Protein AF-A0A956FL55-F1 (afdb_monomer)

Solvent-accessible surface area (backbone atoms only — not comparable to full-atom values): 23606 Å² total; per-residue (Å²): 140,82,86,86,84,88,84,86,84,89,80,84,86,85,80,85,82,82,86,77,86,80,83,80,81,82,84,85,80,86,80,83,82,84,86,81,90,84,83,84,88,90,87,81,90,89,89,84,82,85,76,96,71,81,88,73,95,62,83,77,70,69,85,80,50,41,34,65,52,33,62,75,60,60,53,67,90,47,55,72,36,37,50,67,50,66,44,96,80,28,47,36,42,35,44,28,47,48,60,52,35,78,44,81,48,50,79,48,66,78,70,57,71,43,79,39,96,61,43,23,36,32,40,37,54,93,33,40,32,59,56,39,32,40,78,42,83,47,23,45,70,81,72,46,61,78,86,50,51,61,56,41,44,75,73,69,44,70,44,76,56,69,40,72,27,46,40,32,31,31,72,63,43,96,59,60,35,36,38,38,64,52,89,44,78,80,54,34,32,40,36,42,38,57,100,51,66,24,43,36,39,28,44,55,35,60,72,59,55,39,25,22,37,43,65,36,35,40,36,44,29,31,84,50,74,37,73,36,40,42,34,63,47,61,69,53,50,79,76,43,63,38,71,79,60,56,97,58,23,44,56,28,40,26,24,54,87,26,46,29,29,33,71,86,79,68,47,78,37,71,50,42,38,39,27,28,36,35,66,70,78,89,81,55,48,65,60,11,36,63,42,47,8,90,48,35,61,66,50,48,51,50,51,24,60,30,52,55,48,50,74,70,55,36,51,55,51,43,68,65,48,36,76,58,45,44,72,29,62,13,35,41,38,30,71,50,52,59,69,66,46,38,71,39,48,35,74,46,54,40,69,76,59,72,24,79,45,60,53,36,37,39,32,38,78,31,90,57,93,60,91,50,53,52,59,84,76,68,77,50,77,89,44,72,27,30,36,41,34,40,30,29,30,47,75,81,42,58,59,63,83,81,73,82,80,128

Secondary structure (DSSP, 8-state):
------------PPPPPPPPPPPPPPPPPPPPPPPP--PPPP-----------------------HHHHHHHS--HHHHTTEEEEE-TTS--EEEEESSPBSSPPEEESSSEEEE-TTSSEEEE-TTSSEEEEEEEEE-HHHHS-HHHHHHHHHTT--SS--EEEEEEEETT-SSPEEEEE-S-TTS-EEEEESSSEEEEE--PBPPPPEEEEEEEEEEEE-SS-EEEEEEEEESS-EEEEESPPBTTEEEEEE-TTS-EEETTT--EES-EEEEEEEE-----GGG-EEEEGGGHHHHHHHHHHHTT--HHHHHHHHHHHHHHHTTSSEEEEEEEPHHHHHHHEEEEEESPPSEEEEEEEEEEEESS------PPPP-----SSEEEEEEEEETT--S-------

Structure (mmCIF, N/CA/C/O backbone):
data_AF-A0A956FL55-F1
#
_entry.id   AF-A0A956FL55-F1
#
loop_
_atom_site.group_PDB
_atom_site.id
_atom_site.type_symbol
_atom_site.label_atom_id
_atom_site.label_alt_id
_atom_site.label_comp_id
_atom_site.label_asym_id
_atom_site.label_entity_id
_atom_site.label_seq_id
_atom_site.pdbx_PDB_ins_code
_atom_site.Cartn_x
_atom_site.Cartn_y
_atom_site.Cartn_z
_atom_site.occupancy
_atom_site.B_iso_or_equiv
_atom_site.auth_seq_id
_atom_site.auth_comp_id
_atom_site.auth_asym_id
_atom_site.auth_atom_id
_atom_site.pdbx_PDB_model_num
ATOM 1 N N . MET A 1 1 ? 39.648 -5.355 63.586 1.00 34.94 1 MET A N 1
ATOM 2 C CA . MET A 1 1 ? 40.966 -4.748 63.287 1.00 34.94 1 MET A CA 1
ATOM 3 C C . MET A 1 1 ? 41.116 -4.759 61.779 1.00 34.94 1 MET A C 1
ATOM 5 O O . MET A 1 1 ? 40.908 -5.817 61.215 1.00 34.94 1 MET A O 1
ATOM 9 N N . SER A 1 2 ? 41.409 -3.703 61.036 1.00 33.69 2 SER A N 1
ATOM 10 C CA . SER A 1 2 ? 41.629 -2.281 61.298 1.00 33.69 2 SER A CA 1
ATOM 11 C C . SER A 1 2 ? 41.605 -1.617 59.910 1.00 33.69 2 SER A C 1
ATOM 13 O O . SER A 1 2 ? 42.183 -2.160 58.980 1.00 33.69 2 SER A O 1
ATOM 15 N N . ILE A 1 3 ? 40.785 -0.582 59.729 1.00 32.50 3 ILE A N 1
ATOM 16 C CA . ILE A 1 3 ? 41.193 0.819 59.504 1.00 32.50 3 ILE A CA 1
ATOM 17 C C . ILE A 1 3 ? 41.177 1.246 58.025 1.00 32.50 3 ILE A C 1
ATOM 19 O O . ILE A 1 3 ? 41.835 0.683 57.159 1.00 32.50 3 ILE A O 1
ATOM 23 N N . SER A 1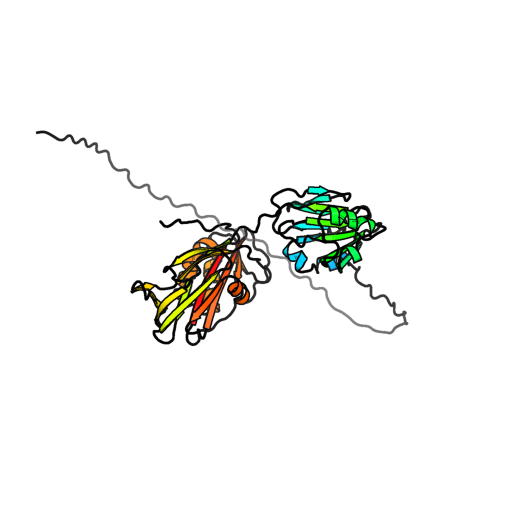 4 ? 40.387 2.298 57.823 1.00 30.92 4 SER A N 1
ATOM 24 C CA . SER A 1 4 ? 40.220 3.190 56.683 1.00 30.92 4 SER A CA 1
ATOM 25 C C . SER A 1 4 ? 41.518 3.787 56.131 1.00 30.92 4 SER A C 1
ATOM 27 O O . SER A 1 4 ? 42.441 4.060 56.894 1.00 30.92 4 SER A O 1
ATOM 29 N N . LEU A 1 5 ? 41.501 4.214 54.863 1.00 29.09 5 LEU A N 1
ATOM 30 C CA . LEU A 1 5 ? 42.124 5.491 54.515 1.00 29.09 5 LEU A CA 1
ATOM 31 C C . LEU A 1 5 ? 41.337 6.229 53.426 1.00 29.09 5 LEU A C 1
ATOM 33 O O . LEU A 1 5 ? 41.197 5.780 52.293 1.00 29.09 5 LEU A O 1
ATOM 37 N N . VAL A 1 6 ? 40.826 7.379 53.849 1.00 31.23 6 VAL A N 1
ATOM 38 C CA . VAL A 1 6 ? 40.290 8.488 53.066 1.00 31.23 6 VAL A CA 1
ATOM 39 C C . VAL A 1 6 ? 41.473 9.294 52.529 1.00 31.23 6 VAL A C 1
ATOM 41 O O . VAL A 1 6 ? 42.372 9.612 53.304 1.00 31.23 6 VAL A O 1
ATOM 44 N N . LEU A 1 7 ? 41.437 9.718 51.264 1.00 31.08 7 LEU A N 1
ATOM 45 C CA . LEU A 1 7 ? 42.131 10.936 50.849 1.00 31.08 7 LEU A CA 1
ATOM 46 C C . LEU A 1 7 ? 41.216 11.774 49.953 1.00 31.08 7 LEU A C 1
ATOM 48 O O . LEU A 1 7 ? 40.886 11.400 48.831 1.00 31.08 7 LEU A O 1
ATOM 52 N N . ALA A 1 8 ? 40.802 12.908 50.508 1.00 30.00 8 ALA A N 1
ATOM 53 C CA . ALA A 1 8 ? 40.180 14.015 49.812 1.00 30.00 8 ALA A CA 1
ATOM 54 C C . ALA A 1 8 ? 41.276 14.953 49.287 1.00 30.00 8 ALA A C 1
ATOM 56 O O . ALA A 1 8 ? 42.213 15.273 50.018 1.00 30.00 8 ALA A O 1
ATOM 57 N N . LEU A 1 9 ? 41.118 15.452 48.062 1.00 33.16 9 LEU A N 1
ATOM 58 C CA . LEU A 1 9 ? 41.725 16.708 47.630 1.00 33.16 9 LEU A CA 1
ATOM 59 C C . LEU A 1 9 ? 40.622 17.586 47.041 1.00 33.16 9 LEU A C 1
ATOM 61 O O . LEU A 1 9 ? 40.010 17.263 46.027 1.00 33.16 9 LEU A O 1
ATOM 65 N N . ALA A 1 10 ? 40.357 18.678 47.752 1.00 33.31 10 ALA A N 1
ATOM 66 C CA . ALA A 1 10 ? 39.517 19.782 47.333 1.00 33.31 10 ALA A CA 1
ATOM 67 C C . ALA A 1 10 ? 40.308 20.721 46.408 1.00 33.31 10 ALA A C 1
ATOM 69 O O . ALA A 1 10 ? 41.489 20.975 46.643 1.00 33.31 10 ALA A O 1
ATOM 70 N N . GLY A 1 11 ? 39.637 21.277 45.399 1.00 31.02 11 GLY A N 1
ATOM 71 C CA . GLY A 1 11 ? 40.193 22.290 44.504 1.00 31.02 11 GLY A CA 1
ATOM 72 C C . GLY A 1 11 ? 39.103 23.005 43.703 1.00 31.02 11 GLY A C 1
ATOM 73 O O . GLY A 1 11 ? 38.802 22.588 42.598 1.00 31.02 11 GLY A O 1
ATOM 74 N N . CYS A 1 12 ? 38.525 24.029 44.340 1.00 33.00 12 CYS A N 1
ATOM 75 C CA . CYS A 1 12 ? 37.770 25.215 43.895 1.00 33.00 12 CYS A CA 1
ATOM 76 C C . CYS A 1 12 ? 36.942 25.292 42.580 1.00 33.00 12 CYS A C 1
ATOM 78 O O . CYS A 1 12 ? 37.299 24.734 41.549 1.00 33.00 12 CYS A O 1
ATOM 80 N N . PRO A 1 13 ? 35.854 26.099 42.603 1.00 37.03 13 PRO A N 1
ATOM 81 C CA . PRO A 1 13 ? 34.821 26.151 41.573 1.00 37.03 13 PRO A CA 1
ATOM 82 C C . PRO A 1 13 ? 35.165 27.133 40.443 1.00 37.03 13 PRO A C 1
ATOM 84 O O . PRO A 1 13 ? 35.635 28.244 40.688 1.00 37.03 13 PRO A O 1
ATOM 87 N N . SER A 1 14 ? 34.864 26.764 39.199 1.00 36.97 14 SER A N 1
ATOM 88 C CA . SER A 1 14 ? 34.886 27.691 38.064 1.00 36.97 14 SER A CA 1
ATOM 89 C C . SER A 1 14 ? 33.508 28.339 37.900 1.00 36.97 14 SER A C 1
ATOM 91 O O . SER A 1 14 ? 32.499 27.655 37.749 1.00 36.97 14 SER A O 1
ATOM 93 N N . GLN A 1 15 ? 33.482 29.669 37.987 1.00 44.12 15 GLN A N 1
ATOM 94 C CA . GLN A 1 15 ? 32.314 30.534 37.806 1.00 44.12 15 GLN A CA 1
ATOM 95 C C . GLN A 1 15 ? 31.731 30.486 36.375 1.00 44.12 15 GLN A C 1
ATOM 97 O O . GLN A 1 15 ? 32.441 30.127 35.433 1.00 44.12 15 GLN A O 1
ATOM 102 N N . PRO A 1 16 ? 30.452 30.881 36.194 1.00 39.72 16 PRO A N 1
ATOM 103 C CA . PRO A 1 16 ? 29.776 30.882 34.898 1.00 39.72 16 PRO A CA 1
ATOM 104 C C . PRO A 1 16 ? 30.326 31.980 33.976 1.00 39.72 16 PRO A C 1
ATOM 106 O O . PRO A 1 16 ? 30.462 33.135 34.381 1.00 39.72 16 PRO A O 1
ATOM 109 N N . SER A 1 17 ? 30.619 31.628 32.721 1.00 39.25 17 SER A N 1
ATOM 110 C CA . SER A 1 17 ? 30.943 32.609 31.680 1.00 39.25 17 SER A CA 1
ATOM 111 C C . SER A 1 17 ? 29.705 33.417 31.303 1.00 39.25 17 SER A C 1
ATOM 113 O O . SER A 1 17 ? 28.647 32.864 31.011 1.00 39.25 17 SER A O 1
ATOM 115 N N . ALA A 1 18 ? 29.870 34.737 31.318 1.00 39.81 18 ALA A N 1
ATOM 116 C CA . ALA A 1 18 ? 28.885 35.713 30.898 1.00 39.81 18 ALA A CA 1
ATOM 117 C C . ALA A 1 18 ? 28.607 35.615 29.389 1.00 39.81 18 ALA A C 1
ATOM 119 O O . ALA A 1 18 ? 29.523 35.600 28.567 1.00 39.81 18 ALA A O 1
ATOM 120 N N . THR A 1 19 ? 27.324 35.586 29.042 1.00 41.94 19 THR A N 1
ATOM 121 C CA . THR A 1 19 ? 26.799 35.692 27.681 1.00 41.94 19 THR A CA 1
ATOM 122 C C . THR A 1 19 ? 27.084 37.086 27.116 1.00 41.94 19 THR A C 1
ATOM 124 O O . THR A 1 19 ? 26.600 38.082 27.652 1.00 41.94 19 THR A O 1
ATOM 127 N N . ALA A 1 20 ? 27.845 37.166 26.025 1.00 48.34 20 ALA A N 1
ATOM 128 C CA . ALA A 1 20 ? 27.937 38.365 25.193 1.00 48.34 20 ALA A CA 1
ATOM 129 C C . ALA A 1 20 ? 26.808 38.349 24.136 1.00 48.34 20 ALA A C 1
ATOM 131 O O . ALA A 1 20 ? 26.531 37.284 23.581 1.00 48.34 20 ALA A O 1
ATOM 132 N N . PRO A 1 21 ? 26.142 39.482 23.842 1.00 49.34 21 PRO A N 1
ATOM 133 C CA . PRO A 1 21 ? 25.090 39.535 22.830 1.00 49.34 21 PRO A CA 1
ATOM 134 C C . PRO A 1 21 ? 25.675 39.458 21.410 1.00 49.34 21 PRO A C 1
ATOM 136 O O . PRO A 1 21 ? 26.649 40.139 21.088 1.00 49.34 21 PRO A O 1
ATOM 139 N N . SER A 1 22 ? 25.071 38.629 20.555 1.00 53.06 22 SER A N 1
ATOM 140 C CA . SER A 1 22 ? 25.399 38.535 19.127 1.00 53.06 22 SER A CA 1
ATOM 141 C C . SER A 1 22 ? 24.970 39.798 18.359 1.00 53.06 22 SER A C 1
ATOM 143 O O . SER A 1 22 ? 23.937 40.384 18.690 1.00 53.06 22 SER A O 1
ATOM 145 N N . PRO A 1 23 ? 25.721 40.222 17.324 1.00 52.84 23 PRO A N 1
ATOM 146 C CA . PRO A 1 23 ? 25.391 41.402 16.530 1.00 52.84 23 PRO A CA 1
ATOM 147 C C . PRO A 1 23 ? 24.227 41.142 15.560 1.00 52.84 23 PRO A C 1
ATOM 149 O O . PRO A 1 23 ? 24.196 40.140 14.847 1.00 52.84 23 PRO A O 1
ATOM 152 N N . THR A 1 24 ? 23.280 42.078 15.531 1.00 60.59 24 THR A N 1
ATOM 153 C CA . THR A 1 24 ? 22.138 42.149 14.608 1.00 60.59 24 THR A CA 1
ATOM 154 C C . THR A 1 24 ? 22.601 42.271 13.145 1.00 60.59 24 THR A C 1
ATOM 156 O O . THR A 1 24 ? 23.508 43.064 12.878 1.00 60.59 24 THR A O 1
ATOM 159 N N . PRO A 1 25 ? 21.993 41.557 12.177 1.00 62.59 25 PRO A N 1
ATOM 160 C CA . PRO A 1 25 ? 22.295 41.749 10.759 1.00 62.59 25 PRO A CA 1
ATOM 161 C C . PRO A 1 25 ? 21.701 43.070 10.217 1.00 62.59 25 PRO A C 1
ATOM 163 O O . PRO A 1 25 ? 20.658 43.515 10.704 1.00 62.59 25 PRO A O 1
ATOM 166 N N . PRO A 1 26 ? 22.339 43.711 9.217 1.00 62.62 26 PRO A N 1
ATOM 167 C CA . PRO A 1 26 ? 21.828 44.931 8.589 1.00 62.62 26 PRO A CA 1
ATOM 168 C C . PRO A 1 26 ? 20.607 44.660 7.682 1.00 62.62 26 PRO A C 1
ATOM 170 O O . PRO A 1 26 ? 20.430 43.534 7.213 1.00 62.62 26 PRO A O 1
ATOM 173 N N . PRO A 1 27 ? 19.759 45.677 7.422 1.00 61.59 27 PRO A N 1
ATOM 174 C CA . PRO A 1 27 ? 18.544 45.531 6.619 1.00 61.59 27 PRO A CA 1
ATOM 175 C C . PRO A 1 27 ? 18.842 45.343 5.117 1.00 61.59 27 PRO A C 1
ATOM 177 O O . PRO A 1 27 ? 19.873 45.821 4.634 1.00 61.59 27 PRO A O 1
ATOM 180 N N . PRO A 1 28 ? 17.940 44.688 4.359 1.00 59.44 28 PRO A N 1
ATOM 181 C CA . PRO A 1 28 ? 18.111 44.476 2.924 1.00 59.44 28 PRO A CA 1
ATOM 182 C C . PRO A 1 28 ? 17.942 45.772 2.115 1.00 59.44 28 PRO A C 1
ATOM 184 O O . PRO A 1 28 ? 17.114 46.629 2.424 1.00 59.44 28 PRO A O 1
ATOM 187 N N . THR A 1 29 ? 18.749 45.900 1.062 1.00 57.22 29 THR A N 1
ATOM 188 C CA . THR A 1 29 ? 18.696 46.964 0.045 1.00 57.22 29 THR A CA 1
ATOM 189 C C . THR A 1 29 ? 17.460 46.787 -0.855 1.00 57.22 29 THR A C 1
ATOM 191 O O . THR A 1 29 ? 17.144 45.646 -1.188 1.00 57.22 29 THR A O 1
ATOM 194 N N . PRO A 1 30 ? 16.754 47.862 -1.263 1.00 52.03 30 PRO A N 1
ATOM 195 C CA . PRO A 1 30 ? 15.553 47.740 -2.090 1.00 52.03 30 PRO A CA 1
ATOM 196 C C . PRO A 1 30 ? 15.883 47.378 -3.547 1.00 52.03 30 PRO A C 1
ATOM 198 O O . PRO A 1 30 ? 16.779 47.958 -4.161 1.00 52.03 30 PRO A O 1
ATOM 201 N N . GLU A 1 31 ? 15.123 46.428 -4.085 1.00 53.75 31 GLU A N 1
ATOM 202 C CA . GLU A 1 31 ? 15.131 45.977 -5.480 1.00 53.75 31 GLU A CA 1
ATOM 203 C C . GLU A 1 31 ? 14.396 46.992 -6.390 1.00 53.75 31 GLU A C 1
ATOM 205 O O . GLU A 1 31 ? 13.408 47.592 -5.951 1.00 53.75 31 GLU A O 1
ATOM 210 N N . PRO A 1 32 ? 14.860 47.246 -7.631 1.00 47.44 32 PRO A N 1
ATOM 211 C CA . PRO A 1 32 ? 14.226 48.209 -8.528 1.00 47.44 32 PRO A CA 1
ATOM 212 C C . PRO A 1 32 ? 12.950 47.652 -9.186 1.00 47.44 32 PRO A C 1
ATOM 214 O O . PRO A 1 32 ? 12.855 46.473 -9.511 1.00 47.44 32 PRO A O 1
ATOM 217 N N . ALA A 1 33 ? 11.974 48.540 -9.392 1.00 52.22 33 ALA A N 1
ATOM 218 C CA . ALA A 1 33 ? 10.652 48.259 -9.955 1.00 52.22 33 ALA A CA 1
ATOM 219 C C . ALA A 1 33 ? 10.682 47.755 -11.420 1.00 52.22 33 ALA A C 1
ATOM 221 O O . ALA A 1 33 ? 11.584 48.130 -12.174 1.00 52.22 33 ALA A O 1
ATOM 222 N N . PRO A 1 34 ? 9.676 46.966 -11.854 1.00 53.75 34 PRO A N 1
ATOM 223 C CA . PRO A 1 34 ? 9.579 46.476 -13.228 1.00 53.75 34 PRO A CA 1
ATOM 224 C C . PRO A 1 34 ? 9.109 47.577 -14.202 1.00 53.75 34 PRO A C 1
ATOM 226 O O . PRO A 1 34 ? 8.334 48.452 -13.804 1.00 53.75 34 PRO A O 1
ATOM 229 N N . PRO A 1 35 ? 9.533 47.548 -15.481 1.00 48.41 35 PRO A N 1
ATOM 230 C CA . PRO A 1 35 ? 9.012 48.456 -16.493 1.00 48.41 35 PRO A CA 1
ATOM 231 C C . PRO A 1 35 ? 7.588 48.079 -16.927 1.00 48.41 35 PRO A C 1
ATOM 233 O O . PRO A 1 35 ? 7.207 46.912 -16.992 1.00 48.41 35 PRO A O 1
ATOM 236 N N . THR A 1 36 ? 6.828 49.131 -17.204 1.00 38.22 36 THR A N 1
ATOM 237 C CA . THR A 1 36 ? 5.418 49.191 -17.590 1.00 38.22 36 THR A CA 1
ATOM 238 C C . THR A 1 36 ? 5.105 48.623 -18.974 1.00 38.22 36 THR A C 1
ATOM 240 O O . THR A 1 36 ? 5.869 48.784 -19.920 1.00 38.22 36 THR A O 1
ATOM 243 N N . ASP A 1 37 ? 3.908 48.046 -19.024 1.00 39.38 37 ASP A N 1
ATOM 244 C CA . ASP A 1 37 ? 3.055 47.646 -20.145 1.00 39.38 37 ASP A CA 1
ATOM 245 C C . ASP A 1 37 ? 3.066 48.636 -21.335 1.00 39.38 37 ASP A C 1
ATOM 247 O O . ASP A 1 37 ? 2.790 49.826 -21.158 1.00 39.38 37 ASP A O 1
ATOM 251 N N . GLU A 1 38 ? 3.336 48.147 -22.551 1.00 36.97 38 GLU A N 1
ATOM 252 C CA . GLU A 1 38 ? 3.084 48.869 -23.807 1.00 36.97 38 GLU A CA 1
ATOM 253 C C . GLU A 1 38 ? 1.971 48.156 -24.587 1.00 36.97 38 GLU A C 1
ATOM 255 O O . GLU A 1 38 ? 2.149 47.093 -25.180 1.00 36.97 38 GLU A O 1
ATOM 260 N N . THR A 1 39 ? 0.794 48.779 -24.587 1.00 42.66 39 THR A N 1
ATOM 261 C CA . THR A 1 39 ? -0.351 48.439 -25.437 1.00 42.66 39 THR A CA 1
ATOM 262 C C . THR A 1 39 ? -0.171 49.054 -26.833 1.00 42.66 39 THR A C 1
ATOM 264 O O . THR A 1 39 ? 0.094 50.256 -26.913 1.00 42.66 39 THR A O 1
ATOM 267 N N . PRO A 1 40 ? -0.390 48.329 -27.948 1.00 46.47 40 PRO A N 1
ATOM 268 C CA . PRO A 1 40 ? -0.540 48.955 -29.260 1.00 46.47 40 PRO A CA 1
ATOM 269 C C . PRO A 1 40 ? -2.018 49.313 -29.563 1.00 46.47 40 PRO A C 1
ATOM 271 O O . PRO A 1 40 ? -2.932 48.670 -29.041 1.00 46.47 40 PRO A O 1
ATOM 274 N N . PRO A 1 41 ? -2.280 50.348 -30.388 1.00 44.53 41 PRO A N 1
ATOM 275 C CA . PRO A 1 41 ? -3.616 50.922 -30.587 1.00 44.53 41 PRO A CA 1
ATOM 276 C C . PRO A 1 41 ? -4.479 50.151 -31.613 1.00 44.53 41 PRO A C 1
ATOM 278 O O . PRO A 1 41 ? -3.939 49.404 -32.430 1.00 44.53 41 PRO A O 1
ATOM 281 N N . PRO A 1 42 ? -5.815 50.361 -31.627 1.00 52.84 42 PRO A N 1
ATOM 282 C CA . PRO A 1 42 ? -6.739 49.731 -32.571 1.00 52.84 42 PRO A CA 1
ATOM 283 C C . PRO A 1 42 ? -7.061 50.635 -33.774 1.00 52.84 42 PRO A C 1
ATOM 285 O O . PRO A 1 42 ? -6.914 51.853 -33.668 1.00 52.84 42 PRO A O 1
ATOM 288 N N . SER A 1 43 ? -7.565 50.032 -34.865 1.00 37.06 43 SER A N 1
ATOM 289 C CA . SER A 1 43 ? -8.421 50.563 -35.968 1.00 37.06 43 SER A CA 1
ATOM 290 C C . SER A 1 43 ? -7.984 49.940 -37.304 1.00 37.06 43 SER A C 1
ATOM 292 O O . SER A 1 43 ? -6.792 49.771 -37.514 1.00 37.06 43 SER A O 1
ATOM 294 N N . ALA A 1 44 ? -8.814 49.640 -38.299 1.00 35.34 44 ALA A N 1
ATOM 295 C CA . ALA A 1 44 ? -10.257 49.530 -38.464 1.00 35.34 44 ALA A CA 1
ATOM 296 C C . ALA A 1 44 ? -10.488 48.835 -39.829 1.00 35.34 44 ALA A C 1
ATOM 298 O O . ALA A 1 44 ? -9.568 48.690 -40.632 1.00 35.34 44 ALA A O 1
ATOM 299 N N . ASP A 1 45 ? -11.729 48.408 -40.001 1.00 40.06 45 ASP A N 1
ATOM 300 C CA . ASP A 1 45 ? -12.411 47.733 -41.108 1.00 40.06 45 ASP A CA 1
ATOM 301 C C . ASP A 1 45 ? -12.155 48.279 -42.533 1.00 40.06 45 ASP A C 1
ATOM 303 O O . ASP A 1 45 ? -11.951 49.479 -42.697 1.00 40.06 45 ASP A O 1
ATOM 307 N N . ASP A 1 46 ? -12.245 47.401 -43.544 1.00 34.28 46 ASP A N 1
ATOM 308 C CA . ASP A 1 46 ? -12.964 47.657 -44.810 1.00 34.28 46 ASP A CA 1
ATOM 309 C C . ASP A 1 46 ? -12.963 46.403 -45.714 1.00 34.28 46 ASP A C 1
ATOM 311 O O . ASP A 1 46 ? -11.921 45.849 -46.073 1.00 34.28 46 ASP A O 1
ATOM 315 N N . GLY A 1 47 ? -14.162 45.939 -46.084 1.00 34.09 47 GLY A N 1
ATOM 316 C CA . GLY A 1 47 ? -14.389 44.749 -46.909 1.00 34.09 47 GLY A CA 1
ATOM 317 C C . GLY A 1 47 ? -14.548 45.013 -48.413 1.00 34.09 47 GLY A C 1
ATOM 318 O O . GLY A 1 47 ? -14.979 46.087 -48.818 1.00 34.09 47 GLY A O 1
ATOM 319 N N . ALA A 1 48 ? -14.265 43.988 -49.233 1.00 33.66 48 ALA A N 1
ATOM 320 C CA . ALA A 1 48 ? -14.891 43.664 -50.534 1.00 33.66 48 ALA A CA 1
ATOM 321 C C . ALA A 1 48 ? -14.293 42.345 -51.114 1.00 33.66 48 ALA A C 1
ATOM 323 O O . ALA A 1 48 ? -13.206 41.953 -50.694 1.00 33.66 48 ALA A O 1
ATOM 324 N N . PRO A 1 49 ? -14.989 41.620 -52.024 1.00 41.59 49 PRO A N 1
ATOM 325 C CA . PRO A 1 49 ? -14.978 40.151 -52.076 1.00 41.59 49 PRO A CA 1
ATOM 326 C C . PRO A 1 49 ? -14.013 39.491 -53.089 1.00 41.59 49 PRO A C 1
ATOM 328 O O . PRO A 1 49 ? -13.440 40.141 -53.957 1.00 41.59 49 PRO A O 1
ATOM 331 N N . ALA A 1 50 ? -13.908 38.165 -52.922 1.00 39.34 50 ALA A N 1
ATOM 332 C CA . ALA A 1 50 ? -13.123 37.109 -53.583 1.00 39.34 50 ALA A CA 1
ATOM 333 C C . ALA A 1 50 ? -12.700 37.259 -55.063 1.00 39.34 50 ALA A C 1
ATOM 335 O O . ALA A 1 50 ? -13.395 37.860 -55.885 1.00 39.34 50 ALA A O 1
ATOM 336 N N . PRO A 1 51 ? -11.657 36.494 -55.441 1.00 36.25 51 PRO A N 1
ATOM 337 C CA . PRO A 1 51 ? -11.908 35.427 -56.408 1.00 36.25 51 PRO A CA 1
ATOM 338 C C . PRO A 1 51 ? -11.466 34.046 -55.898 1.00 36.25 51 PRO A C 1
ATOM 340 O O . PRO A 1 51 ? -10.487 33.907 -55.165 1.00 36.25 51 PRO A O 1
ATOM 343 N N . ASP A 1 52 ? -12.228 33.037 -56.317 1.00 47.84 52 ASP A N 1
ATOM 344 C CA . ASP A 1 52 ? -12.021 31.609 -56.082 1.00 47.84 52 ASP A CA 1
ATOM 345 C C . ASP A 1 52 ? -10.549 31.185 -56.180 1.00 47.84 52 ASP A C 1
ATOM 347 O O . ASP A 1 52 ? -9.902 31.340 -57.217 1.00 47.84 52 ASP A O 1
ATOM 351 N N . THR A 1 53 ? -10.039 30.592 -55.100 1.00 34.62 53 THR A N 1
ATOM 352 C CA . THR A 1 53 ? -8.805 29.798 -55.104 1.00 34.62 53 THR A CA 1
ATOM 353 C C . THR A 1 53 ? -9.184 28.371 -54.694 1.00 34.62 53 THR A C 1
ATOM 355 O O . THR A 1 53 ? -9.981 28.226 -53.766 1.00 34.62 53 THR A O 1
ATOM 358 N N . PRO A 1 54 ? -8.703 27.323 -55.388 1.00 38.81 54 PRO A N 1
ATOM 359 C CA . PRO A 1 54 ? -9.198 25.961 -55.204 1.00 38.81 54 PRO A CA 1
ATOM 360 C C . PRO A 1 54 ? -8.917 25.454 -53.789 1.00 38.81 54 PRO A C 1
ATOM 362 O O . PRO A 1 54 ? -7.831 25.693 -53.263 1.00 38.81 54 PRO A O 1
ATOM 365 N N . GLU A 1 55 ? -9.873 24.728 -53.204 1.00 36.50 55 GLU A N 1
ATOM 366 C CA . GLU A 1 55 ? -9.647 23.901 -52.017 1.00 36.50 55 GLU A CA 1
ATOM 367 C C . GLU A 1 55 ? -8.424 23.002 -52.246 1.00 36.50 55 GLU A C 1
ATOM 369 O O . GLU A 1 55 ? -8.425 22.137 -53.123 1.00 36.50 55 GLU A O 1
ATOM 374 N N . ASP A 1 56 ? -7.380 23.226 -51.453 1.00 34.50 56 ASP A N 1
ATOM 375 C CA . ASP A 1 56 ? -6.244 22.326 -51.308 1.00 34.50 56 ASP A CA 1
ATOM 376 C C . ASP A 1 56 ? -6.675 21.160 -50.396 1.00 34.50 56 ASP A C 1
ATOM 378 O O . ASP A 1 56 ? -6.947 21.384 -49.210 1.00 34.50 56 ASP A O 1
ATOM 382 N N . PRO A 1 57 ? -6.791 19.909 -50.886 1.00 43.53 57 PRO A N 1
ATOM 383 C CA . PRO A 1 57 ? -7.116 18.770 -50.048 1.00 43.53 57 PRO A CA 1
ATOM 384 C C . PRO A 1 57 ? -5.822 18.260 -49.411 1.00 43.53 57 PRO A C 1
ATOM 386 O O . PRO A 1 57 ? -5.338 17.172 -49.712 1.00 43.53 57 PRO A O 1
ATOM 389 N N . ALA A 1 58 ? -5.241 19.061 -48.530 1.00 39.25 58 ALA A N 1
ATOM 390 C CA . ALA A 1 58 ? -4.101 18.655 -47.730 1.00 39.25 58 ALA A CA 1
ATOM 391 C C . ALA A 1 58 ? -4.152 19.378 -46.386 1.00 39.25 58 ALA A C 1
ATOM 393 O O . ALA A 1 58 ? -3.324 20.227 -46.064 1.00 39.25 58 ALA A O 1
ATOM 394 N N . ALA A 1 59 ? -5.122 18.987 -45.554 1.00 36.72 59 ALA A N 1
ATOM 395 C CA . ALA A 1 59 ? -4.898 19.019 -44.119 1.00 36.72 59 ALA A CA 1
ATOM 396 C C . ALA A 1 59 ? -3.589 18.258 -43.871 1.00 36.72 59 ALA A C 1
ATOM 398 O O . ALA A 1 59 ? -3.544 17.034 -44.005 1.00 36.72 59 ALA A O 1
ATOM 399 N N . ALA A 1 60 ? -2.511 18.999 -43.617 1.00 39.06 60 ALA A N 1
ATOM 400 C CA . ALA A 1 60 ? -1.220 18.448 -43.265 1.00 39.06 60 ALA A CA 1
ATOM 401 C C . ALA A 1 60 ? -1.423 17.577 -42.024 1.00 39.06 60 ALA A C 1
ATOM 403 O O . ALA A 1 60 ? -1.569 18.077 -40.908 1.00 39.06 60 ALA A O 1
ATOM 404 N N . ALA A 1 61 ? -1.500 16.263 -42.235 1.00 40.22 61 ALA A N 1
ATOM 405 C CA . ALA A 1 61 ? -1.380 15.303 -41.161 1.00 40.22 61 ALA A CA 1
ATOM 406 C C . ALA A 1 61 ? -0.069 15.628 -40.440 1.00 40.22 61 ALA A C 1
ATOM 408 O O . ALA A 1 61 ? 0.976 15.755 -41.087 1.00 40.22 61 ALA A O 1
ATOM 409 N N . ALA A 1 62 ? -0.136 15.808 -39.119 1.00 40.75 62 ALA A N 1
ATOM 410 C CA . ALA A 1 62 ? 1.051 15.881 -38.278 1.00 40.75 62 ALA A CA 1
ATOM 411 C C . ALA A 1 62 ? 2.030 14.776 -38.712 1.00 40.75 62 ALA A C 1
ATOM 413 O O . ALA A 1 62 ? 1.558 13.685 -39.059 1.00 40.75 62 ALA A O 1
ATOM 414 N N . PRO A 1 63 ? 3.353 15.030 -38.742 1.00 48.22 63 PRO A N 1
ATOM 415 C CA . PRO A 1 63 ? 4.309 13.999 -39.117 1.00 48.22 63 PRO A CA 1
ATOM 416 C C . PRO A 1 63 ? 4.025 12.777 -38.250 1.00 48.22 63 PRO A C 1
ATOM 418 O O . PRO A 1 63 ? 4.110 12.846 -37.025 1.00 48.22 63 PRO A O 1
ATOM 421 N N . SER A 1 64 ? 3.579 11.691 -38.884 1.00 58.53 64 SER A N 1
ATOM 422 C CA . SER A 1 64 ? 3.270 10.467 -38.166 1.00 58.53 64 SER A CA 1
ATOM 423 C C . SER A 1 64 ? 4.552 10.040 -37.467 1.00 58.53 64 SER A C 1
ATOM 425 O O . SER A 1 64 ? 5.571 9.880 -38.142 1.00 58.53 64 SER A O 1
ATOM 427 N N . ASP A 1 65 ? 4.500 9.871 -36.148 1.00 70.25 65 ASP A N 1
ATOM 428 C CA . ASP A 1 65 ? 5.562 9.257 -35.353 1.00 70.25 65 ASP A CA 1
ATOM 429 C C . ASP A 1 65 ? 5.070 7.895 -34.854 1.00 70.25 65 ASP A C 1
ATOM 431 O O . ASP A 1 65 ? 4.618 7.777 -33.711 1.00 70.25 65 ASP A O 1
ATOM 435 N N . PRO A 1 66 ? 5.049 6.858 -35.710 1.00 81.25 66 PRO A N 1
ATOM 436 C CA . PRO A 1 66 ? 4.432 5.589 -35.360 1.00 81.25 66 PRO A CA 1
ATOM 437 C C . PRO A 1 66 ? 5.208 4.887 -34.247 1.00 81.25 66 PRO A C 1
ATOM 439 O O . PRO A 1 66 ? 4.596 4.307 -33.358 1.00 81.25 66 PRO A O 1
ATOM 442 N N . ILE A 1 67 ? 6.545 4.982 -34.253 1.00 82.56 67 ILE A N 1
ATOM 443 C CA . ILE A 1 67 ? 7.375 4.402 -33.194 1.00 82.56 67 ILE A CA 1
ATOM 444 C C . ILE A 1 67 ? 7.214 5.159 -31.875 1.00 82.56 67 ILE A C 1
ATOM 446 O O . ILE A 1 67 ? 6.978 4.516 -30.856 1.00 82.56 67 ILE A O 1
ATOM 450 N N . GLY A 1 68 ? 7.245 6.496 -31.878 1.00 82.06 68 GLY A N 1
ATOM 451 C CA . GLY A 1 68 ? 6.992 7.287 -30.672 1.00 82.06 68 GLY A CA 1
ATOM 452 C C . GLY A 1 68 ? 5.604 7.007 -30.092 1.00 82.06 68 GLY A C 1
ATOM 453 O O . GLY A 1 68 ? 5.464 6.772 -28.894 1.00 82.06 68 GLY A O 1
ATOM 454 N N . THR A 1 69 ? 4.591 6.907 -30.957 1.00 82.50 69 THR A N 1
ATOM 455 C CA . THR A 1 69 ? 3.215 6.553 -30.571 1.00 82.50 69 THR A CA 1
ATOM 456 C C . THR A 1 69 ? 3.133 5.138 -29.988 1.00 82.50 69 THR A C 1
ATOM 458 O O . THR A 1 69 ? 2.501 4.931 -28.953 1.00 82.50 69 THR A O 1
ATOM 461 N N . ALA A 1 70 ? 3.803 4.155 -30.598 1.00 85.50 70 ALA A N 1
ATOM 462 C CA . ALA A 1 70 ? 3.857 2.790 -30.076 1.00 85.50 70 ALA A CA 1
ATOM 463 C C . ALA A 1 70 ? 4.527 2.736 -28.693 1.00 85.50 70 ALA A C 1
ATOM 465 O O . ALA A 1 70 ? 4.058 2.018 -27.811 1.00 85.50 70 ALA A O 1
ATOM 466 N N . LEU A 1 71 ? 5.583 3.521 -28.464 1.00 84.50 71 LEU A N 1
ATOM 467 C CA . LEU A 1 71 ? 6.261 3.590 -27.166 1.00 84.50 71 LEU A CA 1
ATOM 468 C C . LEU A 1 71 ? 5.478 4.373 -26.099 1.00 84.50 71 LEU A C 1
ATOM 470 O O . LEU A 1 71 ? 5.759 4.213 -24.917 1.00 84.50 71 LEU A O 1
ATOM 474 N N . GLN A 1 72 ? 4.459 5.148 -26.474 1.00 79.38 72 GLN A N 1
ATOM 475 C CA . GLN A 1 72 ? 3.475 5.694 -25.526 1.00 79.38 72 GLN A CA 1
ATOM 476 C C . GLN A 1 72 ? 2.393 4.670 -25.143 1.00 79.38 72 GLN A C 1
ATOM 478 O O . GLN A 1 72 ? 1.701 4.841 -24.144 1.00 79.38 72 GLN A O 1
ATOM 483 N N . GLN A 1 73 ? 2.247 3.592 -25.917 1.00 83.38 73 GLN A N 1
ATOM 484 C CA . GLN A 1 73 ? 1.210 2.567 -25.761 1.00 83.38 73 GLN A CA 1
ATOM 485 C C . GLN A 1 73 ? 1.813 1.191 -25.445 1.00 83.38 73 GLN A C 1
ATOM 487 O O . GLN A 1 73 ? 1.397 0.171 -25.997 1.00 83.38 73 GLN A O 1
ATOM 492 N N . VAL A 1 74 ? 2.821 1.153 -24.569 1.00 81.94 74 VAL A N 1
ATOM 493 C CA . VAL A 1 74 ? 3.475 -0.098 -24.159 1.00 81.94 74 VAL A CA 1
ATOM 494 C C . VAL A 1 74 ? 2.470 -1.003 -23.427 1.00 81.94 74 VAL A C 1
ATOM 496 O O . VAL A 1 74 ? 1.868 -0.563 -22.447 1.00 81.94 74 VAL A O 1
ATOM 499 N N . PRO A 1 75 ? 2.288 -2.270 -23.848 1.00 82.94 75 PRO A N 1
ATOM 500 C CA . PRO A 1 75 ? 1.411 -3.213 -23.164 1.00 82.94 75 PRO A CA 1
ATOM 501 C C . PRO A 1 75 ? 1.810 -3.418 -21.700 1.00 82.94 75 PRO A C 1
ATOM 503 O O . PRO A 1 75 ? 2.999 -3.500 -21.391 1.00 82.94 75 PRO A O 1
ATOM 506 N N . ALA A 1 76 ? 0.819 -3.597 -20.819 1.00 73.44 76 ALA A N 1
ATOM 507 C CA . ALA A 1 76 ? 1.033 -3.794 -19.379 1.00 73.44 76 ALA A CA 1
ATOM 508 C C . ALA A 1 76 ? 2.031 -4.928 -19.071 1.00 73.44 76 ALA A C 1
ATOM 510 O O . ALA A 1 76 ? 2.931 -4.772 -18.249 1.00 73.44 76 ALA A O 1
ATOM 511 N N . SER A 1 77 ? 1.942 -6.029 -19.824 1.00 74.50 77 SER A N 1
ATOM 512 C CA . SER A 1 77 ? 2.847 -7.186 -19.754 1.00 74.50 77 SER A CA 1
ATOM 513 C C . SER A 1 77 ? 4.330 -6.832 -19.938 1.00 74.50 77 SER A C 1
ATOM 515 O O . SER A 1 77 ? 5.202 -7.551 -19.450 1.00 74.50 77 SER A O 1
ATOM 517 N N . ILE A 1 78 ? 4.617 -5.738 -20.648 1.00 81.50 78 ILE A N 1
ATOM 518 C CA . ILE A 1 78 ? 5.960 -5.227 -20.913 1.00 81.50 78 ILE A CA 1
ATOM 519 C C . ILE A 1 78 ? 6.291 -4.084 -19.957 1.00 81.50 78 ILE A C 1
ATOM 521 O O . ILE A 1 78 ? 7.363 -4.088 -19.351 1.00 81.50 78 ILE A O 1
ATOM 525 N N . SER A 1 79 ? 5.376 -3.129 -19.770 1.00 79.19 79 SER A N 1
ATOM 526 C CA . SER A 1 79 ? 5.599 -1.963 -18.911 1.00 79.19 79 SER A CA 1
ATOM 527 C C . SER A 1 79 ? 5.697 -2.316 -17.425 1.00 79.19 79 SER A C 1
ATOM 529 O O . SER A 1 79 ? 6.200 -1.522 -16.646 1.00 79.19 79 SER A O 1
ATOM 531 N N . GLU A 1 80 ? 5.271 -3.497 -16.987 1.00 73.38 80 GLU A N 1
ATOM 532 C CA . GLU A 1 80 ? 5.549 -3.968 -15.623 1.00 73.38 80 GLU A CA 1
ATOM 533 C C . GLU A 1 80 ? 7.039 -4.268 -15.387 1.00 73.38 80 GLU A C 1
ATOM 535 O O . GLU A 1 80 ? 7.511 -4.212 -14.253 1.00 73.38 80 GLU A O 1
ATOM 540 N N . ARG A 1 81 ? 7.789 -4.588 -16.451 1.00 72.50 81 ARG A N 1
ATOM 541 C CA . ARG A 1 81 ? 9.148 -5.150 -16.360 1.00 72.50 81 ARG A CA 1
ATOM 542 C C . ARG A 1 81 ? 10.196 -4.401 -17.156 1.00 72.50 81 ARG A C 1
ATOM 544 O O . ARG A 1 81 ? 11.378 -4.691 -17.011 1.00 72.50 81 ARG A O 1
ATOM 551 N N . TYR A 1 82 ? 9.789 -3.468 -18.003 1.00 79.69 82 TYR A N 1
ATOM 552 C CA . TYR A 1 82 ? 10.695 -2.720 -18.858 1.00 79.69 82 TYR A CA 1
ATOM 553 C C . TYR A 1 82 ? 10.252 -1.263 -18.954 1.00 79.69 82 TYR A C 1
ATOM 555 O O . TYR A 1 82 ? 9.060 -0.949 -18.892 1.00 79.69 82 TYR A O 1
ATOM 563 N N . LEU A 1 83 ? 11.219 -0.362 -19.052 1.00 82.06 83 LEU A N 1
ATOM 564 C CA . LEU A 1 83 ? 11.036 1.019 -19.472 1.00 82.06 83 LEU A CA 1
ATOM 565 C C . LEU A 1 83 ? 11.646 1.151 -20.867 1.00 82.06 83 LEU A C 1
ATOM 567 O O . LEU A 1 83 ? 12.780 0.728 -21.083 1.00 82.06 83 LEU A O 1
ATOM 571 N N . LEU A 1 84 ? 10.871 1.675 -21.812 1.00 84.38 84 LEU A N 1
ATOM 572 C CA . LEU A 1 84 ? 11.311 1.875 -23.186 1.00 84.38 84 LEU A CA 1
ATOM 573 C C . LEU A 1 84 ? 11.317 3.371 -23.484 1.00 84.38 84 LEU A C 1
ATOM 575 O O . LEU A 1 84 ? 10.361 4.068 -23.148 1.00 84.38 84 LEU A O 1
ATOM 579 N N . SER A 1 85 ? 12.368 3.852 -24.134 1.00 83.12 85 SER A N 1
ATOM 580 C CA . SER A 1 85 ? 12.454 5.228 -24.624 1.00 83.12 85 SER A CA 1
ATOM 581 C C . SER A 1 85 ? 13.209 5.282 -25.944 1.00 83.12 85 SER A C 1
ATOM 583 O O . SER A 1 85 ? 13.996 4.392 -26.260 1.00 83.12 85 SER A O 1
ATOM 585 N N . ILE A 1 86 ? 12.955 6.319 -26.733 1.00 84.94 86 ILE A N 1
ATOM 586 C CA . ILE A 1 86 ? 13.613 6.545 -28.019 1.00 84.94 86 ILE A CA 1
ATOM 587 C C . ILE A 1 86 ? 14.257 7.931 -28.023 1.00 84.94 86 ILE A C 1
ATOM 589 O O . ILE A 1 86 ? 13.698 8.860 -27.441 1.00 84.94 86 ILE A O 1
ATOM 593 N N . SER A 1 87 ? 15.436 8.064 -28.632 1.00 79.44 87 SER A N 1
ATOM 594 C CA . SER A 1 87 ? 16.106 9.357 -28.802 1.00 79.44 87 SER A CA 1
ATOM 595 C C . SER A 1 87 ? 15.320 10.290 -29.733 1.00 79.44 87 SER A C 1
ATOM 597 O O . SER A 1 87 ? 14.575 9.831 -30.600 1.00 79.44 87 SER A O 1
ATOM 599 N N . ASP A 1 88 ? 15.517 11.605 -29.596 1.00 75.88 88 ASP A N 1
ATOM 600 C CA . ASP A 1 88 ? 14.809 12.626 -30.392 1.00 75.88 88 ASP A CA 1
ATOM 601 C C . ASP A 1 88 ? 15.024 12.461 -31.908 1.00 75.88 88 ASP A C 1
ATOM 603 O O . ASP A 1 88 ? 14.116 12.665 -32.716 1.00 75.88 88 ASP A O 1
ATOM 607 N N . ASP A 1 89 ? 16.232 12.053 -32.301 1.00 80.69 89 ASP A N 1
ATOM 608 C CA . ASP A 1 89 ? 16.605 11.756 -33.688 1.00 80.69 89 ASP A CA 1
ATOM 609 C C . ASP A 1 89 ? 16.189 10.345 -34.142 1.00 80.69 89 ASP A C 1
ATOM 611 O O . ASP A 1 89 ? 16.443 9.958 -35.283 1.00 80.69 89 ASP A O 1
ATOM 615 N N . ARG A 1 90 ? 15.553 9.575 -33.249 1.00 83.56 90 ARG A N 1
ATOM 616 C CA . ARG A 1 90 ? 15.126 8.184 -33.424 1.00 83.56 90 ARG A CA 1
ATOM 617 C C . ARG A 1 90 ? 16.258 7.226 -33.792 1.00 83.56 90 ARG A C 1
ATOM 619 O O . ARG A 1 90 ? 15.990 6.179 -34.370 1.00 83.56 90 ARG A O 1
ATOM 626 N N . SER A 1 91 ? 17.514 7.544 -33.498 1.00 82.44 91 SER A N 1
ATOM 627 C CA . SER A 1 91 ? 18.650 6.659 -33.789 1.00 82.44 91 SER A CA 1
ATOM 628 C C . SER A 1 91 ? 18.896 5.596 -32.709 1.00 82.44 91 SER A C 1
ATOM 630 O O . SER A 1 91 ? 19.532 4.573 -32.983 1.00 82.44 91 SER A O 1
ATOM 632 N N . GLU A 1 92 ? 18.364 5.798 -31.501 1.00 84.56 92 GLU A N 1
ATOM 633 C CA . GLU A 1 92 ? 18.604 4.942 -30.342 1.00 84.56 92 GLU A CA 1
ATOM 634 C C . GLU A 1 92 ? 17.301 4.563 -29.623 1.00 84.56 92 GLU A C 1
ATOM 636 O O . GLU A 1 92 ? 16.550 5.424 -29.170 1.00 84.56 92 GLU A O 1
ATOM 641 N N . LEU A 1 93 ? 17.058 3.257 -29.473 1.00 86.06 93 LEU A N 1
ATOM 642 C CA . LEU A 1 93 ? 16.000 2.691 -28.634 1.00 86.06 93 LEU A CA 1
ATOM 643 C C . LEU A 1 93 ? 16.627 2.181 -27.338 1.00 86.06 93 LEU A C 1
ATOM 645 O O . LEU A 1 93 ? 17.416 1.235 -27.353 1.00 86.06 93 LEU A O 1
ATOM 649 N N . THR A 1 94 ? 16.261 2.784 -26.215 1.00 82.44 94 THR A N 1
ATOM 650 C CA . THR A 1 94 ? 16.681 2.349 -24.883 1.00 82.44 94 THR A CA 1
ATOM 651 C C . THR A 1 94 ? 15.637 1.415 -24.294 1.00 82.44 94 THR A C 1
ATOM 653 O O . THR A 1 94 ? 14.442 1.709 -24.317 1.00 82.44 94 THR A O 1
ATOM 656 N N . ILE A 1 95 ? 16.090 0.283 -23.761 1.00 85.94 95 ILE A N 1
ATOM 657 C CA . ILE A 1 95 ? 15.260 -0.696 -23.070 1.00 85.94 95 ILE A CA 1
ATOM 658 C C . ILE A 1 95 ? 15.911 -1.040 -21.732 1.00 85.94 95 ILE A C 1
ATOM 660 O O . ILE A 1 95 ? 16.921 -1.750 -21.677 1.00 85.94 95 ILE A O 1
ATOM 664 N N . ASP A 1 96 ? 15.294 -0.568 -20.655 1.00 77.94 96 ASP A N 1
ATOM 665 C CA . ASP A 1 96 ? 15.771 -0.740 -19.287 1.00 77.94 96 ASP A CA 1
ATOM 666 C C . ASP A 1 96 ? 14.891 -1.727 -18.515 1.00 77.94 96 ASP A C 1
ATOM 668 O O . ASP A 1 96 ? 13.673 -1.545 -18.465 1.00 77.94 96 ASP A O 1
ATOM 672 N N . PRO A 1 97 ? 15.453 -2.788 -17.909 1.00 73.50 97 PRO A N 1
ATOM 673 C CA . PRO A 1 97 ? 14.673 -3.726 -17.116 1.00 73.50 97 PRO A CA 1
ATOM 674 C C . PRO A 1 97 ? 14.259 -3.112 -15.771 1.00 73.50 97 PRO A C 1
ATOM 676 O O . PRO A 1 97 ? 14.950 -2.282 -15.180 1.00 73.50 97 PRO A O 1
ATOM 679 N N . ARG A 1 98 ? 13.117 -3.572 -15.268 1.00 67.00 98 ARG A N 1
ATOM 680 C CA . ARG A 1 98 ? 12.549 -3.256 -13.961 1.00 67.00 98 ARG A CA 1
ATOM 681 C C . ARG A 1 98 ? 12.231 -4.569 -13.231 1.00 67.00 98 ARG A C 1
ATOM 683 O O . ARG A 1 98 ? 11.421 -5.347 -13.735 1.00 67.00 98 ARG A O 1
ATOM 690 N N . PRO A 1 99 ? 12.839 -4.832 -12.059 1.00 58.56 99 PRO A N 1
ATOM 691 C CA . PRO A 1 99 ? 13.865 -4.021 -11.393 1.00 58.56 99 PRO A CA 1
ATOM 692 C C . PRO A 1 99 ? 15.211 -4.030 -12.143 1.00 58.56 99 PRO A C 1
ATOM 694 O O . PRO A 1 99 ? 15.451 -4.888 -12.994 1.00 58.56 99 PRO A O 1
ATOM 697 N N . LEU A 1 100 ? 16.084 -3.070 -11.811 1.00 63.78 100 LEU A N 1
ATOM 698 C CA . LEU A 1 100 ? 17.416 -2.945 -12.413 1.00 63.78 100 LEU A CA 1
ATOM 699 C C . LEU A 1 100 ? 18.232 -4.235 -12.200 1.00 63.78 100 LEU A C 1
ATOM 701 O O . LEU A 1 100 ? 18.117 -4.879 -11.148 1.00 63.78 100 LEU A O 1
ATOM 705 N N . PRO A 1 101 ? 19.074 -4.629 -13.166 1.00 60.19 101 PRO A N 1
ATOM 706 C CA . PRO A 1 101 ? 19.793 -5.884 -13.084 1.00 60.19 101 PRO A CA 1
ATOM 707 C C . PRO A 1 101 ? 20.998 -5.760 -12.144 1.00 60.19 101 PRO A C 1
ATOM 709 O O . PRO A 1 101 ? 21.684 -4.741 -12.102 1.00 60.19 101 PRO A O 1
ATOM 712 N N . THR A 1 102 ? 21.297 -6.827 -11.400 1.00 53.91 102 THR A N 1
ATOM 713 C CA . THR A 1 102 ? 22.427 -6.866 -10.444 1.00 53.91 102 THR A CA 1
ATOM 714 C C . THR A 1 102 ? 23.785 -7.081 -11.114 1.00 53.91 102 THR A C 1
ATOM 716 O O . THR A 1 102 ? 24.834 -6.898 -10.496 1.00 53.91 102 THR A O 1
ATOM 719 N N . ARG A 1 103 ? 23.783 -7.476 -12.390 1.00 61.97 103 ARG A N 1
ATOM 720 C CA . ARG A 1 103 ? 24.975 -7.686 -13.213 1.00 61.97 103 ARG A CA 1
ATOM 721 C C . ARG A 1 103 ? 24.744 -7.131 -14.613 1.00 61.97 103 ARG A C 1
ATOM 723 O O . ARG A 1 103 ? 23.610 -7.048 -15.070 1.00 61.97 103 ARG A O 1
ATOM 730 N N . ARG A 1 104 ? 25.827 -6.795 -15.318 1.00 63.06 104 ARG A N 1
ATOM 731 C CA . ARG A 1 104 ? 25.734 -6.353 -16.717 1.00 63.06 104 ARG A CA 1
ATOM 732 C C . ARG A 1 104 ? 25.117 -7.446 -17.586 1.00 63.06 104 ARG A C 1
ATOM 734 O O . ARG A 1 104 ? 25.494 -8.614 -17.464 1.00 63.06 104 ARG A O 1
ATOM 741 N N . ALA A 1 105 ? 24.209 -7.045 -18.474 1.00 62.22 105 ALA A N 1
ATOM 742 C CA . ALA A 1 105 ? 23.576 -7.981 -19.392 1.00 62.22 105 ALA A CA 1
ATOM 743 C C . ALA A 1 105 ? 24.607 -8.612 -20.337 1.00 62.22 105 ALA A C 1
ATOM 745 O O . ALA A 1 105 ? 25.458 -7.908 -20.886 1.00 62.22 105 ALA A O 1
ATOM 746 N N . ALA A 1 106 ? 24.495 -9.917 -20.565 1.00 62.72 106 ALA A N 1
ATOM 747 C CA . ALA A 1 106 ? 25.274 -10.599 -21.587 1.00 62.72 106 ALA A CA 1
ATOM 748 C C . ALA A 1 106 ? 24.578 -10.447 -22.945 1.00 62.72 106 ALA A C 1
ATOM 750 O O . ALA A 1 106 ? 23.372 -10.668 -23.052 1.00 62.72 106 ALA A O 1
ATOM 751 N N . VAL A 1 107 ? 25.343 -10.098 -23.980 1.00 67.81 107 VAL A N 1
ATOM 752 C CA . VAL A 1 107 ? 24.847 -9.971 -25.356 1.00 67.81 107 VAL A CA 1
ATOM 753 C C . VAL A 1 107 ? 25.398 -11.121 -26.193 1.00 67.81 107 VAL A C 1
ATOM 755 O O . VAL A 1 107 ? 26.594 -11.415 -26.150 1.00 67.81 107 VAL A O 1
ATOM 758 N N . ARG A 1 108 ? 24.526 -11.780 -26.956 1.00 62.94 108 ARG A N 1
ATOM 759 C CA . ARG A 1 108 ? 24.886 -12.766 -27.983 1.00 62.94 108 ARG A CA 1
ATOM 760 C C . ARG A 1 108 ? 24.153 -12.401 -29.272 1.00 62.94 108 ARG A C 1
ATOM 762 O O . ARG A 1 108 ? 22.930 -12.449 -29.262 1.00 62.94 108 ARG A O 1
ATOM 769 N N . GLY A 1 109 ? 24.864 -12.034 -30.339 1.00 63.28 109 GLY A N 1
ATOM 770 C CA . GLY A 1 109 ? 24.269 -11.652 -31.632 1.00 63.28 109 GLY A CA 1
ATOM 771 C C . GLY A 1 109 ? 24.887 -10.389 -32.247 1.00 63.28 109 GLY A C 1
ATOM 772 O O . GLY A 1 109 ? 25.969 -9.979 -31.827 1.00 63.28 109 GLY A O 1
ATOM 773 N N . GLY A 1 110 ? 24.206 -9.804 -33.244 1.00 55.97 110 GLY A N 1
ATOM 774 C CA . GLY A 1 110 ? 24.809 -8.913 -34.248 1.00 55.97 110 GLY A CA 1
ATOM 775 C C . GLY A 1 110 ? 24.384 -7.433 -34.281 1.00 55.97 110 GLY A C 1
ATOM 776 O O . GLY A 1 110 ? 24.922 -6.694 -35.103 1.00 55.97 110 GLY A O 1
ATOM 777 N N . PHE A 1 111 ? 23.459 -6.950 -33.438 1.00 63.06 111 PHE A N 1
ATOM 778 C CA . PHE A 1 111 ? 23.151 -5.504 -33.396 1.00 63.06 111 PHE A CA 1
ATOM 779 C C . PHE A 1 111 ? 24.193 -4.698 -32.607 1.00 63.06 111 PHE A C 1
ATOM 781 O O . PHE A 1 111 ? 24.801 -5.204 -31.662 1.00 63.06 111 PHE A O 1
ATOM 788 N N . SER A 1 112 ? 24.345 -3.410 -32.947 1.00 61.62 112 SER A N 1
ATOM 789 C CA . SER A 1 112 ? 25.098 -2.464 -32.117 1.00 61.62 112 SER A CA 1
ATOM 790 C C . SER A 1 112 ? 24.314 -2.194 -30.838 1.00 61.62 112 SER A C 1
ATOM 792 O O . SER A 1 112 ? 23.245 -1.583 -30.859 1.00 61.62 112 SER A O 1
ATOM 794 N N . VAL A 1 113 ? 24.848 -2.693 -29.730 1.00 72.81 113 VAL A N 1
ATOM 795 C CA . VAL A 1 113 ? 24.206 -2.671 -28.423 1.00 72.81 113 VAL A CA 1
ATOM 796 C C . VAL A 1 113 ? 25.195 -2.077 -27.427 1.00 72.81 113 VAL A C 1
ATOM 798 O O . VAL A 1 113 ? 26.277 -2.629 -27.223 1.00 72.81 113 VAL A O 1
ATOM 801 N N . ARG A 1 114 ? 24.824 -0.958 -26.800 1.00 78.44 114 ARG A N 1
ATOM 802 C CA . ARG A 1 114 ? 25.599 -0.340 -25.713 1.00 78.44 114 ARG A CA 1
ATOM 803 C C . ARG A 1 114 ? 24.834 -0.404 -24.395 1.00 78.44 114 ARG A C 1
ATOM 805 O O . ARG A 1 114 ? 23.608 -0.509 -24.377 1.00 78.44 114 ARG A O 1
ATOM 812 N N . ASP A 1 115 ? 25.567 -0.376 -23.290 1.00 74.88 115 ASP A N 1
ATOM 813 C CA . ASP A 1 115 ? 24.976 -0.343 -21.952 1.00 74.88 115 ASP A CA 1
ATOM 814 C C . ASP A 1 115 ? 24.300 1.019 -21.707 1.00 74.88 115 ASP A C 1
ATOM 816 O O . ASP A 1 115 ? 24.881 2.063 -22.023 1.00 74.88 115 ASP A O 1
ATOM 820 N N . SER A 1 116 ? 23.086 1.007 -21.148 1.00 73.00 116 SER A N 1
ATOM 821 C CA . SER A 1 116 ? 22.480 2.201 -20.544 1.00 73.00 116 SER A CA 1
ATOM 822 C C . SER A 1 116 ? 22.987 2.378 -19.108 1.00 73.00 116 SER A C 1
ATOM 824 O O . SER A 1 116 ? 23.480 1.434 -18.482 1.00 73.00 116 SER A O 1
ATOM 826 N N . GLU A 1 117 ? 22.834 3.578 -18.546 1.00 64.56 117 GLU A N 1
ATOM 827 C CA . GLU A 1 117 ? 23.192 3.848 -17.145 1.00 64.56 117 GLU A CA 1
ATOM 828 C C . GLU A 1 117 ? 22.321 3.060 -16.149 1.00 64.56 117 GLU A C 1
ATOM 830 O O . GLU A 1 117 ? 22.780 2.708 -15.064 1.00 64.56 117 GLU A O 1
ATOM 835 N N . ALA A 1 118 ? 21.100 2.697 -16.550 1.00 61.25 118 ALA A N 1
ATOM 836 C CA . ALA A 1 118 ? 20.156 1.890 -15.780 1.00 61.25 118 ALA A CA 1
ATOM 837 C C . ALA A 1 118 ? 20.392 0.366 -15.927 1.00 61.25 118 ALA A C 1
ATOM 839 O O . ALA A 1 118 ? 19.553 -0.454 -15.559 1.00 61.25 118 ALA A O 1
ATOM 840 N N . GLY A 1 119 ? 21.530 -0.058 -16.484 1.00 65.94 119 GLY A N 1
ATOM 841 C CA . GLY A 1 119 ? 21.859 -1.480 -16.649 1.00 65.94 119 GLY A CA 1
ATOM 842 C C . GLY A 1 119 ? 21.054 -2.196 -17.743 1.00 65.94 119 GLY A C 1
ATOM 843 O O . GLY A 1 119 ? 21.221 -3.405 -17.940 1.00 65.94 119 GLY A O 1
ATOM 844 N N . GLY A 1 120 ? 20.222 -1.457 -18.476 1.00 74.44 120 GLY A N 1
ATOM 845 C CA . GLY A 1 120 ? 19.532 -1.889 -19.679 1.00 74.44 120 GLY A CA 1
ATOM 846 C C . GLY A 1 120 ? 20.422 -1.874 -20.913 1.00 74.44 120 GLY A C 1
ATOM 847 O O . GLY A 1 120 ? 21.641 -2.072 -20.824 1.00 74.44 120 GLY A O 1
ATOM 848 N N . LYS A 1 121 ? 19.806 -1.694 -22.083 1.00 82.19 121 LYS A N 1
ATOM 849 C CA . LYS A 1 121 ? 20.498 -1.630 -23.375 1.00 82.19 121 LYS A CA 1
ATOM 850 C C . LYS A 1 121 ? 19.961 -0.535 -24.268 1.00 82.19 121 LYS A C 1
ATOM 852 O O . LYS A 1 121 ? 18.761 -0.311 -24.330 1.00 82.19 121 LYS A O 1
ATOM 857 N N . ILE A 1 122 ? 20.878 0.080 -24.998 1.00 80.50 122 ILE A N 1
ATOM 858 C CA . ILE A 1 122 ? 20.595 1.073 -26.023 1.00 80.50 122 ILE A CA 1
ATOM 859 C C . ILE A 1 122 ? 20.944 0.437 -27.360 1.00 80.50 12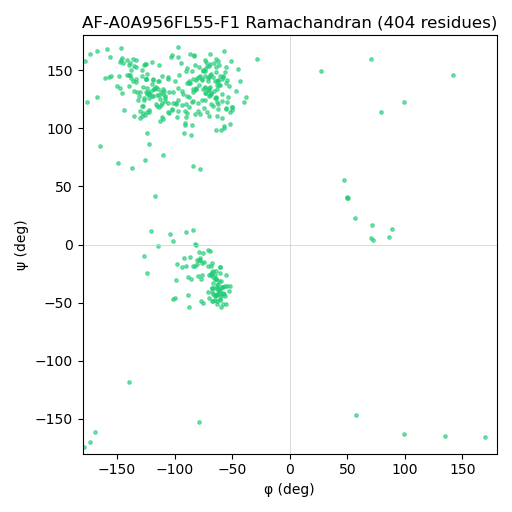2 ILE A C 1
ATOM 861 O O . ILE A 1 122 ? 22.060 -0.055 -27.556 1.00 80.50 122 ILE A O 1
ATOM 865 N N . ILE A 1 123 ? 19.946 0.382 -28.232 1.00 83.25 123 ILE A N 1
ATOM 866 C CA . ILE A 1 123 ? 19.965 -0.356 -29.486 1.00 83.25 123 ILE A CA 1
ATOM 867 C C . ILE A 1 123 ? 19.908 0.642 -30.634 1.00 83.25 123 ILE A C 1
ATOM 869 O O . ILE A 1 123 ? 19.002 1.473 -30.693 1.00 83.25 123 ILE A O 1
ATOM 873 N N . SER A 1 124 ? 20.842 0.504 -31.569 1.00 78.19 124 SER A N 1
ATOM 874 C CA . SER A 1 124 ? 20.845 1.246 -32.830 1.00 78.19 124 SER A CA 1
ATOM 875 C C . SER A 1 124 ? 20.703 0.273 -33.995 1.00 78.19 124 SER A C 1
ATOM 877 O O . SER A 1 124 ? 21.379 -0.761 -34.038 1.00 78.19 124 SER A O 1
ATOM 879 N N . LEU A 1 125 ? 19.837 0.602 -34.954 1.00 70.56 125 LEU A N 1
ATOM 880 C CA . LEU A 1 125 ? 19.692 -0.175 -36.183 1.00 70.56 125 LEU A CA 1
ATOM 881 C C . LEU A 1 125 ? 20.739 0.244 -37.216 1.00 70.56 125 LEU A C 1
ATOM 883 O O . LEU A 1 125 ? 21.059 1.422 -37.374 1.00 70.56 125 LEU A O 1
ATOM 887 N N . TYR A 1 126 ? 21.256 -0.732 -37.961 1.00 63.44 126 TYR A N 1
ATOM 888 C CA . TYR A 1 126 ? 22.236 -0.479 -39.020 1.00 63.44 126 TYR A CA 1
ATOM 889 C C . TYR A 1 126 ? 21.619 0.317 -40.186 1.00 63.44 126 TYR A C 1
ATOM 891 O O . TYR A 1 126 ? 22.308 1.091 -40.853 1.00 63.44 126 TYR A O 1
ATOM 899 N N . GLY A 1 127 ? 20.303 0.182 -40.394 1.00 62.59 127 GLY A N 1
ATOM 900 C CA . GLY A 1 127 ? 19.531 0.898 -41.405 1.00 62.59 127 GLY A CA 1
ATOM 901 C C . GLY A 1 127 ? 19.311 2.393 -41.140 1.00 62.59 127 GLY A C 1
ATOM 902 O O . GLY A 1 127 ? 18.798 3.082 -42.021 1.00 62.59 127 GLY A O 1
ATOM 903 N N . GLY A 1 128 ? 19.732 2.943 -39.997 1.00 71.56 128 GLY A N 1
ATOM 904 C CA . GLY A 1 128 ? 19.445 4.331 -39.604 1.00 71.56 128 GLY A CA 1
ATOM 905 C C . GLY A 1 128 ? 18.277 4.438 -38.615 1.00 71.56 128 GLY A C 1
ATOM 906 O O . GLY A 1 128 ? 17.941 3.436 -37.983 1.00 71.56 128 GLY A O 1
ATOM 907 N N . PRO A 1 129 ? 17.682 5.634 -38.446 1.00 81.06 129 PRO A N 1
ATOM 908 C CA . PRO A 1 129 ? 16.658 5.870 -37.434 1.00 81.06 129 PRO A CA 1
ATOM 909 C C . PRO A 1 129 ? 15.449 4.931 -37.539 1.00 81.06 129 PRO A C 1
ATOM 911 O O . PRO A 1 129 ? 15.049 4.524 -38.636 1.00 81.06 129 PRO A O 1
ATOM 914 N N . PHE A 1 130 ? 14.843 4.618 -36.392 1.00 82.88 130 PHE A N 1
ATOM 915 C CA . PHE A 1 130 ? 13.572 3.903 -36.323 1.00 82.88 130 PHE A CA 1
ATOM 916 C C . PHE A 1 130 ? 12.484 4.763 -36.971 1.00 82.88 130 PHE A C 1
ATOM 918 O O . PHE A 1 130 ? 12.242 5.901 -36.563 1.00 82.88 130 PHE A O 1
ATOM 925 N N . ARG A 1 131 ? 11.821 4.213 -37.988 1.00 78.19 131 ARG A N 1
ATOM 926 C CA . ARG A 1 131 ? 10.806 4.928 -38.769 1.00 78.19 131 ARG A CA 1
ATOM 927 C C . ARG A 1 131 ? 9.392 4.538 -38.360 1.00 78.19 131 ARG A C 1
ATOM 929 O O . ARG A 1 131 ? 8.551 5.407 -38.155 1.00 78.19 131 ARG A O 1
ATOM 936 N N . ASN A 1 132 ? 9.144 3.238 -38.231 1.00 82.31 132 ASN A N 1
ATOM 937 C CA . ASN A 1 132 ? 7.855 2.688 -37.824 1.00 82.31 132 ASN A CA 1
ATOM 938 C C . ASN A 1 132 ? 8.002 1.878 -36.537 1.00 82.31 132 ASN A C 1
ATOM 940 O O . ASN A 1 132 ? 9.075 1.354 -36.234 1.00 82.31 132 ASN A O 1
ATOM 944 N N . GLY A 1 133 ? 6.894 1.726 -35.818 1.00 86.31 133 GLY A N 1
ATOM 945 C CA . GLY A 1 133 ? 6.803 0.864 -34.652 1.00 86.31 133 GLY A CA 1
ATOM 946 C C . GLY A 1 133 ? 5.365 0.458 -34.393 1.00 86.31 133 GLY A C 1
ATOM 947 O O . GLY A 1 133 ? 4.447 1.247 -34.609 1.00 86.31 133 GLY A O 1
ATOM 948 N N . GLY A 1 134 ? 5.165 -0.773 -33.938 1.00 91.00 134 GLY A N 1
ATOM 949 C CA . GLY A 1 134 ? 3.847 -1.251 -33.553 1.00 91.00 134 GLY A CA 1
ATOM 950 C C . GLY A 1 134 ? 3.912 -2.469 -32.648 1.00 91.00 134 GLY A C 1
ATOM 951 O O . GLY A 1 134 ? 4.763 -3.346 -32.817 1.00 91.00 134 GLY A O 1
ATOM 952 N N . TRP A 1 135 ? 2.982 -2.525 -31.698 1.00 90.50 135 TRP A N 1
ATOM 953 C CA . TRP A 1 135 ? 2.785 -3.695 -30.853 1.00 90.50 135 TRP A CA 1
ATOM 954 C C . TRP A 1 135 ? 1.905 -4.716 -31.557 1.00 90.50 135 TRP A C 1
ATOM 956 O O . TRP A 1 135 ? 0.830 -4.401 -32.066 1.00 90.50 135 TRP A O 1
ATOM 966 N N . VAL A 1 136 ? 2.357 -5.963 -31.564 1.00 91.94 136 VAL A N 1
ATOM 967 C CA . VAL A 1 136 ? 1.626 -7.090 -32.135 1.00 91.94 136 VAL A CA 1
ATOM 968 C C . VAL A 1 136 ? 1.584 -8.212 -31.116 1.00 91.94 136 VAL A C 1
ATOM 970 O O . VAL A 1 136 ? 2.617 -8.623 -30.597 1.00 91.94 136 VAL A O 1
ATOM 973 N N . ARG A 1 137 ? 0.396 -8.775 -30.892 1.00 90.19 137 ARG A N 1
ATOM 974 C CA . ARG A 1 137 ? 0.240 -9.990 -30.094 1.00 90.19 137 ARG A CA 1
ATOM 975 C C . ARG A 1 137 ? 0.308 -11.223 -30.993 1.00 90.19 137 ARG A C 1
ATOM 977 O O . ARG A 1 137 ? -0.634 -11.488 -31.734 1.00 90.19 137 ARG A O 1
ATOM 984 N N . ALA A 1 138 ? 1.431 -11.937 -30.966 1.00 91.12 138 ALA A N 1
ATOM 985 C CA . ALA A 1 138 ? 1.682 -13.103 -31.818 1.00 91.12 138 ALA A CA 1
ATOM 986 C C . ALA A 1 138 ? 2.773 -14.018 -31.234 1.00 91.12 138 ALA A C 1
ATOM 988 O O . ALA A 1 138 ? 3.476 -13.663 -30.287 1.00 91.12 138 ALA A O 1
ATOM 989 N N . SER A 1 139 ? 2.917 -15.214 -31.795 1.00 89.88 139 SER A N 1
ATOM 990 C CA . SER A 1 139 ? 4.020 -16.136 -31.513 1.00 89.88 139 SER A CA 1
ATOM 991 C C . SER A 1 139 ? 5.239 -15.865 -32.405 1.00 89.88 139 SER A C 1
ATOM 993 O O . SER A 1 13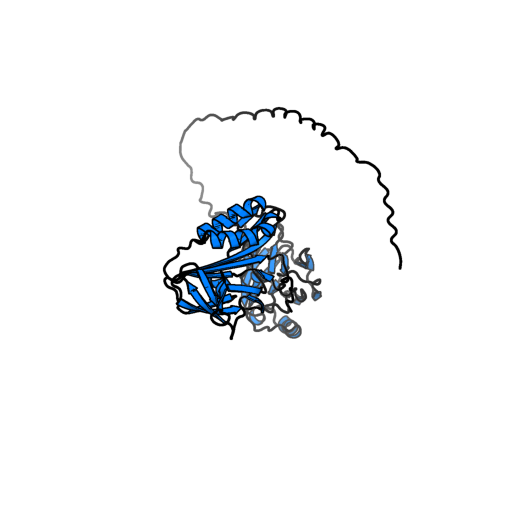9 ? 5.141 -15.222 -33.455 1.00 89.88 139 SER A O 1
ATOM 995 N N . PHE A 1 140 ? 6.406 -16.403 -32.030 1.00 87.62 140 PHE A N 1
ATOM 996 C CA . PHE A 1 140 ? 7.572 -16.363 -32.918 1.00 87.62 140 PHE A CA 1
ATOM 997 C C . PHE A 1 140 ? 7.320 -17.144 -34.206 1.00 87.62 140 PHE A C 1
ATOM 999 O O . PHE A 1 140 ? 7.770 -16.715 -35.259 1.00 87.62 140 PHE A O 1
ATOM 1006 N N . ARG A 1 141 ? 6.566 -18.248 -34.160 1.00 90.25 141 ARG A N 1
ATOM 1007 C CA . ARG A 1 141 ? 6.226 -19.015 -35.365 1.00 90.25 141 ARG A CA 1
ATOM 1008 C C . ARG A 1 141 ? 5.482 -18.186 -36.411 1.00 90.25 141 ARG A C 1
ATOM 1010 O O . ARG A 1 141 ? 5.685 -18.402 -37.600 1.00 90.25 141 ARG A O 1
ATOM 1017 N N . GLU A 1 142 ? 4.617 -17.275 -35.978 1.00 89.56 142 GLU A N 1
ATOM 1018 C CA . GLU A 1 142 ? 3.811 -16.446 -36.880 1.00 89.56 142 GLU A CA 1
ATOM 1019 C C . GLU A 1 142 ? 4.583 -15.258 -37.458 1.00 89.56 142 GLU A C 1
ATOM 1021 O O . GLU A 1 142 ? 4.219 -14.754 -38.519 1.00 89.56 142 GLU A O 1
ATOM 1026 N N . ARG A 1 143 ? 5.604 -14.765 -36.746 1.00 88.69 143 ARG A N 1
ATOM 1027 C CA . ARG A 1 143 ? 6.218 -13.461 -37.034 1.00 88.69 143 ARG A CA 1
ATOM 1028 C C . ARG A 1 143 ? 7.725 -13.485 -37.279 1.00 88.69 143 ARG A C 1
ATOM 1030 O O . ARG A 1 143 ? 8.219 -12.585 -37.949 1.00 88.69 143 ARG A O 1
ATOM 1037 N N . ALA A 1 144 ? 8.452 -14.472 -36.760 1.00 85.06 144 ALA A N 1
ATOM 1038 C CA . ALA A 1 144 ? 9.888 -14.614 -36.980 1.00 85.06 144 ALA A CA 1
ATOM 1039 C C . ALA A 1 144 ? 10.181 -15.473 -38.227 1.00 85.06 144 ALA A C 1
ATOM 1041 O O . ALA A 1 144 ? 9.427 -16.407 -38.518 1.00 85.06 144 ALA A O 1
ATOM 1042 N N . PRO A 1 145 ? 11.293 -15.219 -38.942 1.00 84.00 145 PRO A N 1
ATOM 1043 C CA . PRO A 1 145 ? 11.702 -16.045 -40.076 1.00 84.00 145 PRO A CA 1
ATOM 1044 C C . PRO A 1 145 ? 11.925 -17.510 -39.678 1.00 84.00 145 PRO A C 1
ATOM 1046 O O . PRO A 1 145 ? 12.446 -17.807 -38.596 1.00 84.00 145 PRO A O 1
ATOM 1049 N N . ALA A 1 146 ? 11.551 -18.442 -40.558 1.00 83.06 146 ALA A N 1
ATOM 1050 C CA . ALA A 1 146 ? 11.559 -19.877 -40.267 1.00 83.06 146 ALA A CA 1
ATOM 1051 C C . ALA A 1 146 ? 12.958 -20.396 -39.885 1.00 83.06 146 ALA A C 1
ATOM 1053 O O . ALA A 1 146 ? 13.093 -21.222 -38.979 1.00 83.06 146 ALA A O 1
ATOM 1054 N N . GLU A 1 147 ? 13.998 -19.866 -40.527 1.00 82.44 147 GLU A N 1
ATOM 1055 C CA . GLU A 1 147 ? 15.404 -20.173 -40.277 1.00 82.44 147 GLU A CA 1
ATOM 1056 C C . GLU A 1 147 ? 15.876 -19.769 -38.871 1.00 82.44 147 GLU A C 1
ATOM 1058 O O . GLU A 1 147 ? 16.815 -20.365 -38.345 1.00 82.44 147 GLU A O 1
ATOM 1063 N N . ARG A 1 148 ? 15.189 -18.822 -38.218 1.00 84.12 148 ARG A N 1
ATOM 1064 C CA . ARG A 1 148 ? 15.512 -18.346 -36.862 1.00 84.12 148 ARG A CA 1
ATOM 1065 C C . ARG A 1 148 ? 14.795 -19.131 -35.768 1.00 84.12 148 ARG A C 1
ATOM 1067 O O . ARG A 1 148 ? 15.244 -19.145 -34.624 1.00 84.12 148 ARG A O 1
ATOM 1074 N N . LEU A 1 149 ? 13.726 -19.859 -36.097 1.00 85.81 149 LEU A N 1
ATOM 1075 C CA . LEU A 1 149 ? 12.961 -20.633 -35.110 1.00 85.81 149 LEU A CA 1
ATOM 1076 C C . LEU A 1 149 ? 13.795 -21.737 -34.446 1.00 85.81 149 LEU A C 1
ATOM 1078 O O . LEU A 1 149 ? 13.582 -22.046 -33.275 1.00 85.81 149 LEU A O 1
ATOM 1082 N N . ALA A 1 150 ? 14.735 -22.349 -35.173 1.00 83.75 150 ALA A N 1
ATOM 1083 C CA . ALA A 1 150 ? 15.626 -23.367 -34.612 1.00 83.75 150 ALA A CA 1
ATOM 1084 C C . ALA A 1 150 ? 16.593 -22.773 -33.575 1.00 83.75 150 ALA A C 1
ATOM 1086 O O . ALA A 1 150 ? 16.795 -23.359 -32.512 1.00 83.75 150 ALA A O 1
ATOM 1087 N N . GLU A 1 151 ? 17.128 -21.588 -33.862 1.00 80.44 151 GLU A N 1
ATOM 1088 C CA . GLU A 1 151 ? 18.022 -20.837 -32.979 1.00 80.44 151 GLU A CA 1
ATOM 1089 C C . GLU A 1 151 ? 17.300 -20.398 -31.694 1.00 80.44 151 GLU A C 1
ATOM 1091 O O . GLU A 1 151 ? 17.796 -20.633 -30.592 1.00 80.44 151 GLU A O 1
ATOM 1096 N N . LEU A 1 152 ? 16.069 -19.885 -31.817 1.00 80.50 152 LEU A N 1
ATOM 1097 C CA . LEU A 1 152 ? 15.217 -19.517 -30.678 1.00 80.50 152 LEU A CA 1
ATOM 1098 C C . LEU A 1 152 ? 14.909 -20.713 -29.765 1.00 80.50 152 LEU A C 1
ATOM 1100 O O . LEU A 1 152 ? 15.031 -20.605 -28.543 1.00 80.50 152 LEU A O 1
ATOM 1104 N N . ARG A 1 153 ? 14.569 -21.876 -30.343 1.00 83.25 153 ARG A N 1
ATOM 1105 C CA . ARG A 1 153 ? 14.363 -23.112 -29.568 1.00 83.25 153 ARG A CA 1
ATOM 1106 C C . ARG A 1 153 ? 15.643 -23.564 -28.870 1.00 83.25 153 ARG A C 1
ATOM 1108 O O . ARG A 1 153 ? 15.590 -23.948 -27.706 1.00 83.25 153 ARG A O 1
ATOM 1115 N N . GLY A 1 154 ? 16.787 -23.497 -29.555 1.00 76.44 154 GLY A N 1
ATOM 1116 C CA . GLY A 1 154 ? 18.096 -23.830 -28.981 1.00 76.44 154 GLY A CA 1
ATOM 1117 C C . GLY A 1 154 ? 18.477 -22.932 -27.800 1.00 76.44 154 GLY A C 1
ATOM 1118 O O . GLY A 1 154 ? 19.112 -23.393 -26.855 1.00 76.44 154 GLY A O 1
ATOM 1119 N N . ALA A 1 155 ? 18.023 -21.679 -27.815 1.00 71.81 155 ALA A N 1
ATOM 1120 C CA . ALA A 1 155 ? 18.162 -20.739 -26.709 1.00 71.81 155 ALA A CA 1
ATOM 1121 C C . ALA A 1 155 ? 17.108 -20.906 -25.592 1.00 71.81 155 ALA A C 1
ATOM 1123 O O . ALA A 1 155 ? 17.156 -20.184 -24.597 1.00 71.81 155 ALA A O 1
ATOM 1124 N N . GLY A 1 156 ? 16.181 -21.860 -25.723 1.00 75.12 156 GLY A N 1
ATOM 1125 C CA . GLY A 1 156 ? 15.181 -22.185 -24.704 1.00 75.12 156 GLY A CA 1
ATOM 1126 C C . GLY A 1 156 ? 13.878 -21.387 -24.787 1.00 75.12 156 GLY A C 1
ATOM 1127 O O . GLY A 1 156 ? 13.092 -21.438 -23.842 1.00 75.12 156 GLY A O 1
ATOM 1128 N N . TYR A 1 157 ? 13.623 -20.670 -25.886 1.00 79.44 157 TYR A N 1
ATOM 1129 C CA . TYR A 1 157 ? 12.341 -19.998 -26.106 1.00 79.44 157 TYR A CA 1
ATOM 1130 C C . TYR A 1 157 ? 11.294 -20.974 -26.649 1.00 79.44 157 TYR A C 1
ATOM 1132 O O . TYR A 1 157 ? 11.539 -21.709 -27.608 1.00 79.44 157 TYR A O 1
ATOM 1140 N N . ASP A 1 158 ? 10.090 -20.922 -26.079 1.00 83.75 158 ASP A N 1
ATOM 1141 C CA . ASP A 1 158 ? 8.906 -21.516 -26.696 1.00 83.75 158 ASP A CA 1
ATOM 1142 C C . ASP A 1 158 ? 8.502 -20.654 -27.899 1.00 83.75 158 ASP A C 1
ATOM 1144 O O . ASP A 1 158 ? 8.134 -19.494 -27.732 1.00 83.75 158 ASP A O 1
ATOM 1148 N N . VAL A 1 159 ? 8.605 -21.185 -29.118 1.00 88.44 159 VAL A N 1
ATOM 1149 C CA . VAL A 1 159 ? 8.279 -20.433 -30.342 1.00 88.44 159 VAL A CA 1
ATOM 1150 C C . VAL A 1 159 ? 6.783 -20.363 -30.646 1.00 88.44 159 VAL A C 1
ATOM 1152 O O . VAL A 1 159 ? 6.383 -19.559 -31.487 1.00 88.44 159 VAL A O 1
ATOM 1155 N N . ASP A 1 160 ? 5.977 -21.185 -29.978 1.00 89.44 160 ASP A N 1
ATOM 1156 C CA . ASP A 1 160 ? 4.526 -21.270 -30.141 1.00 89.44 160 ASP A CA 1
ATOM 1157 C C . ASP A 1 160 ? 3.786 -20.375 -29.131 1.00 89.44 160 ASP A C 1
ATOM 1159 O O . ASP A 1 160 ? 2.646 -19.973 -29.364 1.00 89.44 160 ASP A O 1
ATOM 1163 N N . GLN A 1 161 ? 4.448 -19.978 -28.039 1.00 86.19 161 GLN A N 1
ATOM 1164 C CA . GLN A 1 161 ? 3.888 -19.042 -27.065 1.00 86.19 161 GLN A CA 1
ATOM 1165 C C . GLN A 1 161 ? 3.613 -17.662 -27.695 1.00 86.19 161 GLN A C 1
ATOM 1167 O O . GLN A 1 161 ? 4.531 -16.963 -28.146 1.00 86.19 161 GLN A O 1
ATOM 1172 N N . VAL A 1 162 ? 2.345 -17.249 -27.632 1.00 87.62 162 VAL A N 1
ATOM 1173 C CA . VAL A 1 162 ? 1.851 -15.917 -28.011 1.00 87.62 162 VAL A CA 1
ATOM 1174 C C . VAL A 1 162 ? 2.270 -14.877 -26.970 1.00 87.62 162 VAL A C 1
ATOM 1176 O O . VAL A 1 162 ? 2.063 -15.072 -25.772 1.00 87.62 162 VAL A O 1
ATOM 1179 N N . ARG A 1 163 ? 2.843 -13.761 -27.429 1.00 86.69 163 ARG A N 1
ATOM 1180 C CA . ARG A 1 163 ? 3.340 -12.661 -26.590 1.00 86.69 163 ARG A CA 1
ATOM 1181 C C . ARG A 1 163 ? 3.167 -11.312 -27.277 1.00 86.69 163 ARG A C 1
ATOM 1183 O O . ARG A 1 163 ? 2.879 -11.260 -28.470 1.00 86.69 163 ARG A O 1
ATOM 1190 N N . ASP A 1 164 ? 3.372 -10.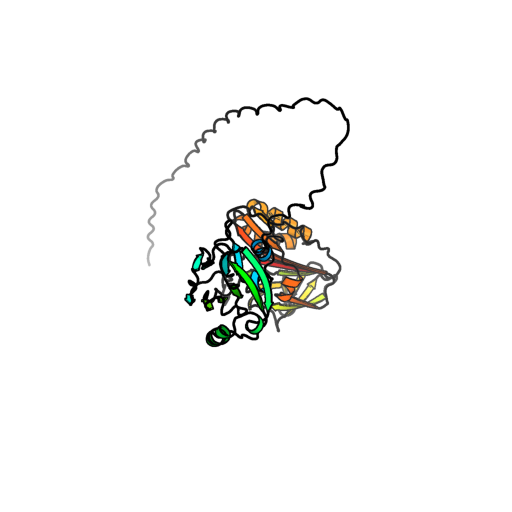241 -26.523 1.00 89.25 164 ASP A N 1
ATOM 1191 C CA . ASP A 1 164 ? 3.456 -8.895 -27.082 1.00 89.25 164 ASP A CA 1
ATOM 1192 C C . ASP A 1 164 ? 4.856 -8.683 -27.677 1.00 89.25 164 ASP A C 1
ATOM 1194 O O . ASP A 1 164 ? 5.875 -8.860 -27.005 1.00 89.25 164 ASP A O 1
ATOM 1198 N N . LEU A 1 165 ? 4.890 -8.370 -28.969 1.00 90.56 165 LEU A N 1
ATOM 1199 C CA . LEU A 1 165 ? 6.087 -8.133 -29.765 1.00 90.56 165 LEU A CA 1
ATOM 1200 C C . LEU A 1 165 ? 6.097 -6.674 -30.206 1.00 90.56 165 LEU A C 1
ATOM 1202 O O . LEU A 1 165 ? 5.090 -6.187 -30.722 1.00 90.56 165 LEU A O 1
ATOM 1206 N N . LEU A 1 166 ? 7.236 -6.005 -30.060 1.00 91.56 166 LEU A N 1
ATOM 1207 C CA . LEU A 1 166 ? 7.458 -4.711 -30.692 1.00 91.56 166 LEU A CA 1
ATOM 1208 C C . LEU A 1 166 ? 8.085 -4.961 -32.064 1.00 91.56 166 LEU A C 1
ATOM 1210 O O . LEU A 1 166 ? 9.195 -5.482 -32.160 1.00 91.56 166 LEU A O 1
ATOM 1214 N N . VAL A 1 167 ? 7.362 -4.615 -33.123 1.00 90.44 167 VAL A N 1
ATOM 1215 C CA . VAL A 1 167 ? 7.840 -4.722 -34.503 1.00 90.44 167 VAL A CA 1
ATOM 1216 C C . VAL A 1 167 ? 8.259 -3.334 -34.957 1.00 90.44 167 VAL A C 1
ATOM 1218 O O . VAL A 1 167 ? 7.444 -2.412 -34.912 1.00 90.44 167 VAL A O 1
ATOM 1221 N N . VAL A 1 168 ? 9.516 -3.184 -35.365 1.00 87.81 168 VAL A N 1
ATOM 1222 C CA . VAL A 1 168 ? 10.071 -1.899 -35.804 1.00 87.81 168 VAL A CA 1
ATOM 1223 C C . VAL A 1 168 ? 10.747 -2.016 -37.158 1.00 87.81 168 VAL A C 1
ATOM 1225 O O . VAL A 1 168 ? 11.331 -3.050 -37.477 1.00 87.81 168 VAL A O 1
ATOM 1228 N N . ASP A 1 169 ? 10.732 -0.921 -37.909 1.00 83.69 169 ASP A N 1
ATOM 1229 C CA . ASP A 1 169 ? 11.457 -0.799 -39.172 1.00 83.69 169 ASP A CA 1
ATOM 1230 C C . ASP A 1 169 ? 12.495 0.319 -39.065 1.00 83.69 169 ASP A C 1
ATOM 1232 O O . ASP A 1 169 ? 12.182 1.427 -38.612 1.00 83.69 169 ASP A O 1
ATOM 1236 N N . GLY A 1 170 ? 13.716 0.042 -39.519 1.00 75.94 170 GLY A N 1
ATOM 1237 C CA . GLY A 1 170 ? 14.724 1.068 -39.769 1.00 75.94 170 GLY A CA 1
ATOM 1238 C C . GLY A 1 170 ? 14.511 1.724 -41.132 1.00 75.94 170 GLY A C 1
ATOM 1239 O O . GLY A 1 170 ? 13.962 1.117 -42.051 1.00 75.94 170 GLY A O 1
ATOM 1240 N N . GLU A 1 171 ? 14.973 2.962 -41.292 1.00 73.06 171 GLU A N 1
ATOM 1241 C CA . GLU A 1 171 ? 14.815 3.722 -42.540 1.00 73.06 171 GLU A CA 1
ATOM 1242 C C . GLU A 1 171 ? 15.341 2.987 -43.789 1.00 73.06 171 GLU A C 1
ATOM 1244 O O . GLU A 1 171 ? 14.752 3.098 -44.867 1.00 73.06 171 GLU A O 1
ATOM 1249 N N . ARG A 1 172 ? 16.431 2.224 -43.646 1.00 70.75 172 ARG A N 1
ATOM 1250 C CA . ARG A 1 172 ? 17.090 1.493 -44.744 1.00 70.75 172 ARG A CA 1
ATOM 1251 C C . ARG A 1 172 ? 17.142 -0.021 -44.530 1.00 70.75 172 ARG A C 1
ATOM 1253 O O . ARG A 1 172 ? 17.854 -0.701 -45.268 1.00 70.75 172 ARG A O 1
ATOM 1260 N N . ASP A 1 173 ? 16.419 -0.548 -43.543 1.00 68.62 173 ASP A N 1
ATOM 1261 C CA . ASP A 1 173 ? 16.422 -1.986 -43.275 1.00 68.62 173 ASP A CA 1
ATOM 1262 C C . ASP A 1 173 ? 15.449 -2.727 -44.211 1.00 68.62 173 ASP A C 1
ATOM 1264 O O . ASP A 1 173 ? 14.303 -2.308 -44.378 1.00 68.62 173 ASP A O 1
ATOM 1268 N N . PRO A 1 174 ? 15.874 -3.843 -44.834 1.00 68.38 174 PRO A N 1
ATOM 1269 C CA . PRO A 1 174 ? 15.039 -4.586 -45.779 1.00 68.38 174 PRO A CA 1
ATOM 1270 C C . PRO A 1 174 ? 13.951 -5.433 -45.098 1.00 68.38 174 PRO A C 1
ATOM 1272 O O . PRO A 1 174 ? 13.022 -5.888 -45.769 1.00 68.38 174 PRO A O 1
ATOM 1275 N N . HIS A 1 175 ? 14.065 -5.669 -43.787 1.00 75.56 175 HIS A N 1
ATOM 1276 C CA . HIS A 1 175 ? 13.147 -6.491 -43.001 1.00 75.56 175 HIS A CA 1
ATOM 1277 C C . HIS A 1 175 ? 12.874 -5.855 -41.630 1.00 75.56 175 HIS A C 1
ATOM 1279 O O . HIS A 1 175 ? 13.790 -5.263 -41.053 1.00 75.56 175 HIS A O 1
ATOM 1285 N N . PRO A 1 176 ? 11.652 -6.014 -41.085 1.00 82.44 176 PRO A N 1
ATOM 1286 C CA . PRO A 1 176 ? 11.330 -5.544 -39.745 1.00 82.44 176 PRO A CA 1
ATOM 1287 C C . PRO A 1 176 ? 12.184 -6.260 -38.698 1.00 82.44 176 PRO A C 1
ATOM 1289 O O . PRO A 1 176 ? 12.400 -7.473 -38.769 1.00 82.44 176 PRO A O 1
ATOM 1292 N N . THR A 1 177 ? 12.602 -5.520 -37.677 1.00 85.38 177 THR A N 1
ATOM 1293 C CA . THR A 1 177 ? 13.187 -6.089 -36.465 1.00 85.38 177 THR A CA 1
ATOM 1294 C C . THR A 1 177 ? 12.081 -6.376 -35.459 1.00 85.38 177 THR A C 1
ATOM 1296 O O . THR A 1 177 ? 11.275 -5.506 -35.127 1.00 85.38 177 THR A O 1
ATOM 1299 N N . LEU A 1 178 ? 12.047 -7.606 -34.950 1.00 87.94 178 LEU A N 1
ATOM 1300 C CA . LEU A 1 178 ? 11.129 -8.014 -33.894 1.00 87.94 178 LEU A CA 1
ATOM 1301 C C . LEU A 1 178 ? 11.840 -7.992 -32.549 1.00 87.94 178 LEU A C 1
ATOM 1303 O O . LEU A 1 178 ? 12.795 -8.739 -32.350 1.00 87.94 178 LEU A O 1
ATOM 1307 N N . PHE A 1 179 ? 11.333 -7.208 -31.607 1.00 88.94 179 PHE A N 1
ATOM 1308 C CA . PHE A 1 179 ? 11.718 -7.293 -30.208 1.00 88.94 179 PHE A CA 1
ATOM 1309 C C . PHE A 1 179 ? 10.683 -8.094 -29.429 1.00 88.94 179 PHE A C 1
ATOM 1311 O O . PHE A 1 179 ? 9.499 -7.756 -29.375 1.00 88.94 179 PHE A O 1
ATOM 1318 N N . ALA A 1 180 ? 11.155 -9.164 -28.806 1.00 87.38 180 ALA A N 1
ATOM 1319 C CA . ALA A 1 180 ? 10.403 -9.973 -27.872 1.00 87.38 180 ALA A CA 1
ATOM 1320 C C . ALA A 1 180 ? 11.009 -9.851 -26.479 1.00 87.38 180 ALA A C 1
ATOM 1322 O O . ALA A 1 180 ? 12.227 -9.865 -26.310 1.00 87.38 180 ALA A O 1
ATOM 1323 N N . PHE A 1 181 ? 10.148 -9.801 -25.476 1.00 84.81 181 PHE A N 1
ATOM 1324 C CA . PHE A 1 181 ? 10.535 -9.629 -24.084 1.00 84.81 181 PHE A CA 1
ATOM 1325 C C . PHE A 1 181 ? 10.261 -10.922 -23.320 1.00 84.81 181 PHE A C 1
ATOM 1327 O O . PHE A 1 181 ? 9.311 -11.651 -23.627 1.00 84.81 181 PHE A O 1
ATOM 1334 N N . SER A 1 182 ? 11.109 -11.243 -22.346 1.00 74.44 182 SER A N 1
ATOM 1335 C CA . SER A 1 182 ? 10.933 -12.452 -21.546 1.00 74.44 182 SER A CA 1
ATOM 1336 C C . SER A 1 182 ? 9.647 -12.390 -20.718 1.00 74.44 182 SER A C 1
ATOM 1338 O O . SER A 1 182 ? 9.433 -11.471 -19.926 1.00 74.44 182 SER A O 1
ATOM 1340 N N . ALA A 1 183 ? 8.810 -13.418 -20.859 1.00 64.69 183 ALA A N 1
ATOM 1341 C CA . ALA A 1 183 ? 7.643 -13.623 -20.005 1.00 64.69 183 ALA A CA 1
ATOM 1342 C C . ALA A 1 183 ? 8.019 -14.214 -18.631 1.00 64.69 183 ALA A C 1
ATOM 1344 O O . ALA A 1 183 ? 7.213 -14.168 -17.699 1.00 64.69 183 ALA A O 1
ATOM 1345 N N . ASP A 1 184 ? 9.248 -14.710 -18.465 1.00 64.44 184 ASP A N 1
ATOM 1346 C CA . ASP A 1 184 ? 9.753 -15.294 -17.222 1.00 64.44 184 ASP A CA 1
ATOM 1347 C C . ASP A 1 184 ? 10.551 -14.254 -16.419 1.00 64.44 184 ASP A C 1
ATOM 1349 O O . ASP A 1 184 ? 11.618 -13.801 -16.839 1.00 64.44 184 ASP A O 1
ATOM 1353 N N . ALA A 1 185 ? 10.038 -13.885 -15.243 1.00 57.22 185 ALA A N 1
ATOM 1354 C CA . ALA A 1 185 ? 10.691 -12.930 -14.350 1.00 57.22 185 ALA A CA 1
ATOM 1355 C C . ALA A 1 185 ? 12.012 -13.468 -13.767 1.00 57.22 185 ALA A C 1
ATOM 1357 O O . ALA A 1 185 ? 12.878 -12.680 -13.396 1.00 57.22 185 ALA A O 1
ATOM 1358 N N . ALA A 1 186 ? 12.203 -14.793 -13.722 1.00 53.06 186 ALA A N 1
ATOM 1359 C CA . ALA A 1 186 ? 13.446 -15.417 -13.270 1.00 53.06 186 ALA A CA 1
ATOM 1360 C C . ALA A 1 186 ? 14.555 -15.388 -14.339 1.00 53.06 186 ALA A C 1
ATOM 1362 O O . ALA A 1 186 ? 15.716 -15.673 -14.037 1.00 53.06 186 ALA A O 1
ATOM 1363 N N . LYS A 1 187 ? 14.209 -15.047 -15.588 1.00 61.34 187 LYS A N 1
ATOM 1364 C CA . LYS A 1 187 ? 15.125 -14.945 -16.731 1.00 61.34 187 LYS A CA 1
ATOM 1365 C C . LYS A 1 187 ? 14.806 -13.690 -17.553 1.00 61.34 187 LYS A C 1
ATOM 1367 O O . LYS A 1 187 ? 14.333 -13.811 -18.689 1.00 61.34 187 LYS A O 1
ATOM 1372 N N . PRO A 1 188 ? 14.999 -12.483 -16.994 1.00 63.03 188 PRO A N 1
ATOM 1373 C CA . PRO A 1 188 ? 14.681 -11.254 -17.702 1.00 63.03 188 PRO A CA 1
ATOM 1374 C C . PRO A 1 188 ? 15.652 -11.066 -18.873 1.00 63.03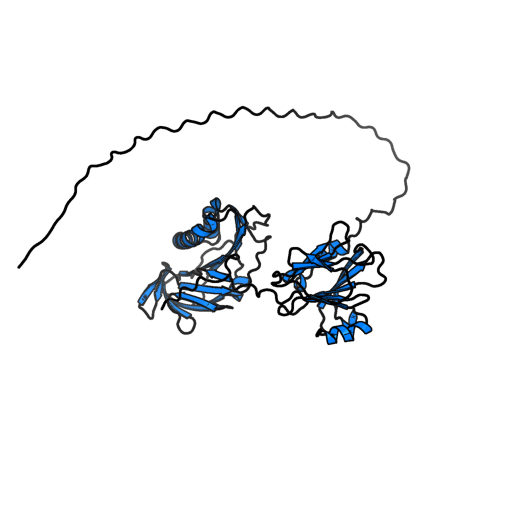 188 PRO A C 1
ATOM 1376 O O . PRO A 1 188 ? 16.871 -11.161 -18.737 1.00 63.03 188 PRO A O 1
ATOM 1379 N N . GLY A 1 189 ? 15.105 -10.786 -20.050 1.00 73.06 189 GLY A N 1
ATOM 1380 C CA . GLY A 1 189 ? 15.895 -10.642 -21.266 1.00 73.06 189 GLY A CA 1
ATOM 1381 C C . GLY A 1 189 ? 15.061 -10.161 -22.441 1.00 73.06 189 GLY A C 1
ATOM 1382 O O . GLY A 1 189 ? 13.830 -10.222 -22.403 1.00 73.06 189 GLY A O 1
ATOM 1383 N N . ILE A 1 190 ? 15.743 -9.691 -23.479 1.00 81.12 190 ILE A N 1
ATOM 1384 C CA . ILE A 1 190 ? 15.148 -9.296 -24.758 1.00 81.12 190 ILE A CA 1
ATOM 1385 C C . ILE A 1 190 ? 15.743 -10.171 -25.846 1.00 81.12 190 ILE A C 1
ATOM 1387 O O . ILE A 1 190 ? 16.939 -10.465 -25.845 1.00 81.12 190 ILE A O 1
ATOM 1391 N N . VAL A 1 191 ? 14.908 -10.544 -26.804 1.00 79.62 191 VAL A N 1
ATOM 1392 C CA . VAL A 1 191 ? 15.347 -11.109 -28.071 1.00 79.62 191 VAL A CA 1
ATOM 1393 C C . VAL A 1 191 ? 15.008 -10.128 -29.176 1.00 79.62 191 VAL A C 1
ATOM 1395 O O . VAL A 1 191 ? 13.836 -9.834 -29.392 1.00 79.62 191 VAL A O 1
ATOM 1398 N N . GLY A 1 192 ? 16.026 -9.638 -29.872 1.00 78.06 192 GLY A N 1
ATOM 1399 C CA . GLY A 1 192 ? 15.878 -8.964 -31.156 1.00 78.06 192 GLY A CA 1
ATOM 1400 C C . GLY A 1 192 ? 16.030 -9.977 -32.289 1.00 78.06 192 GLY A C 1
ATOM 1401 O O . GLY A 1 192 ? 17.005 -10.725 -32.309 1.00 78.06 192 GLY A O 1
ATOM 1402 N N . VAL A 1 193 ? 15.097 -10.015 -33.235 1.00 76.25 193 VAL A N 1
ATOM 1403 C CA . VAL A 1 193 ? 15.158 -10.881 -34.421 1.00 76.25 193 VAL A CA 1
ATOM 1404 C C . VAL A 1 193 ? 15.088 -10.012 -35.673 1.00 76.25 193 VAL A C 1
ATOM 1406 O O . VAL A 1 193 ? 14.070 -9.371 -35.913 1.00 76.25 193 VAL A O 1
ATOM 1409 N N . CYS A 1 194 ? 16.159 -10.005 -36.467 1.00 74.25 194 CYS A N 1
ATOM 1410 C CA . CYS A 1 194 ? 16.191 -9.424 -37.816 1.00 74.25 194 CYS A CA 1
ATOM 1411 C C . CYS A 1 194 ? 16.996 -10.358 -38.736 1.00 74.25 194 CYS A C 1
ATOM 1413 O O . CYS A 1 194 ? 16.630 -11.524 -38.879 1.00 74.25 194 CYS A O 1
ATOM 1415 N N . SER A 1 195 ? 18.117 -9.903 -39.308 1.00 67.75 195 SER A N 1
ATOM 1416 C CA . SER A 1 195 ? 19.045 -10.740 -40.083 1.00 67.75 195 SER A CA 1
ATOM 1417 C C . SER A 1 195 ? 19.706 -11.837 -39.239 1.00 67.75 195 SER A C 1
ATOM 1419 O O . SER A 1 195 ? 20.010 -12.916 -39.749 1.00 67.75 195 SER A O 1
ATOM 1421 N N . GLU A 1 196 ? 19.885 -11.578 -37.943 1.00 71.44 196 GLU A N 1
ATOM 1422 C CA . GLU A 1 196 ? 20.384 -12.514 -36.935 1.00 71.44 196 GLU A CA 1
ATOM 1423 C C . GLU A 1 196 ? 19.506 -12.455 -35.676 1.00 71.44 196 GLU A C 1
ATOM 1425 O O . GLU A 1 196 ? 18.795 -11.469 -35.444 1.00 71.44 196 GLU A O 1
ATOM 1430 N N . VAL A 1 197 ? 19.547 -13.511 -34.856 1.00 71.38 197 VAL A N 1
ATOM 1431 C CA . VAL A 1 197 ? 18.948 -13.488 -33.517 1.00 71.38 197 VAL A CA 1
ATOM 1432 C C . VAL A 1 197 ? 19.955 -12.867 -32.555 1.00 71.38 197 VAL A C 1
ATOM 1434 O O . VAL A 1 197 ? 21.078 -13.342 -32.412 1.00 71.38 197 VAL A O 1
ATOM 1437 N N . THR A 1 198 ? 19.541 -11.807 -31.869 1.00 72.94 198 THR A N 1
ATOM 1438 C CA . THR A 1 198 ? 20.305 -11.204 -30.779 1.00 72.94 198 THR A CA 1
ATOM 1439 C C . THR A 1 198 ? 19.578 -11.420 -29.469 1.00 72.94 198 THR A C 1
ATOM 1441 O O . THR A 1 198 ? 18.451 -10.966 -29.294 1.00 72.94 198 THR A O 1
ATOM 1444 N N . ILE A 1 199 ? 20.232 -12.103 -28.537 1.00 71.50 199 ILE A N 1
ATOM 1445 C CA . ILE A 1 199 ? 19.709 -12.380 -27.203 1.00 71.50 199 ILE A CA 1
ATOM 1446 C C . ILE A 1 199 ? 20.481 -11.529 -26.206 1.00 71.50 199 ILE A C 1
ATOM 1448 O O . ILE A 1 199 ? 21.710 -11.604 -26.114 1.00 71.50 199 ILE A O 1
ATOM 1452 N N . ILE A 1 200 ? 19.732 -10.734 -25.456 1.00 71.44 200 ILE A N 1
ATOM 1453 C CA . ILE A 1 200 ? 20.212 -9.903 -24.362 1.00 71.44 200 ILE A CA 1
ATOM 1454 C C . ILE A 1 200 ? 19.654 -10.514 -23.078 1.00 71.44 200 ILE A C 1
ATOM 1456 O O . ILE A 1 200 ? 18.452 -10.449 -22.829 1.00 71.44 200 ILE A O 1
ATOM 1460 N N . ASP A 1 201 ? 20.523 -11.118 -22.272 1.00 69.50 201 ASP A N 1
ATOM 1461 C CA . ASP A 1 201 ? 20.178 -11.657 -20.952 1.00 69.50 201 ASP A CA 1
ATOM 1462 C C . ASP A 1 201 ? 20.578 -10.630 -19.893 1.00 69.50 201 ASP A C 1
ATOM 1464 O O . ASP A 1 201 ? 21.771 -10.424 -19.663 1.00 69.50 201 ASP A O 1
ATOM 1468 N N . PHE A 1 202 ? 19.599 -9.989 -19.250 1.00 62.03 202 PHE A N 1
ATOM 1469 C CA . PHE A 1 202 ? 19.845 -8.988 -18.207 1.00 62.03 202 PHE A CA 1
ATOM 1470 C C . PHE A 1 202 ? 20.409 -9.592 -16.912 1.00 62.03 202 PHE A C 1
ATOM 1472 O O . PHE A 1 202 ? 20.824 -8.858 -16.021 1.00 62.03 202 PHE A O 1
ATOM 1479 N N . GLY A 1 203 ? 20.516 -10.921 -16.810 1.00 55.56 203 GLY A N 1
ATOM 1480 C CA . GLY A 1 203 ? 20.782 -11.611 -15.555 1.00 55.56 203 GLY A CA 1
ATOM 1481 C C . GLY A 1 203 ? 19.576 -11.548 -14.623 1.00 55.56 203 GLY A C 1
ATOM 1482 O O . GLY A 1 203 ? 18.726 -10.680 -14.790 1.00 55.56 203 GLY A O 1
ATOM 1483 N N . PRO A 1 204 ? 19.469 -12.444 -13.626 1.00 51.47 204 PRO A N 1
ATOM 1484 C CA . PRO A 1 204 ? 18.403 -12.332 -12.643 1.00 51.47 204 PRO A CA 1
ATOM 1485 C C . PRO A 1 204 ? 18.468 -10.936 -12.009 1.00 51.47 204 PRO A C 1
ATOM 1487 O O . PRO A 1 204 ? 19.474 -10.556 -11.398 1.00 51.47 204 PRO A O 1
ATOM 1490 N N . GLY A 1 205 ? 17.402 -10.155 -12.200 1.00 48.22 205 GLY A N 1
ATOM 1491 C CA . GLY A 1 205 ? 17.175 -8.968 -11.389 1.00 48.22 205 GLY A CA 1
ATOM 1492 C C . GLY A 1 205 ? 17.169 -9.393 -9.924 1.00 48.22 205 GLY A C 1
ATOM 1493 O O . GLY A 1 205 ? 16.862 -10.548 -9.611 1.00 48.22 205 GLY A O 1
ATOM 1494 N N . ALA A 1 206 ? 17.525 -8.491 -9.010 1.00 45.25 206 ALA A N 1
ATOM 1495 C CA . ALA A 1 206 ? 17.177 -8.744 -7.620 1.00 45.25 206 ALA A CA 1
ATOM 1496 C C . ALA A 1 206 ? 15.662 -8.992 -7.601 1.00 45.25 206 ALA A C 1
ATOM 1498 O O . ALA A 1 206 ? 14.910 -8.144 -8.088 1.00 45.25 206 ALA A O 1
ATOM 1499 N N . ALA A 1 207 ? 15.204 -10.150 -7.105 1.00 48.28 207 ALA A N 1
ATOM 1500 C CA . ALA A 1 207 ? 13.808 -10.257 -6.690 1.00 48.28 207 ALA A CA 1
ATOM 1501 C C . ALA A 1 207 ? 13.529 -9.005 -5.844 1.00 48.28 207 ALA A C 1
ATOM 1503 O O . ALA A 1 207 ? 14.407 -8.664 -5.040 1.00 48.28 207 ALA A O 1
ATOM 1504 N N . PRO A 1 208 ? 12.426 -8.261 -6.075 1.00 51.66 208 PRO A N 1
ATOM 1505 C CA . PRO A 1 208 ? 12.184 -7.034 -5.332 1.00 51.66 208 PRO A CA 1
ATOM 1506 C C . PRO A 1 208 ? 12.345 -7.368 -3.857 1.00 51.66 208 PRO A C 1
ATOM 1508 O O . PRO A 1 208 ? 11.669 -8.276 -3.364 1.00 51.66 208 PRO A O 1
ATOM 1511 N N . ALA A 1 209 ? 13.325 -6.722 -3.216 1.00 54.72 209 ALA A N 1
ATOM 1512 C CA . ALA A 1 209 ? 13.672 -7.044 -1.846 1.00 54.72 209 ALA A CA 1
ATOM 1513 C C . ALA A 1 209 ? 12.389 -6.971 -1.005 1.00 54.72 209 ALA A C 1
ATOM 1515 O O . ALA A 1 209 ? 11.563 -6.084 -1.254 1.00 54.72 209 ALA A O 1
ATOM 1516 N N . PRO A 1 210 ? 12.158 -7.938 -0.106 1.00 64.94 210 PRO A N 1
ATOM 1517 C CA . PRO A 1 210 ? 10.936 -7.984 0.677 1.00 64.94 210 PRO A CA 1
ATOM 1518 C C . PRO A 1 210 ? 10.800 -6.699 1.496 1.00 64.94 210 PRO A C 1
ATOM 1520 O O . PRO A 1 210 ? 11.501 -6.485 2.473 1.00 64.94 210 PRO A O 1
ATOM 1523 N N . ILE A 1 211 ? 9.864 -5.840 1.117 1.00 75.44 211 ILE A N 1
ATOM 1524 C CA . ILE A 1 211 ? 9.600 -4.594 1.821 1.00 75.44 211 ILE A CA 1
ATOM 1525 C C . ILE A 1 211 ? 8.958 -4.929 3.167 1.00 75.44 211 ILE A C 1
ATOM 1527 O O . ILE A 1 211 ? 8.030 -5.744 3.252 1.00 75.44 211 ILE A O 1
ATOM 1531 N N . ALA A 1 212 ? 9.438 -4.267 4.216 1.00 83.19 212 ALA A N 1
ATOM 1532 C CA . ALA A 1 212 ? 8.864 -4.376 5.545 1.00 83.19 212 ALA A CA 1
ATOM 1533 C C . ALA A 1 212 ? 7.467 -3.741 5.586 1.00 83.19 212 ALA A C 1
ATOM 1535 O O . ALA A 1 212 ? 7.300 -2.541 5.355 1.00 83.19 212 ALA A O 1
ATOM 1536 N N . VAL A 1 213 ? 6.465 -4.541 5.942 1.00 87.31 213 VAL A N 1
ATOM 1537 C CA . VAL A 1 213 ? 5.144 -4.051 6.325 1.00 87.31 213 VAL A CA 1
ATOM 1538 C C . VAL A 1 213 ? 5.157 -3.744 7.813 1.00 87.31 213 VAL A C 1
ATOM 1540 O O . VAL A 1 213 ? 5.393 -4.623 8.642 1.00 87.31 213 VAL A O 1
ATOM 1543 N N . ARG A 1 214 ? 4.925 -2.473 8.134 1.00 92.12 214 ARG A N 1
ATOM 1544 C CA . ARG A 1 214 ? 5.230 -1.870 9.427 1.00 92.12 214 ARG A CA 1
ATOM 1545 C C . ARG A 1 214 ? 3.997 -1.280 10.083 1.00 92.12 214 ARG A C 1
ATOM 1547 O O . ARG A 1 214 ? 3.247 -0.508 9.478 1.00 92.12 214 ARG A O 1
ATOM 1554 N N . LYS A 1 215 ? 3.810 -1.666 11.344 1.00 92.75 215 LYS A N 1
ATOM 1555 C CA . LYS A 1 215 ? 2.725 -1.218 12.219 1.00 92.75 215 LYS A CA 1
ATOM 1556 C C . LYS A 1 215 ? 1.294 -1.291 11.654 1.00 92.75 215 LYS A C 1
ATOM 1558 O O . LYS A 1 215 ? 0.516 -0.407 12.004 1.00 92.75 215 LYS A O 1
ATOM 1563 N N . PRO A 1 216 ? 0.866 -2.323 10.900 1.00 95.56 216 PRO A N 1
ATOM 1564 C CA . PRO A 1 216 ? -0.544 -2.673 10.913 1.00 95.56 216 PRO A CA 1
ATOM 1565 C C . PRO A 1 216 ? -1.082 -2.822 12.341 1.00 95.56 216 PRO A C 1
ATOM 1567 O O . PRO A 1 216 ? -0.621 -3.655 13.131 1.00 95.56 216 PRO A O 1
ATOM 1570 N N . VAL A 1 217 ? -2.054 -1.986 12.687 1.00 98.12 217 VAL A N 1
ATOM 1571 C CA . VAL A 1 217 ? -2.811 -2.086 13.935 1.00 98.12 217 VAL A CA 1
ATOM 1572 C C . VAL A 1 217 ? -4.298 -2.096 13.648 1.00 98.12 217 VAL A C 1
ATOM 1574 O O . VAL A 1 217 ? -4.776 -1.301 12.848 1.00 98.12 217 VAL A O 1
ATOM 1577 N N . ILE A 1 218 ? -5.022 -2.995 14.309 1.00 98.62 218 ILE A N 1
ATOM 1578 C CA . ILE A 1 218 ? -6.442 -3.247 14.074 1.00 98.62 218 ILE A CA 1
ATOM 1579 C C . ILE A 1 218 ? -7.229 -2.886 15.334 1.00 98.62 218 ILE A C 1
ATOM 1581 O O . ILE A 1 218 ? -7.018 -3.472 16.401 1.00 98.62 218 ILE A O 1
ATOM 1585 N N . TYR A 1 219 ? -8.159 -1.949 15.192 1.00 98.69 219 TYR A N 1
ATOM 1586 C CA . TYR A 1 219 ? -9.105 -1.514 16.213 1.00 98.69 219 TYR A CA 1
ATOM 1587 C C . TYR A 1 219 ? -10.497 -2.072 15.901 1.00 98.69 219 TYR A C 1
ATOM 1589 O O . TYR A 1 219 ? -10.890 -2.169 14.735 1.00 98.69 219 TYR A O 1
ATOM 1597 N N . LEU A 1 220 ? -11.253 -2.425 16.943 1.00 98.69 220 LEU A N 1
ATOM 1598 C CA . LEU A 1 220 ? -12.590 -3.010 16.822 1.00 98.69 220 LEU A CA 1
ATOM 1599 C C . LEU A 1 220 ? -13.578 -2.200 17.664 1.00 98.69 220 LEU A C 1
ATOM 1601 O O . LEU A 1 220 ? -13.390 -2.072 18.872 1.00 98.69 220 LEU A O 1
ATOM 1605 N N . TYR A 1 221 ? -14.646 -1.708 17.038 1.00 98.50 221 TYR A N 1
ATOM 1606 C CA . TYR A 1 221 ? -15.678 -0.886 17.677 1.00 98.50 221 TYR A CA 1
ATOM 1607 C C . TYR A 1 221 ? -17.074 -1.480 17.448 1.00 98.50 221 TYR A C 1
ATOM 1609 O O . TYR A 1 221 ? -17.836 -0.961 16.627 1.00 98.50 221 TYR A O 1
ATOM 1617 N N . PRO A 1 222 ? -17.427 -2.601 18.101 1.00 98.56 222 PRO A N 1
ATOM 1618 C CA . PRO A 1 222 ? -18.780 -3.141 18.016 1.00 98.56 222 PRO A CA 1
ATOM 1619 C C . PRO A 1 222 ? -19.778 -2.232 18.747 1.00 98.56 222 PRO A C 1
ATOM 1621 O O . PRO A 1 222 ? -19.424 -1.549 19.703 1.00 98.56 222 PRO A O 1
ATOM 1624 N N . GLU A 1 223 ? -21.058 -2.267 18.369 1.00 98.25 223 GLU A N 1
ATOM 1625 C CA . GLU 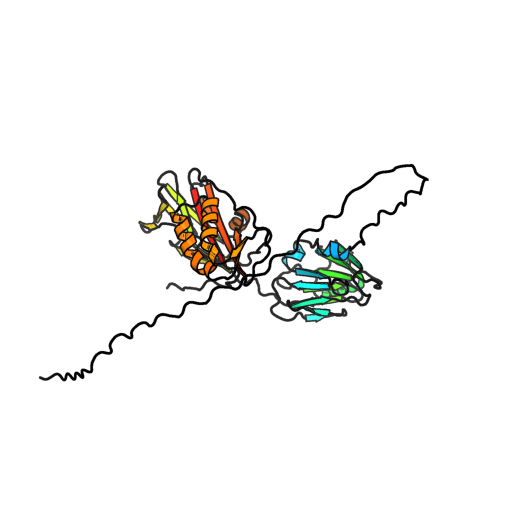A 1 223 ? -22.097 -1.450 19.028 1.00 98.25 223 GLU A CA 1
ATOM 1626 C C . GLU A 1 223 ? -22.371 -1.869 20.482 1.00 98.25 223 GLU A C 1
ATOM 1628 O O . GLU A 1 223 ? -22.861 -1.093 21.303 1.00 98.25 223 GLU A O 1
ATOM 1633 N N . ARG A 1 224 ? -22.066 -3.125 20.813 1.00 98.31 224 ARG A N 1
ATOM 1634 C CA . ARG A 1 224 ? -22.180 -3.708 22.152 1.00 98.31 224 ARG A CA 1
ATOM 1635 C C . ARG A 1 224 ? -20.974 -4.593 22.408 1.00 98.31 224 ARG A C 1
ATOM 1637 O O . ARG A 1 224 ? -20.403 -5.138 21.467 1.00 98.31 224 ARG A O 1
ATOM 1644 N N . THR A 1 225 ? -20.618 -4.783 23.675 1.00 98.56 225 THR A N 1
ATOM 1645 C CA . THR A 1 225 ? -19.520 -5.682 24.043 1.00 98.56 225 THR A CA 1
ATOM 1646 C C . THR A 1 225 ? -19.760 -7.077 23.472 1.00 98.56 225 THR A C 1
ATOM 1648 O O . THR A 1 225 ? -20.744 -7.728 23.821 1.00 98.56 225 THR A O 1
ATOM 1651 N N . THR A 1 226 ? -18.873 -7.516 22.580 1.00 98.31 226 THR A N 1
ATOM 1652 C CA . THR A 1 226 ? -19.077 -8.697 21.733 1.00 98.31 226 THR A CA 1
ATOM 1653 C C . THR A 1 226 ? -17.786 -9.502 21.635 1.00 98.31 226 THR A C 1
ATOM 1655 O O . THR A 1 226 ? -16.687 -8.951 21.666 1.00 98.31 226 THR A O 1
ATOM 1658 N N . THR A 1 227 ? -17.908 -10.828 21.545 1.00 98.56 227 THR A N 1
ATOM 1659 C CA . THR A 1 227 ? -16.762 -11.677 21.195 1.00 98.56 227 THR A CA 1
ATOM 1660 C C . THR A 1 227 ? -16.508 -11.559 19.700 1.00 98.56 227 THR A C 1
ATOM 1662 O O . THR A 1 227 ? -17.417 -11.819 18.918 1.00 98.56 227 THR A O 1
ATOM 1665 N N . VAL A 1 228 ? -15.287 -11.185 19.331 1.00 98.69 228 VAL A N 1
ATOM 1666 C CA . VAL A 1 228 ? -14.861 -11.015 17.944 1.00 98.69 228 VAL A CA 1
ATOM 1667 C C . VAL A 1 228 ? -13.693 -11.952 17.656 1.00 98.69 228 VAL A C 1
ATOM 1669 O O . VAL A 1 228 ? -12.726 -12.014 18.422 1.00 98.69 228 VAL A O 1
ATOM 1672 N N . GLU A 1 229 ? -13.784 -12.676 16.548 1.00 98.44 229 GLU A N 1
ATOM 1673 C CA . GLU A 1 229 ? -12.679 -13.424 15.961 1.00 98.44 229 GLU A CA 1
ATOM 1674 C C . GLU A 1 229 ? -12.099 -12.643 14.785 1.00 98.44 229 GLU A C 1
ATOM 1676 O O . GLU A 1 229 ? -12.834 -12.180 13.916 1.00 98.44 229 GLU A O 1
ATOM 1681 N N . VAL A 1 230 ? -10.776 -12.501 14.758 1.00 98.50 230 VAL A N 1
ATOM 1682 C CA . VAL A 1 230 ? -10.050 -11.798 13.697 1.00 98.50 230 VAL A CA 1
ATOM 1683 C C . VAL A 1 230 ? -8.990 -12.735 13.136 1.00 98.50 230 VAL A C 1
ATOM 1685 O O . VAL A 1 230 ? -8.038 -13.073 13.832 1.00 98.50 230 VAL A O 1
ATOM 1688 N N . GLY A 1 231 ? -9.161 -13.184 11.898 1.00 97.25 231 GLY A N 1
ATOM 1689 C CA . GLY A 1 231 ? -8.185 -13.981 11.159 1.00 97.25 231 GLY A CA 1
ATOM 1690 C C . GLY A 1 231 ? -7.386 -13.120 10.186 1.00 97.25 231 GLY A C 1
ATOM 1691 O O . GLY A 1 231 ? -7.954 -12.247 9.530 1.00 97.25 231 GLY A O 1
ATOM 1692 N N . LEU A 1 232 ? -6.087 -13.396 10.073 1.00 94.50 232 LEU A N 1
ATOM 1693 C CA . LEU A 1 232 ? -5.182 -12.718 9.148 1.00 94.50 232 LEU A CA 1
ATOM 1694 C C . LEU A 1 232 ? -4.453 -13.747 8.284 1.00 94.50 232 LEU A C 1
ATOM 1696 O O . LEU A 1 232 ? -3.806 -14.657 8.801 1.00 94.50 232 LEU A O 1
ATOM 1700 N N . GLN A 1 233 ? -4.534 -13.574 6.968 1.00 89.75 233 GLN A N 1
ATOM 1701 C CA . GLN A 1 233 ? -3.726 -14.307 5.997 1.00 89.75 233 GLN A CA 1
ATOM 1702 C C . GLN A 1 233 ? -2.880 -13.311 5.212 1.00 89.75 233 GLN A C 1
ATOM 1704 O O . GLN A 1 233 ? -3.407 -12.334 4.683 1.00 89.75 233 GLN A O 1
ATOM 1709 N N . LEU A 1 234 ? -1.572 -13.558 5.165 1.00 85.56 234 LEU A N 1
ATOM 1710 C CA . LEU A 1 234 ? -0.600 -12.681 4.527 1.00 85.56 234 LEU A CA 1
ATOM 1711 C C . LEU A 1 234 ? 0.039 -13.391 3.331 1.00 85.56 234 LEU A C 1
ATOM 1713 O O . LEU A 1 234 ? 0.560 -14.495 3.480 1.00 85.56 234 LEU A O 1
ATOM 1717 N N . GLU A 1 235 ? 0.056 -12.751 2.163 1.00 81.06 235 GLU A N 1
ATOM 1718 C CA . GLU A 1 235 ? 0.888 -13.155 1.023 1.00 81.06 235 GLU A CA 1
ATOM 1719 C C . GLU A 1 235 ? 2.344 -12.700 1.239 1.00 81.06 235 GLU A C 1
ATOM 1721 O O . GLU A 1 235 ? 2.872 -11.829 0.534 1.00 81.06 235 GLU A O 1
ATOM 1726 N N . GLY A 1 236 ? 2.967 -13.279 2.263 1.00 81.38 236 GLY A N 1
ATOM 1727 C CA . GLY A 1 236 ? 4.276 -12.927 2.793 1.00 81.38 236 GLY A CA 1
ATOM 1728 C C . GLY A 1 236 ? 4.531 -13.644 4.116 1.00 81.38 236 GLY A C 1
ATOM 1729 O O . GLY A 1 236 ? 3.805 -14.571 4.476 1.00 81.38 236 GLY A O 1
A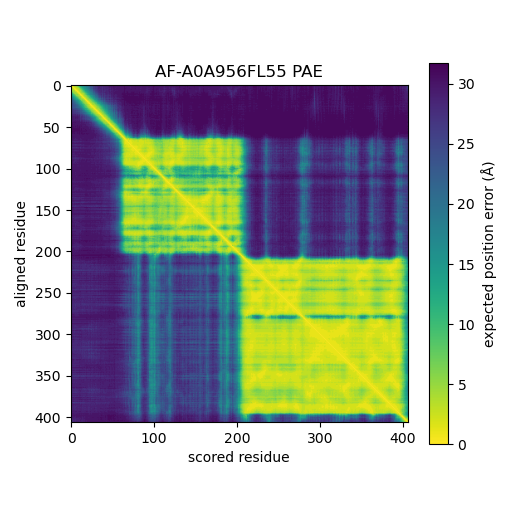TOM 1730 N N . GLU A 1 237 ? 5.541 -13.209 4.864 1.00 85.31 237 GLU A N 1
ATOM 1731 C CA . GLU A 1 237 ? 5.844 -13.784 6.177 1.00 85.31 237 GLU A CA 1
ATOM 1732 C C . GLU A 1 237 ? 5.512 -12.793 7.289 1.00 85.31 237 GLU A C 1
ATOM 1734 O O . GLU A 1 237 ? 5.869 -11.618 7.217 1.00 85.31 237 GLU A O 1
ATOM 1739 N N . LEU A 1 238 ? 4.827 -13.269 8.332 1.00 88.62 238 LEU A N 1
ATOM 1740 C CA . LEU A 1 238 ? 4.617 -12.493 9.551 1.00 88.62 238 LEU A CA 1
ATOM 1741 C C . LEU A 1 238 ? 5.929 -12.436 10.336 1.00 88.62 238 LEU A C 1
ATOM 1743 O O . LEU A 1 238 ? 6.486 -13.473 10.690 1.00 88.62 238 LEU A O 1
ATOM 1747 N N . SER A 1 239 ? 6.395 -11.229 10.640 1.00 88.06 239 SER A N 1
ATOM 1748 C CA . SER A 1 239 ? 7.614 -10.999 11.419 1.00 88.06 239 SER A CA 1
ATOM 1749 C C . SER A 1 239 ? 7.315 -10.708 12.890 1.00 88.06 239 SER A C 1
ATOM 1751 O O . SER A 1 239 ? 8.100 -11.078 13.762 1.00 88.06 239 SER A O 1
ATOM 1753 N N . ALA A 1 240 ? 6.170 -10.090 13.188 1.00 92.31 240 ALA A N 1
ATOM 1754 C CA . ALA A 1 240 ? 5.711 -9.852 14.550 1.00 92.31 240 ALA A CA 1
ATOM 1755 C C . ALA A 1 240 ? 4.185 -9.888 14.626 1.00 92.31 240 ALA A C 1
ATOM 1757 O O . ALA A 1 240 ? 3.495 -9.460 13.707 1.00 92.31 240 ALA A O 1
ATOM 1758 N N . VAL A 1 241 ? 3.650 -10.387 15.739 1.00 95.06 241 VAL A N 1
ATOM 1759 C CA . VAL A 1 241 ? 2.210 -10.443 16.016 1.00 95.06 241 VAL A CA 1
ATOM 1760 C C . VAL A 1 241 ? 2.005 -10.240 17.512 1.00 95.06 241 VAL A C 1
ATOM 1762 O O . VAL A 1 241 ? 2.638 -10.913 18.327 1.00 95.06 241 VAL A O 1
ATOM 1765 N N . TYR A 1 242 ? 1.111 -9.328 17.887 1.00 95.50 242 TYR A N 1
ATOM 1766 C CA . TYR A 1 242 ? 0.720 -9.140 19.278 1.00 95.50 242 TYR A CA 1
ATOM 1767 C C . TYR A 1 242 ? -0.746 -8.694 19.413 1.00 95.50 242 TYR A C 1
ATOM 1769 O O . TYR A 1 242 ? -1.155 -7.761 18.728 1.00 95.50 242 TYR A O 1
ATOM 1777 N N . PRO A 1 243 ? -1.545 -9.279 20.324 1.00 95.75 243 PRO A N 1
ATOM 1778 C CA . PRO A 1 243 ? -1.262 -10.476 21.124 1.00 95.75 243 PRO A CA 1
ATOM 1779 C C . PRO A 1 243 ? -0.926 -11.696 20.255 1.00 95.75 243 PRO A C 1
ATOM 1781 O O . PRO A 1 243 ? -1.129 -11.670 19.047 1.00 95.75 243 PRO A O 1
ATOM 1784 N N . ALA A 1 244 ? -0.394 -12.767 20.841 1.00 94.00 244 ALA A N 1
ATOM 1785 C CA . ALA A 1 244 ? -0.104 -13.975 20.067 1.00 94.00 244 ALA A CA 1
ATOM 1786 C C . ALA A 1 244 ? -1.403 -14.590 19.511 1.00 94.00 244 ALA A C 1
ATOM 1788 O O . ALA A 1 244 ? -2.325 -14.869 20.284 1.00 94.00 244 ALA A O 1
ATOM 1789 N N . MET A 1 245 ? -1.448 -14.824 18.196 1.00 92.44 245 MET A N 1
ATOM 1790 C CA . MET A 1 245 ? -2.535 -15.550 17.532 1.00 92.44 245 MET A CA 1
ATOM 1791 C C . MET A 1 245 ? -2.515 -17.042 17.883 1.00 92.44 245 MET A C 1
ATOM 1793 O O . MET A 1 245 ? -1.458 -17.614 18.147 1.00 92.44 245 MET A O 1
ATOM 1797 N N . HIS A 1 246 ? -3.686 -17.677 17.821 1.00 89.75 246 HIS A N 1
ATOM 1798 C CA . HIS A 1 246 ? -3.865 -19.130 17.932 1.00 89.75 246 HIS A CA 1
ATOM 1799 C C . HIS A 1 246 ? -4.628 -19.600 16.700 1.00 89.75 246 HIS A C 1
ATOM 1801 O O . HIS A 1 246 ? -5.624 -18.983 16.333 1.00 89.75 246 HIS A O 1
ATOM 1807 N N . ASP A 1 247 ? -4.142 -20.645 16.030 1.00 88.88 247 ASP A N 1
ATOM 1808 C CA . ASP A 1 247 ? -4.723 -21.150 14.776 1.00 88.88 247 ASP A CA 1
ATOM 1809 C C . ASP A 1 247 ? -4.944 -20.048 13.714 1.00 88.88 247 ASP A C 1
ATOM 1811 O O . ASP A 1 247 ? -5.980 -20.002 13.046 1.00 88.88 247 ASP A O 1
ATOM 1815 N N . GLY A 1 248 ? -3.989 -19.115 13.602 1.00 90.56 248 GLY A N 1
ATOM 1816 C CA . GLY A 1 248 ? -4.028 -18.014 12.630 1.00 90.56 248 GLY A CA 1
ATOM 1817 C C . GLY A 1 248 ? -5.070 -16.923 12.913 1.00 90.56 248 GLY A C 1
ATOM 1818 O O . GLY A 1 248 ? -5.410 -16.165 12.005 1.00 90.56 248 GLY A O 1
ATOM 1819 N N . ARG A 1 249 ? -5.606 -16.846 14.140 1.00 95.88 249 ARG A N 1
ATOM 1820 C CA . ARG A 1 249 ? -6.585 -15.822 14.533 1.00 95.88 249 ARG A CA 1
ATOM 1821 C C . ARG A 1 249 ? -6.387 -15.285 15.949 1.00 95.88 249 ARG A C 1
ATOM 1823 O O . ARG A 1 249 ? -5.797 -15.935 16.815 1.00 95.88 249 ARG A O 1
ATOM 1830 N N . TRP A 1 250 ? -6.935 -14.102 16.192 1.00 97.94 250 TRP A N 1
ATOM 1831 C CA . TRP A 1 250 ? -7.212 -13.563 17.520 1.00 97.94 250 TRP A CA 1
ATOM 1832 C C . TRP A 1 250 ? -8.668 -13.828 17.903 1.00 97.94 250 TRP A C 1
ATOM 1834 O O . TRP A 1 250 ? -9.559 -13.745 17.060 1.00 97.94 250 TRP A O 1
ATOM 1844 N N . THR A 1 251 ? -8.916 -14.069 19.189 1.00 97.88 251 THR A N 1
ATOM 1845 C CA . THR A 1 251 ? -10.267 -14.111 19.761 1.00 97.88 251 THR A CA 1
ATOM 1846 C C . THR A 1 251 ? -10.310 -13.187 20.970 1.00 97.88 251 THR A C 1
ATOM 1848 O O . THR A 1 251 ? -9.705 -13.471 22.008 1.00 97.88 251 THR A O 1
ATOM 1851 N N . VAL A 1 252 ? -11.030 -12.075 20.845 1.00 98.50 252 VAL A N 1
ATOM 1852 C CA . VAL A 1 252 ? -11.093 -11.025 21.869 1.00 98.50 252 VAL A CA 1
ATOM 1853 C C . VAL A 1 252 ? -12.532 -10.716 22.251 1.00 98.50 252 VAL A C 1
ATOM 1855 O O . VAL A 1 252 ? -13.458 -10.911 21.468 1.00 98.50 252 VAL A O 1
ATOM 1858 N N . THR A 1 253 ? -12.732 -10.215 23.463 1.00 98.69 253 THR A N 1
ATOM 1859 C CA . THR A 1 253 ? -13.952 -9.488 23.814 1.00 98.69 253 THR A CA 1
ATOM 1860 C C . THR A 1 253 ? -13.702 -8.015 23.511 1.00 98.69 253 THR A C 1
ATOM 1862 O O . THR A 1 253 ? -12.901 -7.391 24.201 1.00 98.69 253 THR A O 1
ATOM 1865 N N . ALA A 1 254 ? -14.354 -7.478 22.481 1.00 98.62 254 ALA A N 1
ATOM 1866 C CA . ALA A 1 254 ? -14.247 -6.077 22.084 1.00 98.62 254 ALA A CA 1
ATOM 1867 C C . ALA A 1 254 ? -15.414 -5.273 22.667 1.00 98.62 254 ALA A C 1
ATOM 1869 O O . ALA A 1 254 ? -16.564 -5.721 22.611 1.00 98.62 254 ALA A O 1
ATOM 1870 N N . SER A 1 255 ? -15.135 -4.100 23.228 1.00 98.44 255 SER A N 1
ATOM 1871 C CA . SER A 1 255 ? -16.149 -3.174 23.740 1.00 98.44 255 SER A CA 1
ATOM 1872 C C . SER A 1 255 ? -16.383 -1.999 22.776 1.00 98.44 255 SER A C 1
ATOM 1874 O O . SER A 1 255 ? -15.506 -1.684 21.970 1.00 98.44 255 SER A O 1
ATOM 1876 N N . PRO A 1 256 ? -17.516 -1.278 22.887 1.00 98.25 256 PRO A N 1
ATOM 1877 C CA . PRO A 1 256 ? -17.759 -0.084 22.072 1.00 98.25 256 PRO A CA 1
ATOM 1878 C C . PRO A 1 256 ? -16.733 1.040 22.271 1.00 98.25 256 PRO A C 1
ATOM 1880 O O . PRO A 1 256 ? -16.615 1.914 21.418 1.00 98.25 256 PRO A O 1
ATOM 1883 N N . SER A 1 257 ? -15.978 1.036 23.378 1.00 97.00 257 SER A N 1
ATOM 1884 C CA . SER A 1 257 ? -14.902 2.009 23.612 1.00 97.00 257 SER A CA 1
ATOM 1885 C C . SER A 1 257 ? -13.610 1.686 22.853 1.00 97.00 257 SER A C 1
ATOM 1887 O O . SER A 1 257 ? -12.678 2.488 22.891 1.00 97.00 257 SER A O 1
ATOM 1889 N N . GLY A 1 258 ? -13.532 0.531 22.182 1.00 97.38 258 GLY A N 1
ATOM 1890 C CA . GLY A 1 258 ? -12.322 0.037 21.521 1.00 97.38 258 GLY A CA 1
ATOM 1891 C C . GLY A 1 258 ? -11.387 -0.753 22.438 1.00 97.38 258 GLY A C 1
ATOM 1892 O O . GLY A 1 258 ? -10.285 -1.108 22.029 1.00 97.38 258 GLY A O 1
ATOM 1893 N N . GLU A 1 259 ? -11.792 -1.037 23.680 1.00 98.19 259 GLU A N 1
ATOM 1894 C CA . GLU A 1 259 ? -11.024 -1.920 24.558 1.00 98.19 259 GLU A CA 1
ATOM 1895 C C . GLU A 1 259 ? -11.168 -3.377 24.101 1.00 98.19 259 GLU A C 1
ATOM 1897 O O . GLU A 1 259 ? -12.282 -3.870 23.902 1.00 98.19 259 GLU A O 1
ATOM 1902 N N . LEU A 1 260 ? -10.038 -4.076 23.970 1.00 98.62 260 LEU A N 1
ATOM 1903 C CA . LEU A 1 260 ? -9.975 -5.478 23.571 1.00 98.62 260 LEU A CA 1
ATOM 1904 C C . LEU A 1 260 ? -9.425 -6.320 24.719 1.00 98.62 260 LEU A C 1
ATOM 1906 O O . LEU A 1 260 ? -8.278 -6.150 25.122 1.00 98.62 260 LEU A O 1
ATOM 1910 N N . VAL A 1 261 ? -10.200 -7.282 25.209 1.00 98.50 261 VAL A N 1
ATOM 1911 C CA . VAL A 1 261 ? -9.721 -8.250 26.203 1.00 98.50 261 VAL A CA 1
ATOM 1912 C C . VAL A 1 261 ? -9.412 -9.571 25.511 1.00 98.50 261 VAL A C 1
ATOM 1914 O O . VAL A 1 261 ? -10.316 -10.224 24.985 1.00 98.50 261 VAL A O 1
ATOM 1917 N N . ASP A 1 262 ? -8.145 -9.987 25.524 1.00 96.88 262 ASP A N 1
ATOM 1918 C CA . ASP A 1 262 ? -7.738 -11.318 25.064 1.00 96.88 262 ASP A CA 1
ATOM 1919 C C . ASP A 1 262 ? -8.409 -12.372 25.950 1.00 96.88 262 ASP A C 1
ATOM 1921 O O . ASP A 1 262 ? -8.152 -12.458 27.152 1.00 96.88 262 ASP A O 1
ATOM 1925 N N . ARG A 1 263 ? -9.277 -13.199 25.359 1.00 93.06 263 ARG A N 1
ATOM 1926 C CA . ARG A 1 263 ? -10.080 -14.171 26.113 1.00 93.06 263 ARG A CA 1
ATOM 1927 C C . ARG A 1 263 ? -9.255 -15.298 26.726 1.00 93.06 263 ARG A C 1
ATOM 1929 O O . ARG A 1 263 ? -9.736 -15.966 27.637 1.00 93.06 263 ARG A O 1
ATOM 1936 N N . ARG A 1 264 ? -8.035 -15.521 26.239 1.00 92.31 264 ARG A N 1
ATOM 1937 C CA . ARG A 1 264 ? -7.140 -16.562 26.745 1.00 92.31 264 ARG A CA 1
ATOM 1938 C C . ARG A 1 264 ? -6.290 -16.058 27.902 1.00 92.31 264 ARG A C 1
ATOM 1940 O O . ARG A 1 264 ? -6.101 -16.781 28.875 1.00 92.31 264 ARG A O 1
ATOM 1947 N N . THR A 1 265 ? -5.748 -14.847 27.787 1.00 94.38 265 THR A N 1
ATOM 1948 C CA . THR A 1 265 ? -4.830 -14.295 28.798 1.00 94.38 265 THR A CA 1
ATOM 1949 C C . THR A 1 265 ? -5.510 -13.355 29.791 1.00 94.38 265 THR A C 1
ATOM 1951 O O . THR A 1 265 ? -4.937 -13.069 30.840 1.00 94.38 265 THR A O 1
ATOM 1954 N N . GLY A 1 266 ? -6.709 -12.860 29.474 1.00 96.12 266 GLY A N 1
ATOM 1955 C CA . GLY A 1 266 ? -7.423 -11.839 30.242 1.00 96.12 266 GLY A CA 1
ATOM 1956 C C . GLY A 1 266 ? -6.792 -10.447 30.160 1.00 96.12 266 GLY A C 1
ATOM 1957 O O . GLY A 1 266 ? -7.226 -9.542 30.871 1.00 96.12 266 GLY A O 1
ATOM 1958 N N . ARG A 1 267 ? -5.752 -10.258 29.337 1.00 96.81 267 ARG A N 1
ATOM 1959 C CA . ARG A 1 267 ? -5.077 -8.967 29.183 1.00 96.81 267 ARG A CA 1
ATOM 1960 C C . ARG A 1 267 ? -5.907 -8.021 28.327 1.00 96.81 267 ARG A C 1
ATOM 1962 O O . ARG A 1 267 ? -6.503 -8.432 27.335 1.00 96.81 267 ARG A O 1
ATOM 1969 N N . SER A 1 268 ? -5.904 -6.753 28.724 1.00 97.69 268 SER A N 1
ATOM 1970 C CA . SER A 1 268 ? -6.516 -5.667 27.965 1.00 97.69 268 SER A CA 1
ATOM 1971 C C . SER A 1 268 ? -5.509 -5.074 26.974 1.00 97.69 268 SER A C 1
ATOM 1973 O O . SER A 1 268 ? -4.321 -4.919 27.279 1.00 97.69 268 SER A O 1
ATOM 1975 N N . HIS A 1 269 ? -5.994 -4.774 25.776 1.00 97.56 269 HIS A N 1
ATOM 1976 C CA . HIS A 1 269 ? -5.258 -4.257 24.635 1.00 97.56 269 HIS A CA 1
ATOM 1977 C C . HIS A 1 269 ? -6.078 -3.159 23.958 1.00 97.56 269 HIS A C 1
ATOM 1979 O O . HIS A 1 269 ? -7.306 -3.186 23.958 1.00 97.56 269 HIS A O 1
ATOM 1985 N N . ARG A 1 270 ? -5.386 -2.197 23.347 1.00 96.00 270 ARG A N 1
ATOM 1986 C CA . ARG A 1 270 ? -6.024 -1.110 22.590 1.00 96.00 270 ARG A CA 1
ATOM 1987 C C . ARG A 1 270 ? -6.261 -1.462 21.121 1.00 96.00 270 ARG A C 1
ATOM 1989 O O . ARG A 1 270 ? -7.161 -0.923 20.496 1.00 96.00 270 ARG A O 1
ATOM 1996 N N . TYR A 1 271 ? -5.425 -2.340 20.581 1.00 98.19 271 TYR A N 1
ATOM 1997 C CA . TYR A 1 271 ? -5.477 -2.815 19.206 1.00 98.19 271 TYR A CA 1
ATOM 1998 C C . TYR A 1 271 ? -4.804 -4.186 19.110 1.00 98.19 271 TYR A C 1
ATOM 2000 O O . TYR A 1 271 ? -4.005 -4.562 19.977 1.00 98.19 271 TYR A O 1
ATOM 2008 N N . LEU A 1 272 ? -5.103 -4.910 18.038 1.00 98.38 272 LEU A N 1
ATOM 2009 C CA . LEU A 1 272 ? -4.297 -6.036 17.567 1.00 98.38 272 LEU A CA 1
ATOM 2010 C C . LEU A 1 272 ? -3.178 -5.486 16.683 1.00 98.38 272 LEU A C 1
ATOM 2012 O O . LEU A 1 272 ? -3.349 -4.449 16.052 1.00 98.38 272 LEU A O 1
ATOM 2016 N N . PHE A 1 273 ? -2.028 -6.138 16.649 1.00 97.38 273 PHE A N 1
ATOM 2017 C CA . PHE A 1 273 ? -0.844 -5.663 15.944 1.00 97.38 273 PHE A CA 1
ATOM 2018 C C . PHE A 1 273 ? -0.192 -6.800 15.176 1.00 97.38 273 PHE A C 1
ATOM 2020 O O . PHE A 1 273 ? -0.071 -7.917 15.690 1.00 97.38 273 PHE A O 1
ATOM 2027 N N . TRP A 1 274 ? 0.283 -6.486 13.977 1.00 96.56 274 TRP A N 1
ATOM 2028 C CA . TRP A 1 274 ? 1.143 -7.371 13.215 1.00 96.56 274 TRP A CA 1
ATOM 2029 C C . TRP A 1 274 ? 2.154 -6.587 12.375 1.00 96.56 274 TRP A C 1
ATOM 2031 O O . TRP A 1 274 ? 1.953 -5.414 12.083 1.00 96.56 274 TRP A O 1
ATOM 2041 N N . GLU A 1 275 ? 3.243 -7.247 12.000 1.00 94.56 275 GLU A N 1
ATOM 2042 C CA . GLU A 1 275 ? 4.213 -6.824 10.989 1.00 94.56 275 GLU A CA 1
ATOM 2043 C C . GLU A 1 275 ? 4.561 -8.020 10.110 1.00 94.56 275 GLU A C 1
ATOM 2045 O O . GLU A 1 275 ? 4.366 -9.178 10.496 1.00 94.56 275 GLU A O 1
ATOM 2050 N N . GLY A 1 276 ? 5.073 -7.746 8.918 1.00 89.88 276 GLY A N 1
ATOM 2051 C CA . GLY A 1 276 ? 5.467 -8.802 8.004 1.00 89.88 276 GLY A CA 1
ATOM 2052 C C . GLY A 1 276 ? 6.261 -8.300 6.817 1.00 89.88 276 GLY A C 1
ATOM 2053 O O . GLY A 1 276 ? 6.806 -7.196 6.831 1.00 89.88 276 GLY A O 1
ATOM 2054 N N . THR A 1 277 ? 6.322 -9.120 5.780 1.00 83.50 277 THR A N 1
ATOM 2055 C CA . THR A 1 277 ? 7.078 -8.837 4.562 1.00 83.50 277 THR A CA 1
ATOM 2056 C C . THR A 1 277 ? 6.200 -8.928 3.327 1.00 83.50 277 THR A C 1
ATOM 2058 O O . THR A 1 277 ? 5.354 -9.811 3.217 1.00 83.50 277 THR A O 1
ATOM 2061 N N . ARG A 1 278 ? 6.439 -8.042 2.356 1.00 76.56 278 ARG A N 1
ATOM 2062 C CA . ARG A 1 278 ? 5.832 -8.109 1.022 1.00 76.56 278 ARG A CA 1
ATOM 2063 C C . ARG A 1 278 ? 6.881 -7.914 -0.051 1.00 76.56 278 ARG A C 1
ATOM 2065 O O . ARG A 1 278 ? 7.618 -6.937 -0.040 1.00 76.56 278 ARG A O 1
ATOM 2072 N N . THR A 1 279 ? 6.891 -8.779 -1.051 1.00 61.41 279 THR A N 1
ATOM 2073 C CA . THR A 1 279 ? 7.618 -8.526 -2.295 1.00 61.41 279 THR A CA 1
ATOM 2074 C C . THR A 1 279 ? 6.822 -7.585 -3.200 1.00 61.41 279 THR A C 1
ATOM 2076 O O . THR A 1 279 ? 5.764 -7.964 -3.698 1.00 61.41 279 THR A O 1
ATOM 2079 N N . GLY A 1 280 ? 7.358 -6.388 -3.446 1.00 60.78 280 GLY A N 1
ATOM 2080 C CA . GLY A 1 280 ? 6.869 -5.470 -4.477 1.00 60.78 280 GLY A CA 1
ATOM 2081 C C . GLY A 1 280 ? 5.616 -4.669 -4.103 1.00 60.78 280 GLY A C 1
ATOM 2082 O O . GLY A 1 280 ? 4.514 -5.203 -4.010 1.00 60.78 280 GLY A O 1
ATOM 2083 N N . TRP A 1 281 ? 5.793 -3.352 -3.993 1.00 65.69 281 TRP A N 1
ATOM 2084 C CA . TRP A 1 281 ? 4.724 -2.354 -4.036 1.00 65.69 281 TRP A CA 1
ATOM 2085 C C . TRP A 1 281 ? 5.031 -1.381 -5.178 1.00 65.69 281 TRP A C 1
ATOM 2087 O O . TRP A 1 281 ? 6.048 -0.681 -5.107 1.00 65.69 281 TRP A O 1
ATOM 2097 N N . PRO A 1 282 ? 4.221 -1.332 -6.250 1.00 68.75 282 PRO A N 1
ATOM 2098 C CA . PRO A 1 282 ? 4.387 -0.296 -7.254 1.00 68.75 282 PRO A CA 1
ATOM 2099 C C . PRO A 1 282 ? 3.965 1.046 -6.648 1.00 68.75 282 PRO A C 1
ATOM 2101 O O . PRO A 1 282 ? 2.874 1.173 -6.096 1.00 68.75 282 PRO A O 1
ATOM 2104 N N . LEU A 1 283 ? 4.837 2.047 -6.750 1.00 75.75 283 LEU A N 1
ATOM 2105 C CA . LEU A 1 283 ? 4.467 3.430 -6.470 1.00 75.75 283 LEU A CA 1
ATOM 2106 C C . LEU A 1 283 ? 3.995 4.066 -7.776 1.00 75.75 283 LEU A C 1
ATOM 2108 O O . LEU A 1 283 ? 4.813 4.391 -8.635 1.00 75.75 283 LEU A O 1
ATOM 2112 N N . ASP A 1 284 ? 2.683 4.206 -7.916 1.00 81.56 284 ASP A N 1
ATOM 2113 C CA . ASP A 1 284 ? 2.056 4.925 -9.021 1.00 81.56 284 ASP A CA 1
ATOM 2114 C C . ASP A 1 284 ? 2.054 6.432 -8.722 1.00 81.56 284 ASP A C 1
ATOM 2116 O O . ASP A 1 284 ? 1.385 6.881 -7.789 1.00 81.56 284 ASP A O 1
ATOM 2120 N N . LEU A 1 285 ? 2.826 7.208 -9.491 1.00 78.38 285 LEU A N 1
ATOM 2121 C CA . LEU A 1 285 ? 2.973 8.652 -9.283 1.00 78.38 285 LEU A CA 1
ATOM 2122 C C . LEU A 1 285 ? 1.687 9.431 -9.597 1.00 78.38 285 LEU A C 1
ATOM 2124 O O . LEU A 1 285 ? 1.451 10.467 -8.978 1.00 78.38 285 LEU A O 1
ATOM 2128 N N . GLU A 1 286 ? 0.813 8.918 -10.464 1.00 87.31 286 GLU A N 1
ATOM 2129 C CA . GLU A 1 286 ? -0.497 9.533 -10.738 1.00 87.31 286 GLU A CA 1
ATOM 2130 C C . GLU A 1 286 ? -1.431 9.431 -9.525 1.00 87.31 286 GLU A C 1
ATOM 2132 O O . GLU A 1 286 ? -2.316 10.260 -9.316 1.00 87.31 286 GLU A O 1
ATOM 2137 N N . ARG A 1 287 ? -1.205 8.428 -8.670 1.00 85.81 287 ARG A N 1
ATOM 2138 C CA . ARG A 1 287 ? -1.965 8.199 -7.435 1.00 85.81 287 ARG A CA 1
ATOM 2139 C C . ARG A 1 287 ? -1.206 8.616 -6.172 1.00 85.81 287 ARG A C 1
ATOM 2141 O O . ARG A 1 287 ? -1.658 8.316 -5.066 1.00 85.81 287 ARG A O 1
ATOM 2148 N N . ALA A 1 288 ? -0.068 9.291 -6.320 1.00 94.12 288 ALA A N 1
ATOM 2149 C CA . ALA A 1 288 ? 0.786 9.693 -5.210 1.00 94.12 288 ALA A CA 1
ATOM 2150 C C . ALA A 1 288 ? 0.636 11.179 -4.853 1.00 94.12 288 ALA A C 1
ATOM 2152 O O . ALA A 1 288 ? 0.169 12.005 -5.633 1.00 94.12 288 ALA A O 1
ATOM 2153 N N . HIS A 1 289 ? 1.110 11.522 -3.661 1.00 97.25 289 HIS A N 1
ATOM 2154 C CA . HIS A 1 289 ? 1.335 12.875 -3.177 1.00 97.25 289 HIS A CA 1
ATOM 2155 C C . HIS A 1 289 ? 2.830 13.100 -2.975 1.00 97.25 289 HIS A C 1
ATOM 2157 O O . HIS A 1 289 ? 3.509 12.226 -2.446 1.00 97.25 289 HIS A O 1
ATOM 2163 N N . CYS A 1 290 ? 3.337 14.280 -3.323 1.00 97.19 290 CYS A N 1
ATOM 2164 C CA . CYS A 1 290 ? 4.696 14.698 -3.011 1.00 97.19 290 CYS A CA 1
ATOM 2165 C C . CYS A 1 290 ? 4.622 15.803 -1.960 1.00 97.19 290 CYS A C 1
ATOM 2167 O O . CYS A 1 290 ? 4.202 16.918 -2.265 1.00 97.19 290 CYS A O 1
ATOM 2169 N N . ILE A 1 291 ? 5.013 15.499 -0.722 1.00 97.94 291 ILE A N 1
ATOM 2170 C CA . ILE A 1 291 ? 4.955 16.460 0.387 1.00 97.94 291 ILE A CA 1
ATOM 2171 C C . ILE A 1 291 ? 6.347 16.729 0.964 1.00 97.94 291 ILE A C 1
ATOM 2173 O O . ILE A 1 291 ? 7.132 15.790 1.117 1.00 97.94 291 ILE A O 1
ATOM 2177 N N . PRO A 1 292 ? 6.674 17.973 1.346 1.00 97.88 292 PRO A N 1
ATOM 2178 C CA . PRO A 1 292 ? 7.857 18.252 2.154 1.00 97.88 292 PRO A CA 1
ATOM 2179 C C . PRO A 1 292 ? 7.785 17.540 3.511 1.00 97.88 292 PRO A C 1
ATOM 2181 O O . PRO A 1 292 ? 6.715 17.483 4.118 1.00 97.88 292 PRO A O 1
ATOM 2184 N N . GLY A 1 293 ? 8.913 17.078 4.058 1.00 97.81 293 GLY A N 1
ATOM 2185 C CA . GLY A 1 293 ? 8.926 16.427 5.380 1.00 97.81 293 GLY A CA 1
ATOM 2186 C C . GLY A 1 293 ? 8.348 17.297 6.501 1.00 97.81 293 GLY A C 1
ATOM 2187 O O . GLY A 1 293 ? 7.612 16.814 7.359 1.00 97.81 293 GLY A O 1
ATOM 2188 N N . ARG A 1 294 ? 8.576 18.615 6.447 1.00 98.00 294 ARG A N 1
ATOM 2189 C CA . ARG A 1 294 ? 7.999 19.588 7.398 1.00 98.00 294 ARG A CA 1
ATOM 2190 C C . ARG A 1 294 ? 6.461 19.636 7.397 1.00 98.00 294 ARG A C 1
ATOM 2192 O O . ARG A 1 294 ? 5.882 20.122 8.359 1.00 98.00 294 ARG A O 1
ATOM 2199 N N . GLU A 1 295 ? 5.810 19.149 6.341 1.00 98.50 295 GLU A N 1
ATOM 2200 C CA . GLU A 1 295 ? 4.347 19.108 6.187 1.00 98.50 295 GLU A CA 1
ATOM 2201 C C . GLU A 1 295 ? 3.762 17.714 6.479 1.00 98.50 295 GLU A C 1
ATOM 2203 O O . GLU A 1 295 ? 2.551 17.516 6.373 1.00 98.50 295 GLU A O 1
ATOM 2208 N N . ALA A 1 296 ? 4.595 16.747 6.890 1.00 98.31 296 ALA A N 1
ATOM 2209 C CA . ALA A 1 296 ? 4.175 15.372 7.147 1.00 98.31 296 ALA A CA 1
ATOM 2210 C C . ALA A 1 296 ? 3.070 15.266 8.209 1.00 98.31 296 ALA A C 1
ATOM 2212 O O . ALA A 1 296 ? 2.115 14.522 8.005 1.00 98.31 296 ALA A O 1
ATOM 2213 N N . ALA A 1 297 ? 3.156 16.029 9.305 1.00 98.25 297 ALA A N 1
ATOM 2214 C CA . ALA A 1 297 ? 2.134 16.016 10.356 1.00 98.25 297 ALA A CA 1
ATOM 2215 C C . ALA A 1 297 ? 0.759 16.415 9.800 1.00 98.25 297 ALA A C 1
ATOM 2217 O O . ALA A 1 297 ? -0.188 15.639 9.876 1.00 98.25 297 ALA A O 1
ATOM 2218 N N . SER A 1 298 ? 0.684 17.572 9.137 1.00 98.38 298 SER A N 1
ATOM 2219 C CA . SER A 1 298 ? -0.563 18.067 8.553 1.00 98.38 298 SER A CA 1
ATOM 2220 C C . SER A 1 298 ? -1.091 17.176 7.429 1.00 98.38 298 SER A C 1
ATOM 2222 O O . SER A 1 298 ? -2.296 17.130 7.203 1.00 98.38 298 SER A O 1
ATOM 2224 N N . PHE A 1 299 ? -0.225 16.473 6.691 1.00 98.31 299 PHE A N 1
ATOM 2225 C CA . PHE A 1 299 ? -0.675 15.469 5.725 1.00 98.31 299 PHE A CA 1
ATOM 2226 C C . PHE A 1 299 ? -1.314 14.262 6.419 1.00 98.31 299 PHE A C 1
ATOM 2228 O O . PHE A 1 299 ? -2.421 13.880 6.048 1.00 98.31 299 PHE A O 1
ATOM 2235 N N . LEU A 1 300 ? -0.659 13.697 7.438 1.00 98.38 300 LEU A N 1
ATOM 2236 C CA . LEU A 1 300 ? -1.191 12.561 8.195 1.00 98.38 300 LEU A CA 1
ATOM 2237 C C . LEU A 1 300 ? -2.520 12.911 8.882 1.00 98.38 300 LEU A C 1
ATOM 2239 O O . LEU A 1 300 ? -3.444 12.109 8.847 1.00 98.38 300 LEU A O 1
ATOM 2243 N N . GLU A 1 301 ? -2.664 14.125 9.417 1.00 98.44 301 GLU A N 1
ATOM 2244 C CA . GLU A 1 301 ? -3.928 14.612 9.992 1.00 98.44 301 GLU A CA 1
ATOM 2245 C C . GLU A 1 301 ? -5.059 14.668 8.952 1.00 98.44 301 GLU A C 1
ATOM 2247 O O . GLU A 1 301 ? -6.180 14.249 9.240 1.00 98.44 301 GLU A O 1
ATOM 2252 N N . ARG A 1 302 ? -4.775 15.093 7.711 1.00 98.06 302 ARG A N 1
ATOM 2253 C CA . ARG A 1 302 ? -5.763 15.027 6.616 1.00 98.06 302 ARG A CA 1
ATOM 2254 C C . ARG A 1 302 ? -6.117 13.591 6.243 1.00 98.06 302 ARG A C 1
ATOM 2256 O O . ARG A 1 302 ? -7.276 13.315 5.937 1.00 98.06 302 ARG A O 1
ATOM 2263 N N . VAL A 1 303 ? -5.147 12.672 6.268 1.00 97.69 303 VAL A N 1
ATOM 2264 C CA . VAL A 1 303 ? -5.416 11.237 6.079 1.00 97.69 303 VAL A CA 1
ATOM 2265 C C . VAL A 1 303 ? -6.350 10.740 7.182 1.00 97.69 303 VAL A C 1
ATOM 2267 O O . VAL A 1 303 ? -7.379 10.149 6.856 1.00 97.69 303 VAL A O 1
ATOM 2270 N N . CYS A 1 304 ? -6.078 11.067 8.448 1.00 98.00 304 CYS A N 1
ATOM 2271 C CA . CYS A 1 304 ? -6.953 10.728 9.569 1.00 98.00 304 CYS A CA 1
ATOM 2272 C C . CYS A 1 304 ? -8.384 11.243 9.374 1.00 98.00 304 CYS A C 1
ATOM 2274 O O . CYS A 1 304 ? -9.330 10.469 9.494 1.00 98.00 304 CYS A O 1
ATOM 2276 N N . GLU A 1 305 ? -8.544 12.529 9.050 1.00 97.38 305 GLU A N 1
ATOM 2277 C CA . GLU A 1 305 ? -9.856 13.147 8.834 1.00 97.38 305 GLU A CA 1
ATOM 2278 C C . GLU A 1 305 ? -10.603 12.464 7.682 1.00 97.38 305 GLU A C 1
ATOM 2280 O O . GLU A 1 305 ? -11.765 12.088 7.822 1.00 97.38 305 GLU A O 1
ATOM 2285 N N . SER A 1 306 ? -9.919 12.243 6.557 1.00 96.75 306 SER A N 1
ATOM 2286 C CA . SER A 1 306 ? -10.506 11.603 5.377 1.00 96.75 306 SER A CA 1
ATOM 2287 C C . SER A 1 306 ? -10.970 10.166 5.655 1.00 96.75 306 SER A C 1
ATOM 2289 O O . SER A 1 306 ? -12.049 9.773 5.220 1.00 96.75 306 SER A O 1
ATOM 2291 N N . HIS A 1 307 ? -10.234 9.408 6.471 1.00 95.75 307 HIS A N 1
ATOM 2292 C CA . HIS A 1 307 ? -10.584 8.035 6.845 1.00 95.75 307 HIS A CA 1
A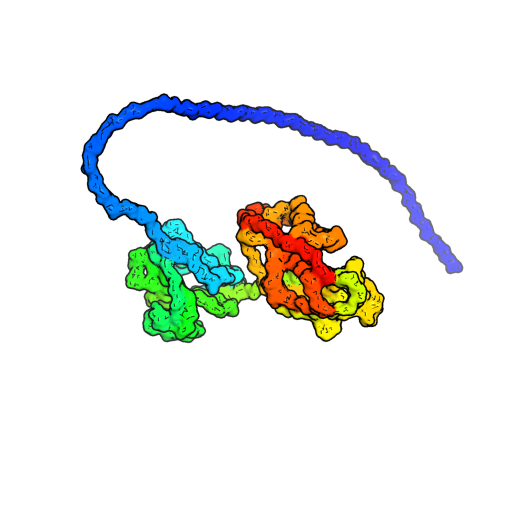TOM 2293 C C . HIS A 1 307 ? -11.459 7.951 8.102 1.00 95.75 307 HIS A C 1
ATOM 2295 O O . HIS A 1 307 ? -11.649 6.863 8.640 1.00 95.75 307 HIS A O 1
ATOM 2301 N N . ALA A 1 308 ? -11.990 9.082 8.582 1.00 97.25 308 ALA A N 1
ATOM 2302 C CA . ALA A 1 308 ? -12.784 9.162 9.805 1.00 97.25 308 ALA A CA 1
ATOM 2303 C C . ALA A 1 308 ? -12.108 8.465 11.002 1.00 97.25 308 ALA A C 1
ATOM 2305 O O . ALA A 1 308 ? -12.767 7.760 11.775 1.00 97.25 308 ALA A O 1
ATOM 2306 N N . LEU A 1 309 ? -10.787 8.617 11.147 1.00 97.81 309 LEU A N 1
ATOM 2307 C CA . LEU A 1 309 ? -10.042 8.092 12.291 1.00 97.81 309 LEU A CA 1
ATOM 2308 C C . LEU A 1 309 ? -10.392 8.871 13.562 1.00 97.81 309 LEU A C 1
ATOM 2310 O O . LEU A 1 309 ? -10.616 10.079 13.523 1.00 97.81 309 LEU A O 1
ATOM 2314 N N . THR A 1 310 ? -10.438 8.183 14.702 1.00 97.31 310 THR A N 1
ATOM 2315 C CA . THR A 1 310 ? -10.622 8.856 15.999 1.00 97.31 310 THR A CA 1
ATOM 2316 C C . THR A 1 310 ? -9.335 9.576 16.411 1.00 97.31 310 THR A C 1
ATOM 2318 O O . THR A 1 310 ? -8.249 9.179 15.991 1.00 97.31 310 THR A O 1
ATOM 2321 N N . ASP A 1 311 ? -9.413 10.570 17.304 1.00 97.19 311 ASP A N 1
ATOM 2322 C CA . ASP A 1 311 ? -8.224 11.262 17.847 1.00 97.19 311 ASP A CA 1
ATOM 2323 C C . ASP A 1 311 ? -7.186 10.280 18.409 1.00 97.19 311 ASP A C 1
ATOM 2325 O O . ASP A 1 311 ? -5.974 10.453 18.288 1.00 97.19 311 ASP A O 1
ATOM 2329 N N . HIS A 1 312 ? -7.685 9.203 19.007 1.00 95.75 312 HIS A N 1
ATOM 2330 C CA . HIS A 1 312 ? -6.902 8.117 19.561 1.00 95.75 312 HIS A CA 1
ATOM 2331 C C . HIS A 1 312 ? -6.113 7.340 18.503 1.00 95.75 312 HIS A C 1
ATOM 2333 O O . HIS A 1 312 ? -4.927 7.084 18.711 1.00 95.75 312 HIS A O 1
ATOM 2339 N N . GLU A 1 313 ? -6.761 6.960 17.406 1.00 98.19 313 GLU A N 1
ATOM 2340 C CA . GLU A 1 313 ? -6.128 6.254 16.289 1.00 98.19 313 GLU A CA 1
ATOM 2341 C C . GLU A 1 313 ? -5.188 7.181 15.515 1.00 98.19 313 GLU A C 1
ATOM 2343 O O . GLU A 1 313 ? -4.081 6.776 15.161 1.00 98.19 313 GLU A O 1
ATOM 2348 N N . CYS A 1 314 ? -5.599 8.434 15.302 1.00 98.12 314 CYS A N 1
ATOM 2349 C CA . CYS A 1 314 ? -4.789 9.427 14.613 1.00 98.12 314 CYS A CA 1
ATOM 2350 C C . CYS A 1 314 ? -3.515 9.748 15.398 1.00 98.12 314 CYS A C 1
ATOM 2352 O O . CYS A 1 314 ? -2.427 9.769 14.827 1.00 98.12 314 CYS A O 1
ATOM 2354 N N . GLY A 1 315 ? -3.616 9.909 16.722 1.00 98.12 315 GLY A N 1
ATOM 2355 C CA . GLY A 1 315 ? -2.452 10.079 17.587 1.00 98.12 315 GLY A CA 1
ATOM 2356 C C . GLY A 1 315 ? -1.462 8.917 17.468 1.00 98.12 315 GLY A C 1
ATOM 2357 O O . GLY A 1 315 ? -0.258 9.150 17.349 1.00 98.12 315 GLY A O 1
ATOM 2358 N N . ASP A 1 316 ? -1.946 7.673 17.428 1.00 98.00 316 ASP A N 1
ATOM 2359 C CA . ASP A 1 316 ? -1.085 6.496 17.261 1.00 98.00 316 ASP A CA 1
ATOM 2360 C C . ASP A 1 316 ? -0.421 6.466 15.865 1.00 98.00 316 ASP A C 1
ATOM 2362 O O . ASP A 1 316 ? 0.781 6.210 15.764 1.00 98.00 316 ASP A O 1
ATOM 2366 N N . MET A 1 317 ? -1.169 6.778 14.798 1.00 97.88 317 MET A N 1
ATOM 2367 C CA . MET A 1 317 ? -0.653 6.839 13.422 1.00 97.88 317 MET A CA 1
ATOM 2368 C C . MET A 1 317 ? 0.417 7.923 13.267 1.00 97.88 317 MET A C 1
ATOM 2370 O O . MET A 1 317 ? 1.515 7.656 12.771 1.00 97.88 317 MET A O 1
ATOM 2374 N N . VAL A 1 318 ? 0.106 9.148 13.701 1.00 98.00 318 VAL A N 1
ATOM 2375 C CA . VAL A 1 318 ? 0.992 10.309 13.575 1.00 98.00 318 VAL A CA 1
ATOM 2376 C C . VAL A 1 318 ? 2.268 10.085 14.373 1.00 98.00 318 VAL A C 1
ATOM 2378 O O . VAL A 1 318 ? 3.358 10.257 13.837 1.00 98.00 318 VAL A O 1
ATOM 2381 N N . THR A 1 319 ? 2.168 9.651 15.631 1.00 97.75 319 THR A N 1
ATOM 2382 C CA . THR A 1 319 ? 3.359 9.442 16.472 1.00 97.75 319 THR A CA 1
ATOM 2383 C C . THR A 1 319 ? 4.279 8.342 15.946 1.00 97.75 319 THR A C 1
ATOM 2385 O O . THR A 1 319 ? 5.493 8.441 16.137 1.00 97.75 319 THR A O 1
ATOM 2388 N N . TYR A 1 320 ? 3.740 7.334 15.250 1.00 97.31 320 TYR A N 1
ATOM 2389 C CA . TYR A 1 320 ? 4.550 6.294 14.621 1.00 97.31 320 TYR A CA 1
ATOM 2390 C C . TYR A 1 320 ? 5.246 6.777 13.339 1.00 97.31 320 TYR A C 1
ATOM 2392 O O . TYR A 1 320 ? 6.458 6.604 13.207 1.00 97.31 320 TYR A O 1
ATOM 2400 N N . TRP A 1 321 ? 4.513 7.391 12.402 1.00 97.62 321 TRP A N 1
ATOM 2401 C CA . TRP A 1 321 ? 5.043 7.726 11.071 1.00 97.62 321 TRP A CA 1
ATOM 2402 C C . TRP A 1 321 ? 5.779 9.066 10.995 1.00 97.62 321 TRP A C 1
ATOM 2404 O O . TRP A 1 321 ? 6.717 9.211 10.204 1.00 97.62 321 TRP A O 1
ATOM 2414 N N . LEU A 1 322 ? 5.404 10.049 11.818 1.00 97.94 322 LEU A N 1
ATOM 2415 C CA . LEU A 1 322 ? 5.966 11.399 11.757 1.00 97.94 322 LEU A CA 1
ATOM 2416 C C . LEU A 1 322 ? 7.500 11.438 11.895 1.00 97.94 322 LEU A C 1
ATOM 2418 O O . LEU A 1 322 ? 8.123 12.141 11.098 1.00 97.94 322 LEU A O 1
ATOM 2422 N N . PRO A 1 323 ? 8.149 10.704 12.828 1.00 96.81 323 PRO A N 1
ATOM 2423 C CA . PRO A 1 323 ? 9.606 10.750 12.969 1.00 96.81 323 PRO A CA 1
ATOM 2424 C C . PRO A 1 323 ? 10.372 10.311 11.719 1.00 96.81 323 PRO A C 1
ATOM 2426 O O . PRO A 1 323 ? 11.531 10.688 11.559 1.00 96.81 323 PRO A O 1
ATOM 2429 N N . GLU A 1 324 ? 9.764 9.491 10.864 1.00 94.69 324 GLU A N 1
ATOM 2430 C CA . GLU A 1 324 ? 10.371 9.015 9.624 1.00 94.69 324 GLU A CA 1
ATOM 2431 C C . GLU A 1 324 ? 10.111 9.992 8.479 1.00 94.69 324 GLU A C 1
ATOM 2433 O O . GLU A 1 324 ? 11.060 10.510 7.890 1.00 94.69 324 GLU A O 1
ATOM 2438 N N . LEU A 1 325 ? 8.843 10.339 8.243 1.00 97.12 325 LEU A N 1
ATOM 2439 C CA . LEU A 1 325 ? 8.459 11.241 7.157 1.00 97.12 325 LEU A CA 1
ATOM 2440 C C . LEU A 1 325 ? 9.052 12.648 7.326 1.00 97.12 325 LEU A C 1
ATOM 2442 O O . LEU A 1 325 ? 9.477 13.262 6.348 1.00 97.12 325 LEU A O 1
ATOM 2446 N N . ALA A 1 326 ? 9.135 13.159 8.560 1.00 97.25 326 ALA A N 1
ATOM 2447 C CA . ALA A 1 326 ? 9.640 14.507 8.825 1.00 97.25 326 ALA A CA 1
ATOM 2448 C C . ALA A 1 326 ? 11.150 14.668 8.600 1.00 97.25 326 ALA A C 1
ATOM 2450 O O . ALA A 1 326 ? 11.631 15.792 8.459 1.00 97.25 326 ALA A O 1
ATOM 2451 N N . ARG A 1 327 ? 11.911 13.565 8.571 1.00 95.75 327 ARG A N 1
ATOM 2452 C CA . ARG A 1 327 ? 13.360 13.591 8.303 1.00 95.75 327 ARG A CA 1
ATOM 2453 C C . ARG A 1 327 ? 13.685 13.660 6.816 1.00 95.75 327 ARG A C 1
ATOM 2455 O O . ARG A 1 327 ? 14.811 14.006 6.463 1.00 95.75 327 ARG A O 1
ATOM 2462 N N . ASN A 1 328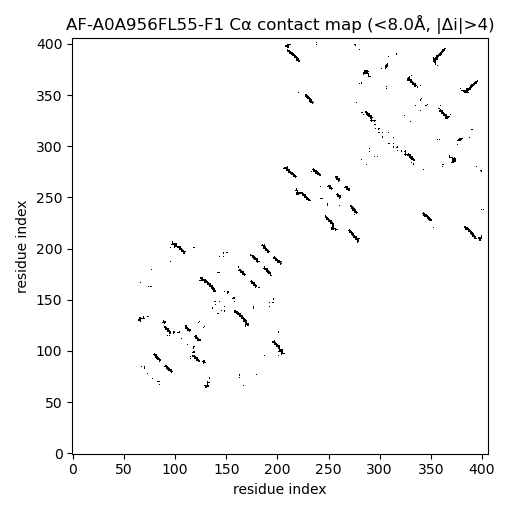 ? 12.731 13.310 5.960 1.00 91.88 328 ASN A N 1
ATOM 2463 C CA . ASN A 1 328 ? 12.920 13.316 4.519 1.00 91.88 328 ASN A CA 1
ATOM 2464 C C . ASN A 1 328 ? 12.740 14.738 3.965 1.00 91.88 328 ASN A C 1
ATOM 2466 O O . ASN A 1 328 ? 11.843 15.449 4.422 1.00 91.88 328 ASN A O 1
ATOM 2470 N N . PRO A 1 329 ? 13.538 15.171 2.969 1.00 88.69 329 PRO A N 1
ATOM 2471 C CA . PRO A 1 329 ? 13.298 16.448 2.297 1.00 88.69 329 PRO A CA 1
ATOM 2472 C C . PRO A 1 329 ? 11.894 16.488 1.685 1.00 88.69 329 PRO A C 1
ATOM 2474 O O . PRO A 1 329 ? 11.108 17.386 1.997 1.00 88.69 329 PRO A O 1
ATOM 2477 N N . TYR A 1 330 ? 11.563 15.451 0.910 1.00 93.44 330 TYR A N 1
ATOM 2478 C CA . TYR A 1 330 ? 10.237 15.186 0.370 1.00 93.44 330 TYR A CA 1
ATOM 2479 C C . TYR A 1 330 ? 9.866 13.709 0.536 1.00 93.44 330 TYR A C 1
ATOM 2481 O O . TYR A 1 330 ? 10.730 12.830 0.581 1.00 93.44 330 TYR A O 1
ATOM 2489 N N . ASN A 1 331 ? 8.567 13.439 0.606 1.00 97.06 331 ASN A N 1
ATOM 2490 C CA . ASN A 1 331 ? 7.986 12.104 0.649 1.00 97.06 331 ASN A CA 1
ATOM 2491 C C . ASN A 1 331 ? 7.021 11.949 -0.523 1.00 97.06 331 ASN A C 1
ATOM 2493 O O . ASN A 1 331 ? 6.098 12.752 -0.658 1.00 97.06 331 ASN A O 1
ATOM 2497 N N . LEU A 1 332 ? 7.218 10.905 -1.325 1.00 96.12 332 LEU A N 1
ATOM 2498 C CA . LEU A 1 332 ? 6.237 10.418 -2.286 1.00 96.12 332 LEU A CA 1
ATOM 2499 C C . LEU A 1 332 ? 5.363 9.400 -1.570 1.00 96.12 332 LEU A C 1
ATOM 2501 O O . LEU A 1 332 ? 5.872 8.360 -1.168 1.00 96.12 332 LEU A O 1
ATOM 2505 N N . ILE A 1 333 ? 4.089 9.709 -1.368 1.00 97.06 333 ILE A N 1
ATOM 2506 C CA . ILE A 1 333 ? 3.172 8.922 -0.544 1.00 97.06 333 ILE A CA 1
ATOM 2507 C C . ILE A 1 333 ? 1.978 8.491 -1.385 1.00 97.06 333 ILE A C 1
ATOM 2509 O O . ILE A 1 333 ? 1.326 9.336 -1.989 1.00 97.06 333 ILE A O 1
ATOM 2513 N N . ALA A 1 334 ? 1.647 7.204 -1.370 1.00 94.38 334 ALA A N 1
ATOM 2514 C CA . ALA A 1 334 ? 0.404 6.687 -1.928 1.00 94.38 334 ALA A CA 1
ATOM 2515 C C . ALA A 1 334 ? -0.359 5.883 -0.869 1.00 94.38 334 ALA A C 1
ATOM 2517 O O . ALA A 1 334 ? 0.237 5.160 -0.066 1.00 94.38 334 ALA A O 1
ATOM 2518 N N . LEU A 1 335 ? -1.686 6.005 -0.878 1.00 94.06 335 LEU A N 1
ATOM 2519 C CA . LEU A 1 335 ? -2.570 5.132 -0.111 1.00 94.06 335 LEU A CA 1
ATOM 2520 C C . LEU A 1 335 ? -3.009 3.984 -1.014 1.00 94.06 335 LEU A C 1
ATOM 2522 O O . LEU A 1 335 ? -3.591 4.202 -2.079 1.00 94.06 335 LEU A O 1
ATOM 2526 N N . VAL A 1 336 ? -2.691 2.765 -0.599 1.00 88.25 336 VAL A N 1
ATOM 2527 C CA . VAL A 1 336 ? -3.055 1.556 -1.333 1.00 88.25 336 VAL A CA 1
ATOM 2528 C C . VAL A 1 336 ? -4.562 1.348 -1.225 1.00 88.25 336 VAL A C 1
ATOM 2530 O O . VAL A 1 336 ? -5.119 1.413 -0.132 1.00 88.25 336 VAL A O 1
ATOM 2533 N N . ASP A 1 337 ? -5.223 1.073 -2.350 1.00 82.50 337 ASP A N 1
ATOM 2534 C CA . ASP A 1 337 ? -6.646 0.737 -2.346 1.00 82.50 337 ASP A CA 1
ATOM 2535 C C . ASP A 1 337 ? -6.937 -0.574 -1.602 1.00 82.50 337 ASP A C 1
ATOM 2537 O O . ASP A 1 337 ? -6.141 -1.517 -1.590 1.00 82.50 337 ASP A O 1
ATOM 2541 N N . GLU A 1 338 ? -8.121 -0.639 -0.995 1.00 80.75 338 GLU A N 1
ATOM 2542 C CA . GLU A 1 338 ? -8.526 -1.757 -0.141 1.00 80.75 338 GLU A CA 1
ATOM 2543 C C . GLU A 1 338 ? -8.542 -3.102 -0.874 1.00 80.75 338 GLU A C 1
ATOM 2545 O O . GLU A 1 338 ? -8.249 -4.128 -0.264 1.00 80.75 338 GLU A O 1
ATOM 2550 N N . GLU A 1 339 ? -8.843 -3.117 -2.176 1.00 78.56 339 GLU A N 1
ATOM 2551 C CA . GLU A 1 339 ? -8.843 -4.339 -2.984 1.00 78.56 339 GLU A CA 1
ATOM 2552 C C . GLU A 1 339 ? -7.421 -4.897 -3.133 1.00 78.56 339 GLU A C 1
ATOM 2554 O O . GLU A 1 339 ? -7.169 -6.078 -2.874 1.00 78.56 339 GLU A O 1
ATOM 2559 N N . THR A 1 340 ? -6.464 -4.041 -3.498 1.00 80.75 340 THR A N 1
ATOM 2560 C CA . THR A 1 340 ? -5.055 -4.422 -3.621 1.00 80.75 340 THR A CA 1
ATOM 2561 C C . THR A 1 340 ? -4.467 -4.820 -2.278 1.00 80.75 340 THR A C 1
ATOM 2563 O O . THR A 1 340 ? -3.790 -5.848 -2.188 1.00 80.75 340 THR A O 1
ATOM 2566 N N . TYR A 1 341 ? -4.757 -4.061 -1.221 1.00 85.00 341 TYR A N 1
ATOM 2567 C CA . TYR A 1 341 ? -4.289 -4.406 0.115 1.00 85.00 341 TYR A CA 1
ATOM 2568 C C . TYR A 1 341 ? -4.949 -5.688 0.645 1.00 85.00 341 TYR A C 1
ATOM 2570 O O . TYR A 1 341 ? -4.273 -6.512 1.256 1.00 85.00 341 TYR A O 1
ATOM 2578 N N . GLY A 1 342 ? -6.231 -5.917 0.353 1.00 80.88 342 GLY A N 1
ATOM 2579 C CA . GLY A 1 342 ? -6.987 -7.103 0.758 1.00 80.88 342 GLY A CA 1
ATOM 2580 C C . GLY A 1 342 ? -6.506 -8.405 0.116 1.00 80.88 342 GLY A C 1
ATOM 2581 O O . GLY A 1 342 ? -6.522 -9.440 0.785 1.00 80.88 342 GLY A O 1
ATOM 2582 N N . ARG A 1 343 ? -6.017 -8.355 -1.133 1.00 79.44 343 ARG A N 1
ATOM 2583 C CA . ARG A 1 343 ? -5.327 -9.491 -1.774 1.00 79.44 343 ARG A CA 1
ATOM 2584 C C . ARG A 1 343 ? -4.064 -9.889 -1.016 1.00 79.44 343 ARG A C 1
ATOM 2586 O O . ARG A 1 343 ? -3.820 -11.068 -0.812 1.00 79.44 343 ARG A O 1
ATOM 2593 N N . TYR A 1 344 ? -3.284 -8.902 -0.581 1.00 81.44 344 TYR A N 1
ATOM 2594 C CA . TYR A 1 344 ? -2.031 -9.145 0.129 1.00 81.44 344 TYR A CA 1
ATOM 2595 C C . TYR A 1 344 ? -2.248 -9.558 1.592 1.00 81.44 344 TYR A C 1
ATOM 2597 O O . TYR A 1 344 ? -1.650 -10.521 2.061 1.00 81.44 344 TYR A O 1
ATOM 2605 N N . ALA A 1 345 ? -3.084 -8.823 2.319 1.00 88.56 345 ALA A N 1
ATOM 2606 C CA . ALA A 1 345 ? -3.387 -9.041 3.724 1.00 88.56 345 ALA A CA 1
ATOM 2607 C C . ALA A 1 345 ? -4.895 -9.251 3.867 1.00 88.56 345 ALA A C 1
ATOM 2609 O O . ALA A 1 345 ? -5.657 -8.306 4.106 1.00 88.56 345 ALA A O 1
ATOM 2610 N N . THR A 1 346 ? -5.342 -10.492 3.700 1.00 91.88 346 THR A N 1
ATOM 2611 C CA . THR A 1 346 ? -6.753 -10.849 3.840 1.00 91.88 346 THR A CA 1
ATOM 2612 C C . THR A 1 346 ? -7.135 -10.857 5.316 1.00 91.88 346 THR A C 1
ATOM 2614 O O . THR A 1 346 ? -6.620 -11.652 6.106 1.00 91.88 346 THR A O 1
ATOM 2617 N N . LEU A 1 347 ? -8.059 -9.966 5.677 1.00 94.50 347 LEU A N 1
ATOM 2618 C CA . LEU A 1 347 ? -8.588 -9.824 7.027 1.00 94.50 347 LEU A CA 1
ATOM 2619 C C . LEU A 1 347 ? -10.002 -10.405 7.084 1.00 94.50 347 LEU A C 1
ATOM 2621 O O . LEU A 1 347 ? -10.891 -9.956 6.363 1.00 94.50 347 LEU A O 1
ATOM 2625 N N . ARG A 1 348 ? -10.219 -11.388 7.958 1.00 96.62 348 ARG A N 1
ATOM 2626 C CA . ARG A 1 348 ? -11.541 -11.965 8.222 1.00 96.62 348 ARG A CA 1
ATOM 2627 C C . ARG A 1 348 ? -11.976 -11.610 9.635 1.00 96.62 348 ARG A C 1
ATOM 2629 O O . ARG A 1 348 ? -11.266 -11.938 10.578 1.00 96.62 348 ARG A O 1
ATOM 2636 N N . VAL A 1 349 ? -13.146 -10.998 9.784 1.00 98.31 349 VAL A N 1
ATOM 2637 C CA . VAL A 1 349 ? -13.694 -10.594 11.086 1.00 98.31 349 VAL A CA 1
ATOM 2638 C C . VAL A 1 349 ? -15.070 -11.220 11.281 1.00 98.31 349 VAL A C 1
ATOM 2640 O O . VAL A 1 349 ? -15.905 -11.149 10.384 1.00 98.31 349 VAL A O 1
ATOM 2643 N N . GLU A 1 350 ? -15.290 -11.838 12.441 1.00 98.19 350 GLU A N 1
ATOM 2644 C CA . GLU A 1 350 ? -16.564 -12.450 12.831 1.00 98.19 350 GLU A CA 1
ATOM 2645 C C . GLU A 1 350 ? -16.970 -11.982 14.241 1.00 98.19 350 GLU A C 1
ATOM 2647 O O . GLU A 1 350 ? -16.164 -12.124 15.163 1.00 98.19 350 GLU A O 1
ATOM 2652 N N . PRO A 1 351 ? -18.191 -11.456 14.460 1.00 98.31 351 PRO A N 1
ATOM 2653 C CA . PRO A 1 351 ? -19.237 -11.219 13.460 1.00 98.31 351 PRO A CA 1
ATOM 2654 C C . PRO A 1 351 ? -18.794 -10.225 12.379 1.00 98.31 351 PRO A C 1
ATOM 2656 O O . PRO A 1 351 ? -17.911 -9.404 12.617 1.00 98.31 351 PRO A O 1
ATOM 2659 N N . ALA A 1 352 ? -19.394 -10.316 11.193 1.00 98.38 352 ALA A N 1
ATOM 2660 C CA . ALA A 1 352 ? -19.064 -9.421 10.091 1.00 98.38 352 ALA A CA 1
ATOM 2661 C C . ALA A 1 352 ? -19.300 -7.947 10.492 1.00 98.38 352 ALA A C 1
ATOM 2663 O O . ALA A 1 352 ? -20.374 -7.632 11.012 1.00 98.38 352 ALA A O 1
ATOM 2664 N N . PRO A 1 353 ? -18.320 -7.054 10.280 1.00 98.06 353 PRO A N 1
ATOM 2665 C CA . PRO A 1 353 ? -18.479 -5.635 10.557 1.00 98.06 353 PRO A CA 1
ATOM 2666 C C . PRO A 1 353 ? -19.336 -4.951 9.492 1.00 98.06 353 PRO A C 1
ATOM 2668 O O . PRO A 1 353 ? -19.325 -5.329 8.321 1.00 98.06 353 PRO A O 1
ATOM 2671 N N . ASP A 1 354 ? -20.036 -3.899 9.902 1.00 98.31 354 ASP A N 1
ATOM 2672 C CA . ASP A 1 354 ? -20.814 -3.034 9.014 1.00 98.31 354 ASP A CA 1
ATOM 2673 C C . ASP A 1 354 ? -19.910 -2.070 8.234 1.00 98.31 354 ASP A C 1
ATOM 2675 O O . ASP A 1 354 ? -20.233 -1.662 7.117 1.00 98.31 354 ASP A O 1
ATOM 2679 N N . THR A 1 355 ? -18.773 -1.700 8.831 1.00 97.69 355 THR A N 1
ATOM 2680 C CA . THR A 1 355 ? -17.789 -0.790 8.242 1.00 97.69 355 THR A CA 1
ATOM 2681 C C . THR A 1 355 ? -16.379 -1.333 8.439 1.00 97.69 355 THR A C 1
ATOM 2683 O O . THR A 1 355 ? -15.987 -1.679 9.554 1.00 97.69 355 THR A O 1
ATOM 2686 N N . VAL A 1 356 ? -15.585 -1.343 7.370 1.00 96.62 356 VAL A N 1
ATOM 2687 C CA . VAL A 1 356 ? -14.149 -1.634 7.415 1.00 96.62 356 VAL A CA 1
ATOM 2688 C C . VAL A 1 356 ? -13.413 -0.453 6.792 1.00 96.62 356 VAL A C 1
ATOM 2690 O O . VAL A 1 356 ? -13.787 -0.009 5.714 1.00 96.62 356 VAL A O 1
ATOM 2693 N N . ILE A 1 357 ? -12.405 0.069 7.488 1.00 96.38 357 ILE A N 1
ATOM 2694 C CA . ILE A 1 357 ? -11.562 1.180 7.030 1.00 96.38 357 ILE A CA 1
ATOM 2695 C C . ILE A 1 357 ? -10.118 0.695 7.083 1.00 96.38 357 ILE A C 1
ATOM 2697 O O . ILE A 1 357 ? -9.622 0.414 8.174 1.00 96.38 357 ILE A O 1
ATOM 2701 N N . ARG A 1 358 ? -9.444 0.567 5.933 1.00 95.00 358 ARG A N 1
ATOM 2702 C CA . ARG A 1 358 ? -8.048 0.089 5.875 1.00 95.00 358 ARG A CA 1
ATOM 2703 C C . ARG A 1 358 ? -7.150 1.091 5.164 1.00 95.00 358 ARG A C 1
ATOM 2705 O O . ARG A 1 358 ? -7.025 1.069 3.946 1.00 95.00 358 ARG A O 1
ATOM 2712 N N . SER A 1 359 ? -6.482 1.941 5.940 1.00 93.75 359 SER A N 1
ATOM 2713 C CA . SER A 1 359 ? -5.527 2.925 5.421 1.00 93.75 359 SER A CA 1
ATOM 2714 C C . SER A 1 359 ? -4.116 2.340 5.408 1.00 93.75 359 SER A C 1
ATOM 2716 O O . SER A 1 359 ? -3.411 2.388 6.422 1.00 93.75 359 SER A O 1
ATOM 2718 N N . PHE A 1 360 ? -3.678 1.813 4.264 1.00 94.19 360 PHE A N 1
ATOM 2719 C CA . PHE A 1 360 ? -2.308 1.327 4.101 1.00 94.19 360 PHE A CA 1
ATOM 2720 C C . PHE A 1 360 ? -1.462 2.299 3.276 1.00 94.19 360 PHE A C 1
ATOM 2722 O O . PHE A 1 360 ? -1.700 2.499 2.086 1.00 94.19 360 PHE A O 1
ATOM 2729 N N . MET A 1 361 ? -0.467 2.909 3.916 1.00 95.00 361 MET A N 1
ATOM 2730 C CA . MET A 1 361 ? 0.386 3.929 3.309 1.00 95.00 361 MET A CA 1
ATOM 2731 C C . MET A 1 361 ? 1.694 3.325 2.796 1.00 95.00 361 MET A C 1
ATOM 2733 O O . MET A 1 361 ? 2.464 2.769 3.574 1.00 95.00 361 MET A O 1
ATOM 2737 N N . ILE A 1 362 ? 2.008 3.508 1.518 1.00 93.31 362 ILE A N 1
ATOM 2738 C CA . ILE A 1 362 ? 3.358 3.274 0.993 1.00 93.31 362 ILE A CA 1
ATOM 2739 C C . ILE A 1 362 ? 4.039 4.609 0.725 1.00 93.31 362 ILE A C 1
ATOM 2741 O O . ILE A 1 362 ? 3.392 5.560 0.282 1.00 93.31 362 ILE A O 1
ATOM 2745 N N . PHE A 1 363 ? 5.342 4.699 0.984 1.00 93.50 363 PHE A N 1
ATOM 2746 C CA . PHE A 1 363 ? 6.077 5.924 0.691 1.00 93.50 363 PHE A CA 1
ATOM 2747 C C . PHE A 1 363 ? 7.530 5.697 0.291 1.00 93.50 363 PHE A C 1
ATOM 2749 O O . PHE A 1 363 ? 8.139 4.686 0.631 1.00 93.50 363 PHE A O 1
ATOM 2756 N N . ARG A 1 364 ? 8.082 6.673 -0.431 1.00 89.88 364 ARG A N 1
ATOM 2757 C CA . ARG A 1 364 ? 9.487 6.745 -0.836 1.00 89.88 364 ARG A CA 1
ATOM 2758 C C . ARG A 1 364 ? 10.038 8.143 -0.572 1.00 89.88 364 ARG A C 1
ATOM 2760 O O . ARG A 1 364 ? 9.362 9.137 -0.841 1.00 89.88 364 ARG A O 1
ATOM 2767 N N . ARG A 1 365 ? 11.270 8.235 -0.084 1.00 89.25 365 ARG A N 1
ATOM 2768 C CA . ARG A 1 365 ? 12.008 9.492 0.055 1.00 89.25 365 ARG A CA 1
ATOM 2769 C C . ARG A 1 365 ? 12.341 10.088 -1.315 1.00 89.25 365 ARG A C 1
ATOM 2771 O O . ARG A 1 365 ? 12.702 9.379 -2.250 1.00 89.25 365 ARG A O 1
ATOM 2778 N N . SER A 1 366 ? 12.310 11.414 -1.399 1.00 81.81 366 SER A N 1
ATOM 2779 C CA . SER A 1 366 ? 12.902 12.166 -2.504 1.00 81.81 366 SER A CA 1
ATOM 2780 C C . SER A 1 366 ? 13.719 13.349 -1.981 1.00 81.81 366 SER A C 1
ATOM 2782 O O . SER A 1 366 ? 13.341 13.998 -1.003 1.00 81.81 366 SER A O 1
ATOM 2784 N N . GLU A 1 367 ? 14.847 13.637 -2.631 1.00 85.88 367 GLU A N 1
ATOM 2785 C CA . GLU A 1 367 ? 15.669 14.825 -2.343 1.00 85.88 367 GLU A CA 1
ATOM 2786 C C . GLU A 1 367 ? 15.053 16.105 -2.926 1.00 85.88 367 GLU A C 1
ATOM 2788 O O . GLU A 1 367 ? 15.274 17.202 -2.416 1.00 85.88 367 GLU A O 1
ATOM 2793 N N . VAL A 1 368 ? 14.256 15.959 -3.986 1.00 79.50 368 VAL A N 1
ATOM 2794 C CA . VAL A 1 368 ? 13.636 17.053 -4.742 1.00 79.50 368 VAL A CA 1
ATOM 2795 C C . VAL A 1 368 ? 12.121 16.853 -4.828 1.00 79.50 368 VAL A C 1
ATOM 2797 O O . VAL A 1 368 ? 11.654 15.714 -4.728 1.00 79.50 368 VAL A O 1
ATOM 2800 N N . PRO A 1 369 ? 11.326 17.920 -5.012 1.00 86.38 369 PRO A N 1
ATOM 2801 C CA . PRO A 1 369 ? 9.913 17.745 -5.317 1.00 86.38 369 PRO A CA 1
ATOM 2802 C C . PRO A 1 369 ? 9.757 16.997 -6.649 1.00 86.38 369 PRO A C 1
ATOM 2804 O O . PRO A 1 369 ? 10.515 17.233 -7.589 1.00 86.38 369 PRO A O 1
ATOM 2807 N N . VAL A 1 370 ? 8.777 16.098 -6.717 1.00 84.19 370 VAL A N 1
ATOM 2808 C CA . VAL A 1 370 ? 8.438 15.323 -7.918 1.00 84.19 370 VAL A CA 1
ATOM 2809 C C . VAL A 1 370 ? 7.004 15.652 -8.306 1.00 84.19 370 VAL A C 1
ATOM 2811 O O . VAL A 1 370 ? 6.136 15.766 -7.439 1.00 84.19 370 VAL A O 1
ATOM 2814 N N . GLU A 1 371 ? 6.766 15.813 -9.603 1.00 85.31 371 GLU A N 1
ATOM 2815 C CA . GLU A 1 371 ? 5.422 15.987 -10.143 1.00 85.31 371 GLU A CA 1
ATOM 2816 C C . GLU A 1 371 ? 4.624 14.685 -9.997 1.00 85.31 371 GLU A C 1
ATOM 2818 O O . GLU A 1 371 ? 5.107 13.600 -10.320 1.00 85.31 371 GLU A O 1
ATOM 2823 N N . VAL A 1 372 ? 3.424 14.797 -9.435 1.00 92.81 372 VAL A N 1
ATOM 2824 C CA . VAL A 1 372 ? 2.539 13.677 -9.100 1.00 92.81 372 VAL A CA 1
ATOM 2825 C C . VAL A 1 372 ? 1.088 14.104 -9.297 1.00 92.81 372 VAL A C 1
ATOM 2827 O O . VAL A 1 372 ? 0.790 15.299 -9.263 1.00 92.81 372 VAL A O 1
ATOM 2830 N N . GLY A 1 373 ? 0.176 13.140 -9.423 1.00 90.12 373 GLY A N 1
ATOM 2831 C CA . GLY A 1 373 ? -1.240 13.442 -9.653 1.00 90.12 373 GLY A CA 1
ATOM 2832 C C . GLY A 1 373 ? -1.959 14.063 -8.449 1.00 90.12 373 GLY A C 1
ATOM 2833 O O . GLY A 1 373 ? -2.921 14.806 -8.630 1.00 90.12 373 GLY A O 1
ATOM 2834 N N . ALA A 1 374 ? -1.490 13.804 -7.220 1.00 95.31 374 ALA A N 1
ATOM 2835 C CA . ALA A 1 374 ? -2.067 14.312 -5.970 1.00 95.31 374 ALA A CA 1
ATOM 2836 C C . ALA A 1 374 ? -3.604 14.153 -5.891 1.00 95.31 374 ALA A C 1
ATOM 2838 O O . ALA A 1 374 ? -4.320 15.141 -5.677 1.00 95.31 374 ALA A O 1
ATOM 2839 N N . PRO A 1 375 ? -4.134 12.924 -6.056 1.00 94.44 375 PRO A N 1
ATOM 2840 C CA . PRO A 1 375 ? -5.574 12.696 -6.096 1.00 94.44 375 PRO A CA 1
ATOM 2841 C C . PRO A 1 375 ? -6.251 13.087 -4.769 1.00 94.44 375 PRO A C 1
ATOM 2843 O O . PRO A 1 375 ? -5.614 13.092 -3.716 1.00 94.44 375 PRO A O 1
ATOM 2846 N N . PRO A 1 376 ? -7.563 13.374 -4.762 1.00 94.81 376 PRO A N 1
ATOM 2847 C CA . PRO A 1 376 ? -8.304 13.535 -3.515 1.00 94.81 376 PRO A CA 1
ATOM 2848 C C . PRO A 1 376 ? -8.170 12.298 -2.615 1.00 94.81 376 PRO A C 1
ATOM 2850 O O . PRO A 1 376 ? -8.256 11.165 -3.091 1.00 94.81 376 PRO A O 1
ATOM 2853 N N . LEU A 1 377 ? -8.006 12.515 -1.307 1.00 94.56 377 LEU A N 1
ATOM 2854 C CA . LEU A 1 377 ? -7.945 11.420 -0.338 1.00 94.56 377 LEU A CA 1
ATOM 2855 C C . LEU A 1 377 ? -9.295 10.672 -0.270 1.00 94.56 377 LEU A C 1
ATOM 2857 O O . LEU A 1 377 ? -10.344 11.332 -0.291 1.00 94.56 377 LEU A O 1
ATOM 2861 N N . PRO A 1 378 ? -9.290 9.326 -0.155 1.00 89.69 378 PRO A N 1
ATOM 2862 C CA . PRO A 1 378 ? -10.498 8.535 0.067 1.00 89.69 378 PRO A CA 1
ATOM 2863 C C . PRO A 1 378 ? -11.270 9.023 1.291 1.00 89.69 378 PRO A C 1
ATOM 2865 O O . PRO A 1 378 ? -10.668 9.393 2.296 1.00 89.69 378 PRO A O 1
ATOM 2868 N N . ARG A 1 379 ? -12.603 9.022 1.208 1.00 93.31 379 ARG A N 1
ATOM 2869 C CA . ARG A 1 379 ? -13.475 9.417 2.318 1.00 93.31 379 ARG A CA 1
ATOM 2870 C C . ARG A 1 379 ? -14.248 8.224 2.852 1.00 93.31 379 ARG A C 1
ATOM 2872 O O . ARG A 1 379 ? -14.885 7.516 2.074 1.00 93.31 379 ARG A O 1
ATOM 2879 N N . HIS A 1 380 ? -14.230 8.054 4.168 1.00 94.94 380 HIS A N 1
ATOM 2880 C CA . HIS A 1 380 ? -14.960 7.002 4.868 1.00 94.94 380 HIS A CA 1
ATOM 2881 C C . HIS A 1 380 ? -15.877 7.591 5.942 1.00 94.94 380 HIS A C 1
ATOM 2883 O O . HIS A 1 380 ? -15.610 8.659 6.483 1.00 94.94 380 HIS A O 1
ATOM 2889 N N . ASP A 1 381 ? -16.934 6.854 6.279 1.00 95.25 381 ASP A N 1
ATOM 2890 C CA . ASP A 1 381 ? -17.840 7.150 7.389 1.00 95.25 381 ASP A CA 1
ATOM 2891 C C . ASP A 1 381 ? -17.980 5.905 8.263 1.00 95.25 381 ASP A C 1
ATOM 2893 O O . ASP A 1 381 ? -18.033 4.787 7.749 1.00 95.25 381 ASP A O 1
ATOM 2897 N N . ARG A 1 382 ? -18.116 6.090 9.579 1.00 97.00 382 ARG A N 1
ATOM 2898 C CA . ARG A 1 382 ? -18.358 4.985 10.516 1.00 97.00 382 ARG A CA 1
ATOM 2899 C C . ARG A 1 382 ? -19.844 4.694 10.651 1.00 97.00 382 ARG A C 1
ATOM 2901 O O . ARG A 1 382 ? -20.623 5.586 10.989 1.00 97.00 382 ARG A O 1
ATOM 2908 N N . ARG A 1 383 ? -20.239 3.438 10.453 1.00 96.69 383 ARG A N 1
ATOM 2909 C CA . ARG A 1 383 ? -21.600 2.948 10.713 1.00 96.69 383 ARG A CA 1
ATOM 2910 C C . ARG A 1 383 ? -21.548 1.567 11.354 1.00 96.69 383 ARG A C 1
ATOM 2912 O O . ARG A 1 383 ? -20.790 0.723 10.890 1.00 96.69 383 ARG A O 1
ATOM 2919 N N . GLY A 1 384 ? -22.370 1.348 12.382 1.00 98.06 384 GLY A N 1
ATOM 2920 C CA . GLY A 1 384 ? -22.483 0.055 13.064 1.00 98.06 384 GLY A CA 1
ATOM 2921 C C . GLY A 1 384 ? -21.153 -0.441 13.637 1.00 98.06 384 GLY A C 1
ATOM 2922 O O . GLY A 1 384 ? -20.306 0.356 14.056 1.00 98.06 384 GLY A O 1
ATOM 2923 N N . PHE A 1 385 ? -20.958 -1.759 13.639 1.00 98.56 385 PHE A N 1
ATOM 2924 C CA . PHE A 1 385 ? -19.684 -2.360 14.003 1.00 98.56 385 PHE A CA 1
ATOM 2925 C C . PHE A 1 385 ? -18.596 -1.927 13.011 1.00 98.56 385 PHE A C 1
ATOM 2927 O O . PHE A 1 385 ? -18.588 -2.335 11.851 1.00 98.56 385 PHE A O 1
ATOM 2934 N N . THR A 1 386 ? -17.662 -1.106 13.492 1.00 98.62 386 THR A N 1
ATOM 2935 C CA . THR A 1 386 ? -16.556 -0.574 12.692 1.00 98.62 386 THR A CA 1
ATOM 2936 C C . THR A 1 386 ? -15.238 -1.270 13.030 1.00 98.62 386 THR A C 1
ATOM 2938 O O . THR A 1 386 ? -14.855 -1.367 14.199 1.00 98.62 386 THR A O 1
ATOM 2941 N N . VAL A 1 387 ? -14.517 -1.701 11.998 1.00 98.56 387 VAL A N 1
ATOM 2942 C CA . VAL A 1 387 ? -13.129 -2.167 12.073 1.00 98.56 387 VAL A CA 1
ATOM 2943 C C . VAL A 1 387 ? -12.240 -1.142 11.391 1.00 98.56 387 VAL A C 1
ATOM 2945 O O . VAL A 1 387 ? -12.502 -0.751 10.254 1.00 98.56 387 VAL A O 1
ATOM 2948 N N . VAL A 1 388 ? -11.182 -0.723 12.077 1.00 98.38 388 VAL A N 1
ATOM 2949 C CA . VAL A 1 388 ? -10.191 0.207 11.531 1.00 98.38 388 VAL A CA 1
ATOM 2950 C C . VAL A 1 388 ? -8.841 -0.477 11.539 1.00 98.38 388 VAL A C 1
ATOM 2952 O O . VAL A 1 388 ? -8.401 -0.956 12.582 1.00 98.38 388 VAL A O 1
ATOM 2955 N N . GLU A 1 389 ? -8.169 -0.491 10.398 1.00 98.06 389 GLU A N 1
ATOM 2956 C CA . GLU A 1 389 ? -6.764 -0.845 10.302 1.00 98.06 389 GLU A CA 1
ATOM 2957 C C . GLU A 1 389 ? -5.993 0.289 9.640 1.00 98.06 389 GLU A C 1
ATOM 2959 O O . GLU A 1 389 ? -6.395 0.826 8.608 1.00 98.06 389 GLU A O 1
ATOM 2964 N N . TRP A 1 390 ? -4.845 0.629 10.208 1.00 97.31 390 TRP A N 1
ATOM 2965 C CA . TRP A 1 390 ? -3.857 1.412 9.489 1.00 97.31 390 TRP A CA 1
ATOM 2966 C C . TRP A 1 390 ? -2.478 0.804 9.649 1.00 97.31 390 TRP A C 1
ATOM 2968 O O . TRP A 1 390 ? -2.189 0.132 10.635 1.00 97.31 390 TRP A O 1
ATOM 2978 N N . GLY A 1 391 ? -1.636 1.038 8.654 1.00 96.19 391 GLY A N 1
ATOM 2979 C CA . GLY A 1 391 ? -0.264 0.561 8.603 1.00 96.19 391 GLY A CA 1
ATOM 2980 C C . GLY A 1 391 ? 0.439 1.155 7.394 1.00 96.19 391 GLY A C 1
ATOM 2981 O O . GLY A 1 391 ? -0.082 2.057 6.732 1.00 96.19 391 GLY A O 1
ATOM 2982 N N . GLY A 1 392 ? 1.626 0.652 7.090 1.00 94.88 392 GLY A N 1
ATOM 2983 C CA . GLY A 1 392 ? 2.326 1.117 5.910 1.00 94.88 392 GLY A CA 1
ATOM 2984 C C . GLY A 1 392 ? 3.651 0.435 5.657 1.00 94.88 392 GLY A C 1
ATOM 2985 O O . GLY A 1 392 ? 4.025 -0.519 6.338 1.00 94.88 392 GLY A O 1
ATOM 2986 N N . ALA A 1 393 ? 4.357 0.932 4.654 1.00 91.19 393 ALA A N 1
ATOM 2987 C CA . ALA A 1 393 ? 5.652 0.427 4.248 1.00 91.19 393 ALA A CA 1
ATOM 2988 C C . ALA A 1 393 ? 6.516 1.544 3.652 1.00 91.19 393 ALA A C 1
ATOM 2990 O O . ALA A 1 393 ? 6.056 2.334 2.824 1.00 91.19 393 ALA A O 1
ATOM 2991 N N . SER A 1 394 ? 7.787 1.568 4.049 1.00 89.38 394 SER A N 1
ATOM 2992 C CA . SER A 1 394 ? 8.811 2.373 3.387 1.00 89.38 394 SER A CA 1
ATOM 2993 C C . SER A 1 394 ? 9.366 1.586 2.207 1.00 89.38 394 SER A C 1
ATOM 2995 O O . SER A 1 394 ? 9.871 0.481 2.382 1.00 89.38 394 SER A O 1
ATOM 2997 N N . LEU A 1 395 ? 9.290 2.144 1.002 1.00 83.44 395 LEU A N 1
ATOM 2998 C CA . LEU A 1 395 ? 9.823 1.517 -0.212 1.00 83.44 395 LEU A CA 1
ATOM 2999 C C . LEU A 1 395 ? 11.353 1.606 -0.305 1.00 83.44 395 LEU A C 1
ATOM 3001 O O . LEU A 1 395 ? 11.938 1.011 -1.208 1.00 83.44 395 LEU A O 1
ATOM 3005 N N . ASP A 1 396 ? 11.981 2.347 0.608 1.00 77.19 396 ASP A N 1
ATOM 3006 C CA . ASP A 1 396 ? 13.435 2.477 0.723 1.00 77.19 396 ASP A CA 1
ATOM 3007 C C . ASP A 1 396 ? 14.043 1.439 1.686 1.00 77.19 396 ASP A C 1
ATOM 3009 O O . ASP A 1 396 ? 15.264 1.278 1.734 1.00 77.19 396 ASP A O 1
ATOM 3013 N N . GLU A 1 397 ? 13.216 0.731 2.465 1.00 68.06 397 GLU A N 1
ATOM 3014 C CA . GLU A 1 397 ? 13.657 -0.225 3.485 1.00 68.06 397 GLU A CA 1
ATOM 3015 C C . GLU A 1 397 ? 13.438 -1.674 3.016 1.00 68.06 397 GLU A C 1
ATOM 3017 O O . GLU A 1 397 ? 12.312 -2.138 2.836 1.00 68.06 397 GLU A O 1
ATOM 3022 N N . ALA A 1 398 ? 14.546 -2.389 2.812 1.00 55.53 398 ALA A N 1
ATOM 3023 C CA . ALA A 1 398 ? 14.575 -3.700 2.166 1.00 55.53 398 ALA A CA 1
ATOM 3024 C C . ALA A 1 398 ? 14.334 -4.904 3.097 1.00 55.53 398 ALA A C 1
ATOM 3026 O O . ALA A 1 398 ? 14.180 -6.001 2.576 1.00 55.53 398 ALA A O 1
ATOM 3027 N N . GLU A 1 399 ? 14.336 -4.732 4.428 1.00 55.97 399 GLU A N 1
ATOM 3028 C CA . GLU A 1 399 ? 14.028 -5.793 5.404 1.00 55.97 399 GLU A CA 1
ATOM 3029 C C . GLU A 1 399 ? 13.512 -5.197 6.728 1.00 55.97 399 GLU A C 1
ATOM 3031 O O . GLU A 1 399 ? 14.008 -4.152 7.161 1.00 55.97 399 GLU A O 1
ATOM 3036 N N . PRO A 1 400 ? 12.564 -5.850 7.430 1.00 51.66 400 PRO A N 1
ATOM 3037 C CA . PRO A 1 400 ? 12.251 -5.481 8.802 1.00 51.66 400 PRO A CA 1
ATOM 3038 C C . PRO A 1 400 ? 13.488 -5.725 9.670 1.00 51.66 400 PRO A C 1
ATOM 3040 O O . PRO A 1 400 ? 14.100 -6.790 9.603 1.00 51.66 400 PRO A O 1
ATOM 3043 N N . ARG A 1 401 ? 13.848 -4.764 10.529 1.00 46.62 401 ARG A N 1
ATOM 3044 C CA . ARG A 1 401 ? 14.855 -4.997 11.573 1.00 46.62 401 ARG A CA 1
ATOM 3045 C C . ARG A 1 401 ? 14.383 -6.164 12.433 1.00 46.62 401 ARG A C 1
ATOM 3047 O O . ARG A 1 401 ? 13.511 -5.990 13.278 1.00 46.62 401 ARG A O 1
ATOM 3054 N N . SER A 1 402 ? 14.945 -7.348 12.210 1.00 39.34 402 SER A N 1
ATOM 3055 C CA . SER A 1 402 ? 14.639 -8.548 12.978 1.00 39.34 402 SER A CA 1
ATOM 3056 C C . SER A 1 402 ? 14.983 -8.299 14.445 1.00 39.34 402 SER A C 1
ATOM 3058 O O . SER A 1 402 ? 16.143 -8.394 14.851 1.00 39.34 402 SER A O 1
ATOM 3060 N N . VAL A 1 403 ? 13.983 -7.964 15.255 1.00 37.22 403 VAL A N 1
ATOM 3061 C CA . VAL A 1 403 ? 14.095 -8.086 16.703 1.00 37.22 403 VAL A CA 1
ATOM 3062 C C . VAL A 1 403 ? 13.700 -9.520 17.013 1.00 37.22 403 VAL A C 1
ATOM 3064 O O . VAL A 1 403 ? 12.523 -9.845 17.124 1.00 37.22 403 VAL A O 1
ATOM 3067 N N . VAL A 1 404 ? 14.699 -10.396 17.106 1.00 27.94 404 VAL A N 1
ATOM 3068 C CA . VAL A 1 404 ? 14.514 -11.716 17.712 1.00 27.94 404 VAL A CA 1
ATOM 3069 C C . VAL A 1 404 ? 14.165 -11.468 19.178 1.00 27.94 404 VAL A C 1
ATOM 3071 O O . VAL A 1 404 ? 15.039 -11.177 19.993 1.00 27.94 404 VAL A O 1
ATOM 3074 N N . VAL A 1 405 ? 12.876 -11.506 19.506 1.00 31.81 405 VAL A N 1
ATOM 3075 C CA . VAL A 1 405 ? 12.422 -11.530 20.897 1.00 31.81 405 VAL A CA 1
ATOM 3076 C C . VAL A 1 405 ? 12.443 -12.994 21.329 1.00 31.81 405 VAL A C 1
ATOM 3078 O O . VAL A 1 405 ? 11.596 -13.776 20.900 1.00 31.81 405 VAL A O 1
ATOM 3081 N N . HIS A 1 406 ? 13.469 -13.363 22.100 1.00 34.84 406 HIS A N 1
ATOM 3082 C CA . HIS A 1 406 ? 13.547 -14.646 22.801 1.00 34.84 406 HIS A CA 1
ATOM 3083 C C . HIS A 1 406 ? 12.520 -14.749 23.928 1.00 34.84 406 HIS A C 1
ATOM 3085 O O . HIS A 1 406 ? 12.276 -13.716 24.597 1.00 34.84 406 HIS A O 1
#

Radius of gyration: 32.4 Å; Cα contacts (8 Å, |Δi|>4): 766; chains: 1; bounding box: 65×75×120 Å

Nearest PDB structures (foldseek):
  3u4x-assembly1_A  TM=1.532E-01  e=3.870E-01  Bionia pedicellata
  7mg2-assembly1_A  TM=1.523E-01  e=6.352E-01  Canavalia ensiformis
  1mvq-assembly1_A  TM=1.344E-01  e=8.366E-01  Cratylia mollis
  5f5q-assembly1_A  TM=1.214E-01  e=8.839E-01  Canavalia cathartica
  1ces-assembly1_B  TM=1.468E-01  e=1.809E+00  Canavalia ensiformis

Sequence (406 aa):
MSISLVLALAGCPSQPSATAPSPTPPPPTPEPAPPTDETPPPSADDGAPAPDTPEDPAAAAAPSDPIGTALQQVPASISERYLLSISDDRSELTIDPRPLPTRRAAVRGGFSVRDSEAGGKIISLYGGPFRNGGWVRASFRERAPAERLAELRGAGYDVDQVRDLLVVDGERDPHPTLFAFSADAAKPGIVGVCSEVTIIDFGPGAAPAPIAVRKPVIYLYPERTTTVEVGLQLEGELSAVYPAMHDGRWTVTASPSGELVDRRTGRSHRYLFWEGTRTGWPLDLERAHCIPGREAASFLERVCESHALTDHECGDMVTYWLPELARNPYNLIALVDEETYGRYATLRVEPAPDTVIRSFMIFRRSEVPVEVGAPPLPRHDRRGFTVVEWGGASLDEAEPRSVVVH

Foldseek 3Di:
DDDDDDDDDDDDDDDDDDDDDDDDDDDDDDDDDDDDDDDDDDDDDDDDDDDDDDDDPPPPDDQDPQAQVQLVVDDPLQVVFWRWDADPQQQKIWIATPPQFPDAKDKDDDWDWDADPSSTIITGDPLGGWRHKHKDFAFQVVAADPVCVVVCVVVPDDRHDTDIWIWIDRNGAPGIWIWDFDSDQQFGWIWIGDPMTMIITSHRHPQQQWFKWFKKWKFWAAPAFDWKKKAKDAPFFWQDWPPDDDPRIFIWGAGNVRWTQRPVPRDIDNTTTTMGTDGDDDQAQQQKDKAALCCLLVVLVLLCVQLVHDPVRSVVVCVVCSVPSNVARIKTKHWDDPVVVCVRMPMDMPPPAPEEGETEMEIEGDNDTDRGNPDDHHHDDDDHIYMYIYTYTYSVHSDDPRPPDD

pLDDT: mean 77.67, std 20.41, range [27.94, 98.69]

Mean predicted aligned error: 18.41 Å